Protein AF-0000000081274176 (afdb_homodimer)

InterPro domains:
  IPR002711 HNH endonuclease [PF01844] (101-146)
  IPR003615 HNH nuclease [cd00085] (101-145)

Foldseek 3Di:
DFFFAFDQDDPQADFDQKDKDFALLQVLVCQLVVNDDPTDRMDMDTLQVLLVLLLCVLVVHFGPRDDPVSRVVNNVVSVVVLCVRQVSCVVVQCQFFNQAAQALFFGHPDDKDFDFLQACNNQVNCSNPPVRTHIHDPLQCVLLPNPPHPVVQVVLLVDPDDDSVSSVCSSPPPAADGSNPDLCLLVFKDKFKWFQDPVPRAIDTQDPPFRLDLQWAWDDDDLQQLWTFIWTDRDPPDIDHGTTMWMAIAGDCPPPCRRNHVVSCNSRVRPCCRVPNDRDNPDNSGVLLVVVLNVLSVLQSVLVVDQDLVSNVVSLVVNQVSCQVSTRLSSNLNNQQSDAHNVRHRRSVVSLVVQCDSVGRDRGSCPNGD/DFFFAFDQDDPQADFDQKDKDFALLQVLVCQLVVHDDPTDRMDMDTLQVLLVLLLCVLVVHFGPRDDPVSRVVNNVVSVVVLCVRQVSCVVVLCQFFNQAAQALWFGHPDDKDFDFLQACNNQVNCSNPPVRTHIHDPLQCVLLPNPPHPVVQVVLLVDPDDDSVSSVCSSDPPAADGSNPDLCLLVFKDKFKWFQDPVPRAIDTQDPPFRLDLQWAWDDDDLQQLWTFIWTDRDPPDIDHGTTMWMAIAGDCPPPCRRNHVVSCNSRVRPCCRVPNDRDNPDNSGVLLVVVLNVLSVLQSVLVVDQDLVSNVVSLVVNQVSCQVSTRLSSNLNNQQSDAHNVRHRRSVVSLVVQCDSVGRDRGSCPNGD

Secondary structure (DSSP, 8-state):
---B---S--TT----SEEEEEHHHHHHHHHHTTPPSSPPSEEEEEHHHHHHHHHHHHTTPPPTTS-HHHHHHHHHHHHHHHHHHHGGGHHHHHHHH-SB-TTT--B-SS--EEEESS-TTT-GGGTT-GGGEEEE-HHHHHHHTTPSPHHHHGGGGT-SS--HHHHHHIIIIIIS--TTT-TTHHHHS-EEEEEE-TTT--EEE--TTGGG-TT-EEEEEETTTTEEEEEEE-SSS-EEEEEEEEEEE----TTS-HHHHHHHHHHHTTTHHHHS----SS--HHHHHHHHHHHHHHHHHHHTT--SHHHHHHHTTHHHHHHHHH--HHHHHHHHTT-B-TTS-BHHHHHHHHH-STTSSTTB--TT--/---B---S--TT----SEEEEEHHHHHHHHHHTTPPSSPPSEEEEEHHHHHHHHHHHHTTPPPTTS-HHHHHHHHHHHHHHHHHHHGGGHHHHHHHH-SB-TTT--B-SS--EEEESS-TTT-GGGTT-GGGEEEE-HHHHHHHTTPSPHHHHHHHHT-SS--HHHHHHIIIIIIS--TTT-TTHHHHS-EEEEEE-TTT--EEE--TTGGG-TT-EEEEEETTTTEEEEEEE-SSS-EEEEEEEEEEE----TTS-HHHHHHHHHHHTTTHHHHS----SS--HHHHHHHHHHHHHHHHHHHTT--SHHHHHHHTTHHHHHHHHH--HHHHHHHHTT-B-TTS-BHHHHHHHHH-STTSSTTB--TT--

Sequence (740 aa):
MRPVNKPANSTHYNPPANVMFAGNNAVILQKIAAVVPPYLSNYTISLSDALLALLKIAKGQSLPNITADEQKTIVKAIADRVADIYKTASAPLTQDLGDYCSYCGTPLPGLLEVEHTVPKSPYPTFATDWTNFLLCCGPCNTAKSNTPSRATATPWTSKPSPTEQELYDAIRDDHYIWPDLNSTSWDDLPLYLEYVDPVTGQWTVLSDPFDTDANNKLTGYDVVNHKVSADLQISSTQLLSNVQVAVTVSSSNTHSLQARADAMIDLMQFNNDVTSPLTGTYDRRVMNRTRAWFYALEKCKLLETATTQAEFDLLWPQVPIMGAASGFYSVWVTVLGNFEDPSGTNCASRFVTDTNGPMLYPNTNTTNLPMRPVNKPANSTHYNPPANVMFAGNNAVILQKIAAVVPPYLSNYTISLSDALLALLKIAKGQSLPNITADEQKTIVKAIADRVADIYKTASAPLTQDLGDYCSYCGTPLPGLLEVEHTVPKSPYPTFATDWTNFLLCCGPCNTAKSNTPSRATATPWTSKPSPTEQELYDAIRDDHYIWPDLNSTSWDDLPLYLEYVDPVTGQWTVLSDPFDTDANNKLTGYDVVNHKVSADLQISSTQLLSNVQVAVTVSSSNTHSLQARADAMIDLMQFNNDVTSPLTGTYDRRVMNRTRAWFYALEKCKLLETATTQAEFDLLWPQVPIMGAASGFYSVWVTVLGNFEDPSGTNCASRFVTDTNGPMLYPNTNTTNLP

Organism: Ralstonia solanacearum (NCBI:txid305)

pLDDT: mean 95.87, std 5.57, range [55.53, 98.81]

Structure (mmCIF, N/CA/C/O backbone):
data_AF-0000000081274176-model_v1
#
loop_
_entity.id
_entity.type
_entity.pdbx_description
1 polymer 'HNH endonuclease'
#
loop_
_atom_site.group_PDB
_atom_site.id
_atom_site.type_symbol
_atom_site.label_atom_id
_atom_site.label_alt_id
_atom_site.label_comp_id
_atom_site.label_asym_id
_atom_site.label_entity_id
_atom_site.label_seq_id
_atom_site.pdbx_PDB_ins_code
_atom_site.Cartn_x
_atom_site.Cartn_y
_atom_site.Cartn_z
_atom_site.occupancy
_atom_site.B_iso_or_equiv
_atom_site.auth_seq_id
_atom_site.auth_comp_id
_atom_site.auth_asym_id
_atom_site.auth_atom_id
_atom_site.pdbx_PDB_model_num
ATOM 1 N N . MET A 1 1 ? 16.828 -9.109 0.665 1 97.12 1 MET A N 1
ATOM 2 C CA . MET A 1 1 ? 16.625 -7.859 -0.072 1 97.12 1 MET A CA 1
ATOM 3 C C . MET A 1 1 ? 17.016 -8.031 -1.538 1 97.12 1 MET A C 1
ATOM 5 O O . MET A 1 1 ? 18.125 -8.453 -1.846 1 97.12 1 MET A O 1
ATOM 9 N N . ARG A 1 2 ? 16.047 -7.672 -2.451 1 98.38 2 ARG A N 1
ATOM 10 C CA . ARG A 1 2 ? 16.281 -7.832 -3.885 1 98.38 2 ARG A CA 1
ATOM 11 C C . ARG A 1 2 ? 17.312 -6.824 -4.395 1 98.38 2 ARG A C 1
ATOM 13 O O . ARG A 1 2 ? 17.094 -5.613 -4.305 1 98.38 2 ARG A O 1
ATOM 20 N N . PRO A 1 3 ? 18.438 -7.328 -4.953 1 98.75 3 PRO A N 1
ATOM 21 C CA . PRO A 1 3 ? 19.359 -6.387 -5.582 1 98.75 3 PRO A CA 1
ATOM 22 C C . PRO A 1 3 ? 18.828 -5.824 -6.898 1 98.75 3 PRO A C 1
ATOM 24 O O . PRO A 1 3 ? 18.172 -6.539 -7.664 1 98.75 3 PRO A O 1
ATOM 27 N N . VAL A 1 4 ? 19.125 -4.551 -7.188 1 98.56 4 VAL A N 1
ATOM 28 C CA . VAL A 1 4 ? 18.578 -3.938 -8.391 1 98.56 4 VAL A CA 1
ATOM 29 C C . VAL A 1 4 ? 19.688 -3.215 -9.156 1 98.56 4 VAL A C 1
ATOM 31 O O . VAL A 1 4 ? 20.641 -2.721 -8.555 1 98.56 4 VAL A O 1
ATOM 34 N N . ASN A 1 5 ? 19.547 -3.289 -10.422 1 97.69 5 ASN A N 1
ATOM 35 C CA . ASN A 1 5 ? 20.344 -2.459 -11.32 1 97.69 5 ASN A CA 1
ATOM 36 C C . ASN A 1 5 ? 19.594 -1.173 -11.688 1 97.69 5 ASN A C 1
ATOM 38 O O . ASN A 1 5 ? 19.125 -1.027 -12.812 1 97.69 5 ASN A O 1
ATOM 42 N N . LYS A 1 6 ? 19.578 -0.26 -10.812 1 97.5 6 LYS A N 1
ATOM 43 C CA . LYS A 1 6 ? 18.906 1.006 -11.102 1 97.5 6 LYS A CA 1
ATOM 44 C C . LYS A 1 6 ? 19.672 1.816 -12.133 1 97.5 6 LYS A C 1
ATOM 46 O O . LYS A 1 6 ? 20.891 2.021 -11.992 1 97.5 6 LYS A O 1
ATOM 51 N N . PRO A 1 7 ? 18.938 2.352 -13.086 1 97.44 7 PRO A N 1
ATOM 52 C CA . PRO A 1 7 ? 19.625 3.225 -14.039 1 97.44 7 PRO A CA 1
ATOM 53 C C . PRO A 1 7 ? 20.234 4.461 -13.383 1 97.44 7 PRO A C 1
ATOM 55 O O . PRO A 1 7 ? 19.672 4.992 -12.422 1 97.44 7 PRO A O 1
ATOM 58 N N . ALA A 1 8 ? 21.297 4.949 -13.977 1 96.56 8 ALA A N 1
ATOM 59 C CA . ALA A 1 8 ? 22.031 6.082 -13.422 1 96.56 8 ALA A CA 1
ATOM 60 C C . ALA A 1 8 ? 21.234 7.375 -13.539 1 96.56 8 ALA A C 1
ATOM 62 O O . ALA A 1 8 ? 21.453 8.32 -12.789 1 96.56 8 ALA A O 1
ATOM 63 N N . ASN A 1 9 ? 20.375 7.41 -14.547 1 96.56 9 ASN A N 1
ATOM 64 C CA . ASN A 1 9 ? 19.484 8.539 -14.797 1 96.56 9 ASN A CA 1
ATOM 65 C C . ASN A 1 9 ? 18.156 8.078 -15.398 1 96.56 9 ASN A C 1
ATOM 67 O O . ASN A 1 9 ? 18 6.91 -15.734 1 96.56 9 ASN A O 1
ATOM 71 N N . SER A 1 10 ? 17.25 8.93 -15.344 1 95.81 10 SER A N 1
ATOM 72 C CA . SER A 1 10 ? 15.969 8.688 -16 1 95.81 10 SER A CA 1
ATOM 73 C C . SER A 1 10 ? 15.578 9.852 -16.906 1 95.81 10 SER A C 1
ATOM 75 O O . SER A 1 10 ? 15.672 11.016 -16.5 1 95.81 10 SER A O 1
ATOM 77 N N . THR A 1 11 ? 15.102 9.531 -18.125 1 95.56 11 THR A N 1
ATOM 78 C CA . THR A 1 11 ? 14.641 10.562 -19.047 1 95.56 11 THR A CA 1
ATOM 79 C C . THR A 1 11 ? 13.32 11.172 -18.562 1 95.56 11 THR A C 1
ATOM 81 O O . THR A 1 11 ? 12.898 12.211 -19.062 1 95.56 11 THR A O 1
ATOM 84 N N . HIS A 1 12 ? 12.727 10.578 -17.594 1 93.94 12 HIS A N 1
ATOM 85 C CA . HIS A 1 12 ? 11.414 11.023 -17.125 1 93.94 12 HIS A CA 1
ATOM 86 C C . HIS A 1 12 ? 11.523 11.766 -15.797 1 93.94 12 HIS A C 1
ATOM 88 O O . HIS A 1 12 ? 10.508 12.086 -15.18 1 93.94 12 HIS A O 1
ATOM 94 N N . TYR A 1 13 ? 12.664 11.953 -15.312 1 96.06 13 TYR A N 1
ATOM 95 C CA . TYR A 1 13 ? 12.93 12.766 -14.125 1 96.06 13 TYR A CA 1
ATOM 96 C C . TYR A 1 13 ? 13.922 13.883 -14.438 1 96.06 13 TYR A C 1
ATOM 98 O O . TYR A 1 13 ? 15.125 13.625 -14.594 1 96.06 13 TYR A O 1
ATOM 106 N N . ASN A 1 14 ? 13.398 15.055 -14.477 1 96.31 14 ASN A N 1
ATOM 107 C CA . ASN A 1 14 ? 14.18 16.219 -14.875 1 96.31 14 ASN A CA 1
ATOM 108 C C . ASN A 1 14 ? 13.922 17.422 -13.961 1 96.31 14 ASN A C 1
ATOM 110 O O . ASN A 1 14 ? 13.141 18.312 -14.305 1 96.31 14 ASN A O 1
ATOM 114 N N . PRO A 1 15 ? 14.594 17.453 -12.828 1 97.56 15 PRO A N 1
ATOM 115 C CA . PRO A 1 15 ? 14.414 18.625 -11.953 1 97.56 15 PRO A CA 1
ATOM 116 C C . PRO A 1 15 ? 14.797 19.938 -12.641 1 97.56 15 PRO A C 1
ATOM 118 O O . PRO A 1 15 ? 15.766 19.984 -13.406 1 97.56 15 PRO A O 1
ATOM 121 N N . PRO A 1 16 ? 14.062 21 -12.305 1 98 16 PRO A N 1
ATOM 122 C CA . PRO A 1 16 ? 14.422 22.297 -12.898 1 98 16 PRO A CA 1
ATOM 123 C C . PRO A 1 16 ? 15.703 22.875 -12.305 1 98 16 PRO A C 1
ATOM 125 O O . PRO A 1 16 ? 16.031 22.609 -11.148 1 98 16 PRO A O 1
ATOM 128 N N . ALA A 1 17 ? 16.328 23.703 -13.125 1 98.06 17 ALA A N 1
ATOM 129 C CA . ALA A 1 17 ? 17.531 24.359 -12.641 1 98.06 17 ALA A CA 1
ATOM 130 C C . ALA A 1 17 ? 17.188 25.484 -11.672 1 98.06 17 ALA A C 1
ATOM 132 O O . ALA A 1 17 ? 17.984 25.812 -10.781 1 98.06 17 ALA A O 1
ATOM 133 N N . ASN A 1 18 ? 16 26.094 -11.922 1 98.44 18 ASN A N 1
ATOM 134 C CA . ASN A 1 18 ? 15.555 27.234 -11.133 1 98.44 18 ASN A CA 1
ATOM 135 C C . ASN A 1 18 ? 14.141 27.016 -10.602 1 98.44 18 ASN A C 1
ATOM 137 O O . ASN A 1 18 ? 13.367 26.234 -11.164 1 98.44 18 ASN A O 1
ATOM 141 N N . VAL A 1 19 ? 13.875 27.703 -9.484 1 98.38 19 VAL A N 1
ATOM 142 C CA . VAL A 1 19 ? 12.539 27.672 -8.891 1 98.38 19 VAL A CA 1
ATOM 143 C C . VAL A 1 19 ? 12.07 29.094 -8.609 1 98.38 19 VAL A C 1
ATOM 145 O O . VAL A 1 19 ? 12.82 29.906 -8.086 1 98.38 19 VAL A O 1
ATOM 148 N N . MET A 1 20 ? 10.828 29.375 -8.961 1 98.25 20 MET A N 1
ATOM 149 C CA . MET A 1 20 ? 10.242 30.703 -8.789 1 98.25 20 MET A CA 1
ATOM 150 C C . MET A 1 20 ? 9.289 30.734 -7.602 1 98.25 20 MET A C 1
ATOM 152 O O . MET A 1 20 ? 8.523 29.781 -7.387 1 98.25 20 MET A O 1
ATOM 156 N N . PHE A 1 21 ? 9.391 31.781 -6.824 1 98.44 21 PHE A N 1
ATOM 157 C CA . PHE A 1 21 ? 8.477 32.031 -5.715 1 98.44 21 PHE A CA 1
ATOM 158 C C . PHE A 1 21 ? 7.738 33.344 -5.91 1 98.44 21 PHE A C 1
ATOM 160 O O . PHE A 1 21 ? 8.266 34.281 -6.539 1 98.44 21 PHE A O 1
ATOM 167 N N . ALA A 1 22 ? 6.559 33.438 -5.383 1 98.31 22 ALA A N 1
ATOM 168 C CA . ALA A 1 22 ? 5.738 34.625 -5.555 1 98.31 22 ALA A CA 1
ATOM 169 C C . ALA A 1 22 ? 5.316 35.188 -4.203 1 98.31 22 ALA A C 1
ATOM 171 O O . ALA A 1 22 ? 5.551 34.594 -3.16 1 98.31 22 ALA A O 1
ATOM 172 N N . GLY A 1 23 ? 4.879 36.375 -4.27 1 97.94 23 GLY A N 1
ATOM 173 C CA . GLY A 1 23 ? 4.277 37 -3.105 1 97.94 23 GLY A CA 1
ATOM 174 C C . GLY A 1 23 ? 5.25 37.188 -1.952 1 97.94 23 GLY A C 1
ATOM 175 O O . GLY A 1 23 ? 6.367 37.656 -2.141 1 97.94 23 GLY A O 1
ATOM 176 N N . ASN A 1 24 ? 4.789 36.875 -0.808 1 98.19 24 ASN A N 1
ATOM 177 C CA . ASN A 1 24 ? 5.562 37.062 0.415 1 98.19 24 ASN A CA 1
ATOM 178 C C . ASN A 1 24 ? 6.867 36.25 0.376 1 98.19 24 ASN A C 1
ATOM 180 O O . ASN A 1 24 ? 7.895 36.719 0.874 1 98.19 24 ASN A O 1
ATOM 184 N N . ASN A 1 25 ? 6.832 35.125 -0.221 1 98.69 25 ASN A N 1
ATOM 185 C CA . ASN A 1 25 ? 8.039 34.312 -0.332 1 98.69 25 ASN A CA 1
ATOM 186 C C . ASN A 1 25 ? 9.094 34.969 -1.201 1 98.69 25 ASN A C 1
ATOM 188 O O . ASN A 1 25 ? 10.281 34.938 -0.891 1 98.69 25 ASN A O 1
ATOM 192 N N . ALA A 1 26 ? 8.633 35.625 -2.25 1 98.56 26 ALA A N 1
ATOM 193 C CA . ALA A 1 26 ? 9.547 36.344 -3.111 1 98.56 26 ALA A CA 1
ATOM 194 C C . ALA A 1 26 ? 10.219 37.5 -2.346 1 98.56 26 ALA A C 1
ATOM 196 O O . ALA A 1 26 ? 11.422 37.719 -2.484 1 98.56 26 ALA A O 1
ATOM 197 N N . VAL A 1 27 ? 9.422 38.156 -1.567 1 98.56 27 VAL A N 1
ATOM 198 C CA . VAL A 1 27 ? 9.93 39.281 -0.779 1 98.56 27 VAL A CA 1
ATOM 199 C C . VAL A 1 27 ? 11 38.781 0.193 1 98.56 27 VAL A C 1
ATOM 201 O O . VAL A 1 27 ? 12.078 39.375 0.291 1 98.56 27 VAL A O 1
ATOM 204 N N . ILE A 1 28 ? 10.711 37.656 0.874 1 98.75 28 ILE A N 1
ATOM 205 C CA . ILE A 1 28 ? 11.633 37.125 1.868 1 98.75 28 ILE A CA 1
ATOM 206 C C . ILE A 1 28 ? 12.945 36.719 1.198 1 98.75 28 ILE A C 1
ATOM 208 O O . ILE A 1 28 ? 14.023 37 1.729 1 98.75 28 ILE A O 1
ATOM 212 N N . LEU A 1 29 ? 12.867 36.156 0.034 1 98.69 29 LEU A N 1
ATOM 213 C CA . LEU A 1 29 ? 14.07 35.719 -0.675 1 98.69 29 LEU A CA 1
ATOM 214 C C . LEU A 1 29 ? 14.898 36.938 -1.121 1 98.69 29 LEU A C 1
ATOM 216 O O . LEU A 1 29 ? 16.125 36.875 -1.129 1 98.69 29 LEU A O 1
ATOM 220 N N . GLN A 1 30 ? 14.242 37.969 -1.498 1 98.5 30 GLN A N 1
ATOM 221 C CA . GLN A 1 30 ? 14.945 39.188 -1.873 1 98.5 30 GLN A CA 1
ATOM 222 C C . GLN A 1 30 ? 15.641 39.812 -0.667 1 98.5 30 GLN A C 1
ATOM 224 O O . GLN A 1 30 ? 16.75 40.344 -0.784 1 98.5 30 GLN A O 1
ATOM 229 N N . LYS A 1 31 ? 15 39.75 0.516 1 98.56 31 LYS A N 1
ATOM 230 C CA . LYS A 1 31 ? 15.656 40.188 1.741 1 98.56 31 LYS A CA 1
ATOM 231 C C . LYS A 1 31 ? 16.922 39.406 2.008 1 98.56 31 LYS A C 1
ATOM 233 O O . LYS A 1 31 ? 17.984 39.969 2.291 1 98.56 31 LYS A O 1
ATOM 238 N N . ILE A 1 32 ? 16.781 38.094 1.889 1 98.44 32 ILE A N 1
ATOM 239 C CA . ILE A 1 32 ? 17.906 37.188 2.125 1 98.44 32 ILE A CA 1
ATOM 240 C C . ILE A 1 32 ? 19.062 37.562 1.186 1 98.44 32 ILE A C 1
ATOM 242 O O . ILE A 1 32 ? 20.234 37.531 1.587 1 98.44 32 ILE A O 1
ATOM 246 N N . ALA A 1 33 ? 18.703 37.938 -0.035 1 97.81 33 ALA A N 1
ATOM 247 C CA . ALA A 1 33 ? 19.688 38.312 -1.059 1 97.81 33 ALA A CA 1
ATOM 248 C C . ALA A 1 33 ? 20.141 39.75 -0.906 1 97.81 33 ALA A C 1
ATOM 250 O O . ALA A 1 33 ? 20.922 40.25 -1.725 1 97.81 33 ALA A O 1
ATOM 251 N N . ALA A 1 34 ? 19.609 40.5 0.021 1 97.19 34 ALA A N 1
ATOM 252 C CA . ALA A 1 34 ? 19.969 41.875 0.302 1 97.19 34 ALA A CA 1
ATOM 253 C C . ALA A 1 34 ? 19.562 42.781 -0.851 1 97.19 34 ALA A C 1
ATOM 255 O O . ALA A 1 34 ? 20.281 43.75 -1.175 1 97.19 34 ALA A O 1
ATOM 256 N N . VAL A 1 35 ? 18.547 42.375 -1.452 1 97.06 35 VAL A N 1
ATOM 257 C CA . VAL A 1 35 ? 17.969 43.25 -2.475 1 97.06 35 VAL A CA 1
ATOM 258 C C . VAL A 1 35 ? 17.312 44.469 -1.814 1 97.06 35 VAL A C 1
ATOM 260 O O . VAL A 1 35 ? 16.625 44.312 -0.808 1 97.06 35 VAL A O 1
ATOM 263 N N . VAL A 1 36 ? 17.469 45.625 -2.352 1 96.44 36 VAL A N 1
ATOM 264 C CA . VAL A 1 36 ? 16.875 46.844 -1.818 1 96.44 36 VAL A CA 1
ATOM 265 C C . VAL A 1 36 ? 15.469 47.031 -2.387 1 96.44 36 VAL A C 1
ATOM 267 O O . VAL A 1 36 ? 15.242 46.812 -3.58 1 96.44 36 VAL A O 1
ATOM 270 N N . PRO A 1 37 ? 14.602 47.406 -1.51 1 95.31 37 PRO A N 1
ATOM 271 C CA . PRO A 1 37 ? 13.25 47.656 -2.01 1 95.31 37 PRO A CA 1
ATOM 272 C C . PRO A 1 37 ? 13.203 48.719 -3.105 1 95.31 37 PRO A C 1
ATOM 274 O O . PRO A 1 37 ? 14.117 49.531 -3.211 1 95.31 37 PRO A O 1
ATOM 277 N N . PRO A 1 38 ? 12.148 48.781 -3.848 1 97.12 38 PRO A N 1
ATOM 278 C CA . PRO A 1 38 ? 10.953 47.938 -3.75 1 97.12 38 PRO A CA 1
ATOM 279 C C . PRO A 1 38 ? 11.203 46.531 -4.254 1 97.12 38 PRO A C 1
ATOM 281 O O . PRO A 1 38 ? 11.922 46.312 -5.238 1 97.12 38 PRO A O 1
ATOM 284 N N . TYR A 1 39 ? 10.523 45.531 -3.623 1 97.56 39 TYR A N 1
ATOM 285 C CA . TYR A 1 39 ? 10.68 44.125 -3.949 1 97.56 39 TYR A CA 1
ATOM 286 C C . TYR A 1 39 ? 9.789 43.719 -5.121 1 97.56 39 TYR A C 1
ATOM 288 O O . TYR A 1 39 ? 8.688 44.25 -5.27 1 97.56 39 TYR A O 1
ATOM 296 N N . LEU A 1 40 ? 10.312 42.844 -5.883 1 97.06 40 LEU A N 1
ATOM 297 C CA . LEU A 1 40 ? 9.523 42.25 -6.965 1 97.06 40 LEU A CA 1
ATOM 298 C C . LEU A 1 40 ? 8.516 41.25 -6.426 1 97.06 40 LEU A C 1
ATOM 300 O O . LEU A 1 40 ? 8.734 40.656 -5.375 1 97.06 40 LEU A O 1
ATOM 304 N N . SER A 1 41 ? 7.391 41.031 -7.184 1 97.31 41 SER A N 1
ATOM 305 C CA . SER A 1 41 ? 6.332 40.094 -6.789 1 97.31 41 SER A CA 1
ATOM 306 C C . SER A 1 41 ? 6.746 38.656 -7.031 1 97.31 41 SER A C 1
ATOM 308 O O . SER A 1 41 ? 6.152 37.75 -6.469 1 97.31 41 SER A O 1
ATOM 310 N N . ASN A 1 42 ? 7.68 38.469 -7.93 1 98.12 42 ASN A N 1
ATOM 311 C CA . ASN A 1 42 ? 8.273 37.156 -8.219 1 98.12 42 ASN A CA 1
ATOM 312 C C . ASN A 1 42 ? 9.789 37.188 -8.078 1 98.12 42 ASN A C 1
ATOM 314 O O . ASN A 1 42 ? 10.422 38.219 -8.359 1 98.12 42 ASN A O 1
ATOM 318 N N . TYR A 1 43 ? 10.328 36.156 -7.668 1 98.06 43 TYR A N 1
ATOM 319 C CA . TYR A 1 43 ? 11.773 36.031 -7.504 1 98.06 43 TYR A CA 1
ATOM 320 C C . TYR A 1 43 ? 12.234 34.625 -7.789 1 98.06 43 TYR A C 1
ATOM 322 O O . TYR A 1 43 ? 11.648 33.656 -7.297 1 98.06 43 TYR A O 1
ATOM 330 N N . THR A 1 44 ? 13.242 34.469 -8.641 1 98.38 44 THR A N 1
ATOM 331 C CA . THR A 1 44 ? 13.766 33.188 -9.047 1 98.38 44 THR A CA 1
ATOM 332 C C . THR A 1 44 ? 15.148 32.938 -8.445 1 98.38 44 THR A C 1
ATOM 334 O O . THR A 1 44 ? 16 33.812 -8.469 1 98.38 44 THR A O 1
ATOM 337 N N . ILE A 1 45 ? 15.281 31.812 -7.855 1 98.38 45 ILE A N 1
ATOM 338 C CA . ILE A 1 45 ? 16.594 31.375 -7.391 1 98.38 45 ILE A CA 1
ATOM 339 C C . ILE A 1 45 ? 16.938 30.031 -8.016 1 98.38 45 ILE A C 1
ATOM 341 O O . ILE A 1 45 ? 16.062 29.328 -8.523 1 98.38 45 ILE A O 1
ATOM 345 N N . SER A 1 46 ? 18.203 29.703 -8.016 1 98.5 46 SER A N 1
ATOM 346 C CA . SER A 1 46 ? 18.578 28.375 -8.492 1 98.5 46 SER A CA 1
ATOM 347 C C . SER A 1 46 ? 18.125 27.281 -7.516 1 98.5 46 SER A C 1
ATOM 349 O O . SER A 1 46 ? 18 27.531 -6.316 1 98.5 46 SER A O 1
ATOM 351 N N . LEU A 1 47 ? 17.844 26.078 -8.039 1 98.62 47 LEU A N 1
ATOM 352 C CA . LEU A 1 47 ? 17.547 24.953 -7.168 1 98.62 47 LEU A CA 1
ATOM 353 C C . LEU A 1 47 ? 18.688 24.688 -6.195 1 98.62 47 LEU A C 1
ATOM 355 O O . LEU A 1 47 ? 18.453 24.391 -5.023 1 98.62 47 LEU A O 1
ATOM 359 N N . SER A 1 48 ? 19.891 24.859 -6.625 1 98.25 48 SER A N 1
ATOM 360 C CA . SER A 1 48 ? 21.062 24.703 -5.785 1 98.25 48 SER A CA 1
ATOM 361 C C . SER A 1 48 ? 21.047 25.656 -4.602 1 98.25 48 SER A C 1
ATOM 363 O O . SER A 1 48 ? 21.359 25.281 -3.475 1 98.25 48 SER A O 1
ATOM 365 N N . ASP A 1 49 ? 20.625 26.891 -4.879 1 98.44 49 ASP A N 1
ATOM 366 C CA . ASP A 1 49 ? 20.547 27.875 -3.812 1 98.44 49 ASP A CA 1
ATOM 367 C C . ASP A 1 49 ? 19.438 27.547 -2.822 1 98.44 49 ASP A C 1
ATOM 369 O O . ASP A 1 49 ? 19.578 27.766 -1.62 1 98.44 49 ASP A O 1
ATOM 373 N N . ALA A 1 50 ? 18.359 27.078 -3.377 1 98.69 50 ALA A N 1
ATOM 374 C CA . ALA A 1 50 ? 17.281 26.641 -2.506 1 98.69 50 ALA A CA 1
ATOM 375 C C . ALA A 1 50 ? 17.734 25.531 -1.565 1 98.69 50 ALA A C 1
ATOM 377 O O . ALA A 1 50 ? 17.469 25.578 -0.361 1 98.69 50 ALA A O 1
ATOM 378 N N . LEU A 1 51 ? 18.438 24.562 -2.061 1 98.75 51 LEU A N 1
ATOM 379 C CA . LEU A 1 51 ? 18.922 23.438 -1.269 1 98.75 51 LEU A CA 1
ATOM 380 C C . LEU A 1 51 ? 19.984 23.906 -0.267 1 98.75 51 LEU A C 1
ATOM 382 O O . LEU A 1 51 ? 20.047 23.391 0.851 1 98.75 51 LEU A O 1
ATOM 386 N N . LEU A 1 52 ? 20.75 24.844 -0.671 1 98.44 52 LEU A N 1
ATOM 387 C CA . LEU A 1 52 ? 21.766 25.391 0.23 1 98.44 52 LEU A CA 1
ATOM 388 C C . LEU A 1 52 ? 21.094 26.094 1.42 1 98.44 52 LEU A C 1
ATOM 390 O O . LEU A 1 52 ? 21.625 26.031 2.537 1 98.44 52 LEU A O 1
ATOM 394 N N . ALA A 1 53 ? 20.031 26.812 1.126 1 98.62 53 ALA A N 1
ATOM 395 C CA . ALA A 1 53 ? 19.297 27.438 2.221 1 98.62 53 ALA A CA 1
ATOM 396 C C . ALA A 1 53 ? 18.812 26.391 3.225 1 98.62 53 ALA A C 1
ATOM 398 O O . ALA A 1 53 ? 18.953 26.578 4.438 1 98.62 53 ALA A O 1
ATOM 399 N N . LEU A 1 54 ? 18.297 25.297 2.746 1 98.69 54 LEU A N 1
ATOM 400 C CA . LEU A 1 54 ? 17.859 24.219 3.617 1 98.69 54 LEU A CA 1
ATOM 401 C C . LEU A 1 54 ? 19.031 23.609 4.367 1 98.69 54 LEU A C 1
ATOM 403 O O . LEU A 1 54 ? 18.906 23.219 5.527 1 98.69 54 LEU A O 1
ATOM 407 N N . LEU A 1 55 ? 20.172 23.516 3.707 1 98.56 55 LEU A N 1
ATOM 408 C CA . LEU A 1 55 ? 21.359 22.969 4.332 1 98.56 55 LEU A CA 1
ATOM 409 C C . LEU A 1 55 ? 21.812 23.844 5.508 1 98.56 55 LEU A C 1
ATOM 411 O O . LEU A 1 55 ? 22.203 23.312 6.551 1 98.56 55 LEU A O 1
ATOM 415 N N . LYS A 1 56 ? 21.75 25.172 5.312 1 98.12 56 LYS A N 1
ATOM 416 C CA . LYS A 1 56 ? 22.094 26.078 6.402 1 98.12 56 LYS A CA 1
ATOM 417 C C . LYS A 1 56 ? 21.234 25.797 7.633 1 98.12 56 LYS A C 1
ATOM 419 O O . LYS A 1 56 ? 21.734 25.75 8.758 1 98.12 56 LYS A O 1
ATOM 424 N N . ILE A 1 57 ? 20.016 25.594 7.375 1 98 57 ILE A N 1
ATOM 425 C CA . ILE A 1 57 ? 19.094 25.312 8.469 1 98 57 ILE A CA 1
ATOM 426 C C . ILE A 1 57 ? 19.422 23.969 9.109 1 98 57 ILE A C 1
ATOM 428 O O . ILE A 1 57 ? 19.438 23.859 10.336 1 98 57 ILE A O 1
ATOM 432 N N . ALA A 1 58 ? 19.688 22.969 8.312 1 97.12 58 ALA A N 1
ATOM 433 C CA . ALA A 1 58 ? 20.016 21.625 8.805 1 97.12 58 ALA A CA 1
ATOM 434 C C . ALA A 1 58 ? 21.281 21.656 9.672 1 97.12 58 ALA A C 1
ATOM 436 O O . ALA A 1 58 ? 21.422 20.859 10.594 1 97.12 58 ALA A O 1
ATOM 437 N N . LYS A 1 59 ? 22.094 22.641 9.406 1 96.56 59 LYS A N 1
ATOM 438 C CA . LYS A 1 59 ? 23.344 22.766 10.148 1 96.56 59 LYS A CA 1
ATOM 439 C C . LYS A 1 59 ? 23.172 23.672 11.367 1 96.56 59 LYS A C 1
ATOM 441 O O . LYS A 1 59 ? 24.156 24.016 12.031 1 96.56 59 LYS A O 1
ATOM 446 N N . GLY A 1 60 ? 21.969 24.188 11.594 1 95.56 60 GLY A N 1
ATOM 447 C CA . GLY A 1 60 ? 21.672 24.984 12.766 1 95.56 60 GLY A CA 1
ATOM 448 C C . GLY A 1 60 ? 21.969 26.453 12.57 1 95.56 60 GLY A C 1
ATOM 449 O O . GLY A 1 60 ? 22.094 27.203 13.539 1 95.56 60 GLY A O 1
ATOM 450 N N . GLN A 1 61 ? 22.078 26.859 11.305 1 97.19 61 GLN A N 1
ATOM 451 C CA . GLN A 1 61 ? 22.344 28.25 10.992 1 97.19 61 GLN A CA 1
ATOM 452 C C . GLN A 1 61 ? 21.062 29 10.617 1 97.19 61 GLN A C 1
ATOM 454 O O . GLN A 1 61 ? 20.047 28.375 10.328 1 97.19 61 GLN A O 1
ATOM 459 N N . SER A 1 62 ? 21.141 30.297 10.68 1 97.94 62 SER A N 1
ATOM 460 C CA . SER A 1 62 ? 20.031 31.156 10.281 1 97.94 62 SER A CA 1
ATOM 461 C C . SER A 1 62 ? 20.266 31.766 8.906 1 97.94 62 SER A C 1
ATOM 463 O O . SER A 1 62 ? 21.422 31.922 8.484 1 97.94 62 SER A O 1
ATOM 465 N N . LEU A 1 63 ? 19.188 32.062 8.289 1 98.38 63 LEU A N 1
ATOM 466 C CA . LEU A 1 63 ? 19.266 32.812 7.035 1 98.38 63 LEU A CA 1
ATOM 467 C C . LEU A 1 63 ? 19.422 34.312 7.293 1 98.38 63 LEU A C 1
ATOM 469 O O . LEU A 1 63 ? 18.875 34.844 8.258 1 98.38 63 LEU A O 1
ATOM 473 N N . PRO A 1 64 ? 20.094 35 6.461 1 98.19 64 PRO A N 1
ATOM 474 C CA . PRO A 1 64 ? 20.406 36.406 6.742 1 98.19 64 PRO A CA 1
ATOM 475 C C . PRO A 1 64 ? 19.266 37.344 6.422 1 98.19 64 PRO A C 1
ATOM 477 O O . PRO A 1 64 ? 18.453 37.062 5.527 1 98.19 64 PRO A O 1
ATOM 480 N N . ASN A 1 65 ? 19.172 38.469 7.18 1 97.94 65 ASN A N 1
ATOM 481 C CA . ASN A 1 65 ? 18.391 39.656 6.863 1 97.94 65 ASN A CA 1
ATOM 482 C C . ASN A 1 65 ? 16.891 39.406 7.047 1 97.94 65 ASN A C 1
ATOM 484 O O . ASN A 1 65 ? 16.078 40.156 6.52 1 97.94 65 ASN A O 1
ATOM 488 N N . ILE A 1 66 ? 16.531 38.281 7.738 1 98.19 66 ILE A N 1
ATOM 489 C CA . ILE A 1 66 ? 15.102 38.031 7.906 1 98.19 66 ILE A CA 1
ATOM 490 C C . ILE A 1 66 ? 14.812 37.656 9.352 1 98.19 66 ILE A C 1
ATOM 492 O O . ILE A 1 66 ? 15.727 37.312 10.109 1 98.19 66 ILE A O 1
ATOM 496 N N . THR A 1 67 ? 13.547 37.75 9.758 1 97.75 67 THR A N 1
ATOM 497 C CA . THR A 1 67 ? 13.102 37.375 11.094 1 97.75 67 THR A CA 1
ATOM 498 C C . THR A 1 67 ? 12.922 35.844 11.203 1 97.75 67 THR A C 1
ATOM 500 O O . THR A 1 67 ? 12.93 35.156 10.195 1 97.75 67 THR A O 1
ATOM 503 N N . ALA A 1 68 ? 12.719 35.406 12.422 1 96.94 68 ALA A N 1
ATOM 504 C CA . ALA A 1 68 ? 12.5 33.969 12.672 1 96.94 68 ALA A CA 1
ATOM 505 C C . ALA A 1 68 ? 11.211 33.5 12 1 96.94 68 ALA A C 1
ATOM 507 O O . ALA A 1 68 ? 11.164 32.375 11.477 1 96.94 68 ALA A O 1
ATOM 508 N N . ASP A 1 69 ? 10.25 34.312 12.023 1 96.69 69 ASP A N 1
ATOM 509 C CA . ASP A 1 69 ? 8.977 33.969 11.414 1 96.69 69 ASP A CA 1
ATOM 510 C C . ASP A 1 69 ? 9.094 33.875 9.891 1 96.69 69 ASP A C 1
ATOM 512 O O . ASP A 1 69 ? 8.523 32.969 9.266 1 96.69 69 ASP A O 1
ATOM 516 N N . GLU A 1 70 ? 9.781 34.812 9.406 1 97.94 70 GLU A N 1
ATOM 517 C CA . GLU A 1 70 ? 10.031 34.781 7.965 1 97.94 70 GLU A CA 1
ATOM 518 C C . GLU A 1 70 ? 10.836 33.562 7.566 1 97.94 70 GLU A C 1
ATOM 520 O O . GLU A 1 70 ? 10.586 32.969 6.523 1 97.94 70 GLU A O 1
ATOM 525 N N . GLN A 1 71 ? 11.781 33.219 8.352 1 98.44 71 GLN A N 1
ATOM 526 C CA . GLN A 1 71 ? 12.594 32.031 8.102 1 98.44 71 GLN A CA 1
ATOM 527 C C . GLN A 1 71 ? 11.727 30.766 8.078 1 98.44 71 GLN A C 1
ATOM 529 O O . GLN A 1 71 ? 11.867 29.922 7.191 1 98.44 71 GLN A O 1
ATOM 534 N N . LYS A 1 72 ? 10.898 30.656 9.07 1 97.56 72 LYS A N 1
ATOM 535 C CA . LYS A 1 72 ? 9.984 29.516 9.109 1 97.56 72 LYS A CA 1
ATOM 536 C C . LYS A 1 72 ? 9.148 29.438 7.836 1 97.56 72 LYS A C 1
ATOM 538 O O . LYS A 1 72 ? 8.977 28.359 7.262 1 97.56 72 LYS A O 1
ATOM 543 N N . THR A 1 73 ? 8.695 30.547 7.426 1 98.06 73 THR A N 1
ATOM 544 C CA . THR A 1 73 ? 7.832 30.625 6.254 1 98.06 73 THR A CA 1
ATOM 545 C C . THR A 1 73 ? 8.578 30.203 4.996 1 98.06 73 THR A C 1
ATOM 547 O O . THR A 1 73 ? 8.094 29.359 4.234 1 98.06 73 THR A O 1
ATOM 550 N N . ILE A 1 74 ? 9.758 30.75 4.781 1 98.62 74 ILE A N 1
ATOM 551 C CA . ILE A 1 74 ? 10.453 30.531 3.52 1 98.62 74 ILE A CA 1
ATOM 552 C C . ILE A 1 74 ? 11.023 29.109 3.484 1 98.62 74 ILE A C 1
ATOM 554 O O . ILE A 1 74 ? 11.07 28.484 2.426 1 98.62 74 ILE A O 1
ATOM 558 N N . VAL A 1 75 ? 11.43 28.625 4.629 1 98.56 75 VAL A N 1
ATOM 559 C CA . VAL A 1 75 ? 11.953 27.266 4.695 1 98.56 75 VAL A CA 1
ATOM 560 C C . VAL A 1 75 ? 10.859 26.266 4.309 1 98.56 75 VAL A C 1
ATOM 562 O O . VAL A 1 75 ? 11.102 25.328 3.535 1 98.56 75 VAL A O 1
ATOM 565 N N . LYS A 1 76 ? 9.695 26.453 4.828 1 98.38 76 LYS A N 1
ATOM 566 C CA . LYS A 1 76 ? 8.57 25.594 4.465 1 98.38 76 LYS A CA 1
ATOM 567 C C . LYS A 1 76 ? 8.281 25.672 2.969 1 98.38 76 LYS A C 1
ATOM 569 O O . LYS A 1 76 ? 8.055 24.641 2.322 1 98.38 76 LYS A O 1
ATOM 574 N N . ALA A 1 77 ? 8.289 26.859 2.459 1 98.62 77 ALA A N 1
ATOM 575 C CA . ALA A 1 77 ? 7.992 27.047 1.041 1 98.62 77 ALA A CA 1
ATOM 576 C C . ALA A 1 77 ? 9.023 26.344 0.166 1 98.62 77 ALA A C 1
ATOM 578 O O . ALA A 1 77 ? 8.664 25.703 -0.827 1 98.62 77 ALA A O 1
ATOM 579 N N . ILE A 1 78 ? 10.289 26.5 0.521 1 98.69 78 ILE A N 1
ATOM 580 C CA . ILE A 1 78 ? 11.359 25.844 -0.24 1 98.69 78 ILE A CA 1
ATOM 581 C C . ILE A 1 78 ? 11.227 24.328 -0.135 1 98.69 78 ILE A C 1
ATOM 583 O O . ILE A 1 78 ? 11.328 23.625 -1.139 1 98.69 78 ILE A O 1
ATOM 587 N N . ALA A 1 79 ? 10.977 23.859 1.063 1 98.5 79 ALA A N 1
ATOM 588 C CA . ALA A 1 79 ? 10.812 22.422 1.274 1 98.5 79 ALA A CA 1
ATOM 589 C C . ALA A 1 79 ? 9.648 21.875 0.453 1 98.5 79 ALA A C 1
ATOM 591 O O . ALA A 1 79 ? 9.734 20.781 -0.102 1 98.5 79 ALA A O 1
ATOM 592 N N . ASP A 1 80 ? 8.609 22.625 0.423 1 97.94 80 ASP A N 1
ATOM 593 C CA . ASP A 1 80 ? 7.445 22.203 -0.359 1 97.94 80 ASP A CA 1
ATOM 594 C C . ASP A 1 80 ? 7.789 22.109 -1.843 1 97.94 80 ASP A C 1
ATOM 596 O O . ASP A 1 80 ? 7.352 21.188 -2.525 1 97.94 80 ASP A O 1
ATOM 600 N N . ARG A 1 81 ? 8.477 23.062 -2.326 1 97.69 81 ARG A N 1
ATOM 601 C CA . ARG A 1 81 ? 8.891 23.031 -3.725 1 97.69 81 ARG A CA 1
ATOM 602 C C . ARG A 1 81 ? 9.797 21.844 -4.004 1 97.69 81 ARG A C 1
ATOM 604 O O . ARG A 1 81 ? 9.672 21.188 -5.039 1 97.69 81 ARG A O 1
ATOM 611 N N . VAL A 1 82 ? 10.688 21.594 -3.115 1 98.25 82 VAL A N 1
ATOM 612 C CA . VAL A 1 82 ? 11.594 20.453 -3.24 1 98.25 82 VAL A CA 1
ATOM 613 C C . VAL A 1 82 ? 10.781 19.156 -3.273 1 98.25 82 VAL A C 1
ATOM 615 O O . VAL A 1 82 ? 11.062 18.266 -4.074 1 98.25 82 VAL A O 1
ATOM 618 N N . ALA A 1 83 ? 9.789 19.078 -2.467 1 97.25 83 ALA A N 1
ATOM 619 C CA . ALA A 1 83 ? 8.922 17.906 -2.441 1 97.25 83 ALA A CA 1
ATOM 620 C C . ALA A 1 83 ? 8.188 17.75 -3.768 1 97.25 83 ALA A C 1
ATOM 622 O O . ALA A 1 83 ? 8.07 16.625 -4.289 1 97.25 83 ALA A O 1
ATOM 623 N N . ASP A 1 84 ? 7.711 18.859 -4.281 1 95.25 84 ASP A N 1
ATOM 624 C CA . ASP A 1 84 ? 7.031 18.812 -5.574 1 95.25 84 ASP A CA 1
ATOM 625 C C . ASP A 1 84 ? 7.945 18.234 -6.652 1 95.25 84 ASP A C 1
ATOM 627 O O . ASP A 1 84 ? 7.48 17.531 -7.547 1 95.25 84 ASP A O 1
ATOM 631 N N . ILE A 1 85 ? 9.141 18.547 -6.516 1 97 85 ILE A N 1
ATOM 632 C CA . ILE A 1 85 ? 10.117 18.125 -7.52 1 97 85 ILE A CA 1
ATOM 633 C C . ILE A 1 85 ? 10.43 16.641 -7.355 1 97 85 ILE A C 1
ATOM 635 O O . ILE A 1 85 ? 10.258 15.859 -8.289 1 97 85 ILE A O 1
ATOM 639 N N . TYR A 1 86 ? 10.859 16.203 -6.16 1 97 86 TYR A N 1
ATOM 640 C CA . TYR A 1 86 ? 11.328 14.828 -6.055 1 97 86 TYR A CA 1
ATOM 641 C C . TYR A 1 86 ? 10.172 13.844 -6.188 1 97 86 TYR A C 1
ATOM 643 O O . TYR A 1 86 ? 10.375 12.68 -6.555 1 97 86 TYR A O 1
ATOM 651 N N . LYS A 1 87 ? 8.992 14.227 -5.918 1 94.38 87 LYS A N 1
ATOM 652 C CA . LYS A 1 87 ? 7.832 13.344 -6.027 1 94.38 87 LYS A CA 1
ATOM 653 C C . LYS A 1 87 ? 7.59 12.93 -7.48 1 94.38 87 LYS A C 1
ATOM 655 O O . LYS A 1 87 ? 6.957 11.906 -7.742 1 94.38 87 LYS A O 1
ATOM 660 N N . THR A 1 88 ? 8.109 13.719 -8.422 1 93.12 88 THR A N 1
ATOM 661 C CA . THR A 1 88 ? 7.953 13.367 -9.828 1 93.12 88 THR A CA 1
ATOM 662 C C . THR A 1 88 ? 8.812 12.156 -10.188 1 93.12 88 THR A C 1
ATOM 664 O O . THR A 1 88 ? 8.641 11.562 -11.25 1 93.12 88 THR A O 1
ATOM 667 N N . ALA A 1 89 ? 9.648 11.742 -9.273 1 95.38 89 ALA A N 1
ATOM 668 C CA . ALA A 1 89 ? 10.508 10.578 -9.508 1 95.38 89 ALA A CA 1
ATOM 669 C C . ALA A 1 89 ? 9.75 9.281 -9.25 1 95.38 89 ALA A C 1
ATOM 671 O O . ALA A 1 89 ? 10.219 8.195 -9.609 1 95.38 89 ALA A O 1
ATOM 672 N N . SER A 1 90 ? 8.602 9.336 -8.68 1 94.25 90 SER A N 1
ATOM 673 C CA . SER A 1 90 ? 7.875 8.148 -8.258 1 94.25 90 SER A CA 1
ATOM 674 C C . SER A 1 90 ? 7.57 7.234 -9.445 1 94.25 90 SER A C 1
ATOM 676 O O . SER A 1 90 ? 7.824 6.027 -9.391 1 94.25 90 SER A O 1
ATOM 678 N N . ALA A 1 91 ? 7.074 7.777 -10.562 1 92.75 91 ALA A N 1
ATOM 679 C CA . ALA A 1 91 ? 6.66 6.973 -11.711 1 92.75 91 ALA A CA 1
ATOM 680 C C . ALA A 1 91 ? 7.863 6.332 -12.391 1 92.75 91 ALA A C 1
ATOM 682 O O . ALA A 1 91 ? 7.891 5.117 -12.609 1 92.75 91 ALA A O 1
ATOM 683 N N . PRO A 1 92 ? 8.898 7.129 -12.672 1 94.31 92 PRO A N 1
ATOM 684 C CA . PRO A 1 92 ? 10.039 6.477 -13.312 1 94.31 92 PRO A CA 1
ATOM 685 C C . PRO A 1 92 ? 10.734 5.469 -12.406 1 94.31 92 PRO A C 1
ATOM 687 O O . PRO A 1 92 ? 11.258 4.457 -12.875 1 94.31 92 PRO A O 1
ATOM 690 N N . LEU A 1 93 ? 10.766 5.723 -11.094 1 96.06 93 LEU A N 1
ATOM 691 C CA . LEU A 1 93 ? 11.312 4.727 -10.18 1 96.06 93 LEU A CA 1
ATOM 692 C C . LEU A 1 93 ? 10.492 3.443 -10.211 1 96.06 93 LEU A C 1
ATOM 694 O O . LEU A 1 93 ? 11.047 2.346 -10.25 1 96.06 93 LEU A O 1
ATOM 698 N N . THR A 1 94 ? 9.18 3.594 -10.188 1 95 94 THR A N 1
ATOM 699 C CA . THR A 1 94 ? 8.297 2.434 -10.234 1 95 94 THR A CA 1
ATOM 700 C C . THR A 1 94 ? 8.484 1.664 -11.539 1 95 94 THR A C 1
ATOM 702 O O . THR A 1 94 ? 8.508 0.431 -11.539 1 95 94 THR A O 1
ATOM 705 N N . GLN A 1 95 ? 8.641 2.426 -12.578 1 93.5 95 GLN A N 1
ATOM 706 C CA . GLN A 1 95 ? 8.875 1.803 -13.875 1 93.5 95 GLN A CA 1
ATOM 707 C C . GLN A 1 95 ? 10.172 0.998 -13.883 1 93.5 95 GLN A C 1
ATOM 709 O O . GLN A 1 95 ? 10.203 -0.128 -14.383 1 93.5 95 GLN A O 1
ATOM 714 N N . ASP A 1 96 ? 11.156 1.517 -13.289 1 95.5 96 ASP A N 1
ATOM 715 C CA . ASP A 1 96 ? 12.5 0.95 -13.375 1 95.5 96 ASP A CA 1
ATOM 716 C C . ASP A 1 96 ? 12.695 -0.164 -12.352 1 95.5 96 ASP A C 1
ATOM 718 O O . ASP A 1 96 ? 13.398 -1.141 -12.609 1 95.5 96 ASP A O 1
ATOM 722 N N . LEU A 1 97 ? 12.078 -0.001 -11.203 1 96.69 97 LEU A N 1
ATOM 723 C CA . LEU A 1 97 ? 12.406 -0.907 -10.109 1 96.69 97 LEU A CA 1
ATOM 724 C C . LEU A 1 97 ? 11.25 -1.854 -9.82 1 96.69 97 LEU A C 1
ATOM 726 O O . LEU A 1 97 ? 11.391 -2.807 -9.047 1 96.69 97 LEU A O 1
ATOM 730 N N . GLY A 1 98 ? 10.148 -1.644 -10.469 1 95.31 98 GLY A N 1
ATOM 731 C CA . GLY A 1 98 ? 8.938 -2.357 -10.102 1 95.31 98 GLY A CA 1
ATOM 732 C C . GLY A 1 98 ? 8.219 -1.731 -8.922 1 95.31 98 GLY A C 1
ATOM 733 O O . GLY A 1 98 ? 8.766 -0.859 -8.242 1 95.31 98 GLY A O 1
ATOM 734 N N . ASP A 1 99 ? 6.996 -2.098 -8.656 1 93.25 99 ASP A N 1
ATOM 735 C CA . ASP A 1 99 ? 6.203 -1.504 -7.582 1 93.25 99 ASP A CA 1
ATOM 736 C C . ASP A 1 99 ? 6.387 -2.27 -6.273 1 93.25 99 ASP A C 1
ATOM 738 O O . ASP A 1 99 ? 5.41 -2.729 -5.676 1 93.25 99 ASP A O 1
ATOM 742 N N . TYR A 1 100 ? 7.602 -2.33 -5.84 1 96.44 100 TYR A N 1
ATOM 743 C CA . TYR A 1 100 ? 7.992 -3.016 -4.613 1 96.44 100 TYR A CA 1
ATOM 744 C C . TYR A 1 100 ? 8.898 -2.135 -3.758 1 96.44 100 TYR A C 1
ATOM 746 O O . TYR A 1 100 ? 9.703 -1.367 -4.285 1 96.44 100 TYR A O 1
ATOM 754 N N . CYS A 1 101 ? 8.734 -2.297 -2.498 1 97.06 101 CYS A N 1
ATOM 755 C CA . CYS A 1 101 ? 9.703 -1.668 -1.608 1 97.06 101 CYS A CA 1
ATOM 756 C C . CYS A 1 101 ? 11.102 -2.209 -1.863 1 97.06 101 CYS A C 1
ATOM 758 O O . CYS A 1 101 ? 11.312 -3.422 -1.888 1 97.06 101 CYS A O 1
ATOM 760 N N . SER A 1 102 ? 12.055 -1.345 -1.989 1 98.12 102 SER A N 1
ATOM 761 C CA . SER A 1 102 ? 13.414 -1.75 -2.324 1 98.12 102 SER A CA 1
ATOM 762 C C . SER A 1 102 ? 14.078 -2.477 -1.159 1 98.12 102 SER A C 1
ATOM 764 O O . SER A 1 102 ? 15.078 -3.18 -1.346 1 98.12 102 SER A O 1
ATOM 766 N N . TYR A 1 103 ? 13.508 -2.326 0.019 1 98 103 TYR A N 1
ATOM 767 C CA . TYR A 1 103 ? 14.141 -2.898 1.203 1 98 103 TYR A CA 1
ATOM 768 C C . TYR A 1 103 ? 13.484 -4.219 1.59 1 98 103 TYR A C 1
ATOM 770 O O . TYR A 1 103 ? 14.039 -5.293 1.348 1 98 103 TYR A O 1
ATOM 778 N N . CYS A 1 104 ? 12.219 -4.164 1.955 1 96.88 104 CYS A N 1
ATOM 779 C CA . CYS A 1 104 ? 11.586 -5.34 2.531 1 96.88 104 CYS A CA 1
ATOM 780 C C . CYS A 1 104 ? 10.891 -6.168 1.456 1 96.88 104 CYS A C 1
ATOM 782 O O . CYS A 1 104 ? 10.562 -7.332 1.679 1 96.88 104 CYS A O 1
ATOM 784 N N . GLY A 1 105 ? 10.539 -5.531 0.278 1 97.19 105 GLY A N 1
ATOM 785 C CA . GLY A 1 105 ? 9.945 -6.277 -0.818 1 97.19 105 GLY A CA 1
ATOM 786 C C . GLY A 1 105 ? 8.43 -6.211 -0.831 1 97.19 105 GLY A C 1
ATOM 787 O O . GLY A 1 105 ? 7.785 -6.785 -1.71 1 97.19 105 GLY A O 1
ATOM 788 N N . THR A 1 106 ? 7.832 -5.414 0.067 1 95.69 106 THR A N 1
ATOM 789 C CA . THR A 1 106 ? 6.387 -5.23 0.104 1 95.69 106 THR A CA 1
ATOM 790 C C . THR A 1 106 ? 5.883 -4.652 -1.215 1 95.69 106 THR A C 1
ATOM 792 O O . THR A 1 106 ? 6.496 -3.744 -1.777 1 95.69 106 THR A O 1
ATOM 795 N N . PRO A 1 107 ? 4.777 -5.223 -1.756 1 94.31 107 PRO A N 1
ATOM 796 C CA . PRO A 1 107 ? 4.191 -4.578 -2.934 1 94.31 107 PRO A CA 1
ATOM 797 C C . PRO A 1 107 ? 3.645 -3.186 -2.633 1 94.31 107 PRO A C 1
ATOM 799 O O . PRO A 1 107 ? 3.125 -2.943 -1.54 1 94.31 107 PRO A O 1
ATOM 802 N N . LEU A 1 108 ? 3.764 -2.359 -3.627 1 93.12 108 LEU A N 1
ATOM 803 C CA . LEU A 1 108 ? 3.344 -0.969 -3.496 1 93.12 108 LEU A CA 1
ATOM 804 C C . LEU A 1 108 ? 2.281 -0.623 -4.531 1 93.12 108 LEU A C 1
ATOM 806 O O . LEU A 1 108 ? 2.529 0.174 -5.441 1 93.12 108 LEU A O 1
ATOM 810 N N . PRO A 1 109 ? 1.072 -1.052 -4.422 1 88.5 109 PRO A N 1
ATOM 811 C CA . PRO A 1 109 ? 0.053 -0.822 -5.449 1 88.5 109 PRO A CA 1
ATOM 812 C C . PRO A 1 109 ? -0.431 0.626 -5.484 1 88.5 109 PRO A C 1
ATOM 814 O O . PRO A 1 109 ? -0.996 1.066 -6.488 1 88.5 109 PRO A O 1
ATOM 817 N N . GLY A 1 110 ? -0.349 1.396 -4.582 1 77.12 110 GLY A N 1
ATOM 818 C CA . GLY A 1 110 ? -0.838 2.766 -4.578 1 77.12 110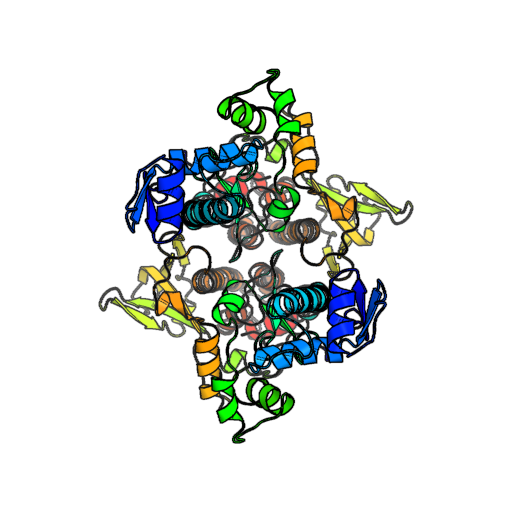 GLY A CA 1
ATOM 819 C C . GLY A 1 110 ? 0.079 3.725 -3.84 1 77.12 110 GLY A C 1
ATOM 820 O O . GLY A 1 110 ? 0.787 4.52 -4.465 1 77.12 110 GLY A O 1
ATOM 821 N N . LEU A 1 111 ? 0.111 3.525 -2.521 1 75.06 111 LEU A N 1
ATOM 822 C CA . LEU A 1 111 ? 0.905 4.426 -1.694 1 75.06 111 LEU A CA 1
ATOM 823 C C . LEU A 1 111 ? 2.367 3.99 -1.664 1 75.06 111 LEU A C 1
ATOM 825 O O . LEU A 1 111 ? 2.668 2.83 -1.376 1 75.06 111 LEU A O 1
ATOM 829 N N . LEU A 1 112 ? 3.189 4.82 -2.225 1 87.62 112 LEU A N 1
ATOM 830 C CA . LEU A 1 112 ? 4.629 4.59 -2.201 1 87.62 112 LEU A CA 1
ATOM 831 C C . LEU A 1 112 ? 5.379 5.879 -1.873 1 87.62 112 LEU A C 1
ATOM 833 O O . LEU A 1 112 ? 4.836 6.973 -2.025 1 87.62 112 LEU A O 1
ATOM 837 N N . GLU A 1 113 ? 6.484 5.691 -1.336 1 90.88 113 GLU A N 1
ATOM 838 C CA . GLU A 1 113 ? 7.367 6.801 -0.99 1 90.88 113 GLU A CA 1
ATOM 839 C C . GLU A 1 113 ? 8.602 6.828 -1.89 1 90.88 113 GLU A C 1
ATOM 841 O O . GLU A 1 113 ? 9.219 5.789 -2.137 1 90.88 113 GLU A O 1
ATOM 846 N N . VAL A 1 114 ? 8.805 8.031 -2.428 1 95.81 114 VAL A N 1
ATOM 847 C CA . VAL A 1 114 ? 10.156 8.211 -2.951 1 95.81 114 VAL A CA 1
ATOM 848 C C . VAL A 1 114 ? 11.164 8.188 -1.802 1 95.81 114 VAL A C 1
ATOM 850 O O . VAL A 1 114 ? 11.156 9.078 -0.948 1 95.81 114 VAL A O 1
ATOM 853 N N . GLU A 1 115 ? 11.93 7.207 -1.809 1 97.62 115 GLU A N 1
ATOM 854 C CA . GLU A 1 115 ? 12.875 6.949 -0.728 1 97.62 115 GLU A CA 1
ATOM 855 C C . GLU A 1 115 ? 14.203 7.664 -0.97 1 97.62 115 GLU A C 1
ATOM 857 O O . GLU A 1 115 ? 14.82 7.496 -2.021 1 97.62 115 GLU A O 1
ATOM 862 N N . HIS A 1 116 ? 14.57 8.516 0.02 1 98.5 116 HIS A N 1
ATOM 863 C CA . HIS A 1 116 ? 15.906 9.102 0.044 1 98.5 116 HIS A CA 1
ATOM 864 C C . HIS A 1 116 ? 16.875 8.242 0.847 1 98.5 116 HIS A C 1
ATOM 866 O O . HIS A 1 116 ? 16.812 8.219 2.078 1 98.5 116 HIS A O 1
ATOM 872 N N . THR A 1 117 ? 17.75 7.617 0.213 1 98.38 117 THR A N 1
ATOM 873 C CA . THR A 1 117 ? 18.719 6.781 0.902 1 98.38 117 THR A CA 1
ATOM 874 C C . THR A 1 117 ? 19.547 7.609 1.885 1 98.38 117 THR A C 1
ATOM 876 O O . THR A 1 117 ? 19.812 7.168 3.006 1 98.38 117 THR A O 1
ATOM 879 N N . VAL A 1 118 ? 20 8.727 1.428 1 98.62 118 VAL A N 1
ATOM 880 C CA . VAL A 1 118 ? 20.484 9.766 2.326 1 98.62 118 VAL A CA 1
ATOM 881 C C . VAL A 1 118 ? 19.344 10.734 2.662 1 98.62 118 VAL A C 1
ATOM 883 O O . VAL A 1 118 ? 18.844 11.438 1.785 1 98.62 118 VAL A O 1
ATOM 886 N N . PRO A 1 119 ? 18.938 10.758 3.895 1 98.31 119 PRO A N 1
ATOM 887 C CA . PRO A 1 119 ? 17.688 11.445 4.242 1 98.31 119 PRO A CA 1
ATOM 888 C C . PRO A 1 119 ? 17.719 12.938 3.916 1 98.31 119 PRO A C 1
ATOM 890 O O . PRO A 1 119 ? 18.734 13.602 4.164 1 98.31 119 PRO A O 1
ATOM 893 N N . LYS A 1 120 ? 16.641 13.461 3.455 1 98.06 120 LYS A N 1
ATOM 894 C CA . LYS A 1 120 ? 16.594 14.789 2.863 1 98.06 120 LYS A CA 1
ATOM 895 C C . LYS A 1 120 ? 16.641 15.875 3.939 1 98.06 120 LYS A C 1
ATOM 897 O O . LYS A 1 120 ? 17.141 16.969 3.705 1 98.06 120 LYS A O 1
ATOM 902 N N . SER A 1 121 ? 16.156 15.562 5.125 1 97.81 121 SER A N 1
ATOM 903 C CA . SER A 1 121 ? 16.078 16.609 6.145 1 97.81 121 SER A CA 1
ATOM 904 C C . SER A 1 121 ? 17.453 16.969 6.664 1 97.81 121 SER A C 1
ATOM 906 O O . SER A 1 121 ? 17.859 18.141 6.59 1 97.81 121 SER A O 1
ATOM 908 N N . PRO A 1 122 ? 18.234 16.031 7.117 1 97.94 122 PRO A N 1
ATOM 909 C CA . PRO A 1 122 ? 19.594 16.391 7.551 1 97.94 122 PRO A CA 1
ATOM 910 C C . PRO A 1 122 ? 20.531 16.656 6.375 1 97.94 122 PRO A C 1
ATOM 912 O O . PRO A 1 122 ? 21.547 17.344 6.539 1 97.94 122 PRO A O 1
ATOM 915 N N . TYR A 1 123 ? 20.219 16.094 5.223 1 98.19 123 TYR A N 1
ATOM 916 C CA . TYR A 1 123 ? 21.078 16.219 4.051 1 98.19 123 TYR A CA 1
ATOM 917 C C . TYR A 1 123 ? 20.297 16.719 2.844 1 98.19 123 TYR A C 1
ATOM 919 O O . TYR A 1 123 ? 20.188 16.016 1.835 1 98.19 123 TYR A O 1
ATOM 927 N N . PRO A 1 124 ? 19.922 17.969 2.842 1 98.31 124 PRO A N 1
ATOM 928 C CA . PRO A 1 124 ? 19.031 18.469 1.776 1 98.31 124 PRO A CA 1
ATOM 929 C C . PRO A 1 124 ? 19.75 18.594 0.433 1 98.31 124 PRO A C 1
ATOM 931 O O . PRO A 1 124 ? 19.094 18.688 -0.61 1 98.31 124 PRO A O 1
ATOM 934 N N . THR A 1 125 ? 21.078 18.578 0.405 1 97.88 125 THR A N 1
ATOM 935 C CA . THR A 1 125 ? 21.875 18.766 -0.802 1 97.88 125 THR A CA 1
ATOM 936 C C . THR A 1 125 ? 21.469 17.75 -1.876 1 97.88 125 THR A C 1
ATOM 938 O O . THR A 1 125 ? 21.484 18.062 -3.068 1 97.88 125 THR A O 1
ATOM 941 N N . PHE A 1 126 ? 21.047 16.594 -1.438 1 97.88 126 PHE A N 1
ATOM 942 C CA . PHE A 1 126 ? 20.797 15.508 -2.375 1 97.88 126 PHE A CA 1
ATOM 943 C C . PHE A 1 126 ? 19.297 15.203 -2.471 1 97.88 126 PHE A C 1
ATOM 945 O O . PHE A 1 126 ? 18.906 14.164 -2.992 1 97.88 126 PHE A O 1
ATOM 952 N N . ALA A 1 127 ? 18.453 16.094 -2.045 1 98.69 127 ALA A N 1
ATOM 953 C CA . ALA A 1 127 ? 17.016 15.852 -1.877 1 98.69 127 ALA A CA 1
ATOM 954 C C . ALA A 1 127 ? 16.328 15.688 -3.227 1 98.69 127 ALA A C 1
ATOM 956 O O . ALA A 1 127 ? 15.219 15.156 -3.303 1 98.69 127 ALA A O 1
ATOM 957 N N . THR A 1 128 ? 16.953 16.172 -4.309 1 98.62 128 THR A N 1
ATOM 958 C CA . THR A 1 128 ? 16.328 16.062 -5.625 1 98.62 128 THR A CA 1
ATOM 959 C C . THR A 1 128 ? 17.219 15.273 -6.582 1 98.62 128 THR A C 1
ATOM 961 O O . THR A 1 128 ? 17.031 15.344 -7.801 1 98.62 128 THR A O 1
ATOM 964 N N . ASP A 1 129 ? 18.156 14.562 -6.062 1 98.12 129 ASP A N 1
ATOM 965 C CA . ASP A 1 129 ? 19.094 13.805 -6.887 1 98.12 129 ASP A CA 1
ATOM 966 C C . ASP A 1 129 ? 18.578 12.391 -7.152 1 98.12 129 ASP A C 1
ATOM 968 O O . ASP A 1 129 ? 18.375 11.617 -6.215 1 98.12 129 ASP A O 1
ATOM 972 N N . TRP A 1 130 ? 18.484 11.984 -8.391 1 98.38 130 TRP A N 1
ATOM 973 C CA . TRP A 1 130 ? 18.016 10.672 -8.828 1 98.38 130 TRP A CA 1
ATOM 974 C C . TRP A 1 130 ? 18.797 9.555 -8.156 1 98.38 130 TRP A C 1
ATOM 976 O O . TRP A 1 130 ? 18.234 8.547 -7.738 1 98.38 130 TRP A O 1
ATOM 986 N N . THR A 1 131 ? 20.078 9.773 -8.008 1 97.62 131 THR A N 1
ATOM 987 C CA . THR A 1 131 ? 20.953 8.719 -7.512 1 97.62 131 THR A CA 1
ATOM 988 C C . THR A 1 131 ? 20.656 8.43 -6.039 1 97.62 131 THR A C 1
ATOM 990 O O . THR A 1 131 ? 21.062 7.383 -5.516 1 97.62 131 THR A O 1
ATOM 993 N N . ASN A 1 132 ? 19.953 9.375 -5.395 1 98.44 132 ASN A N 1
ATOM 994 C CA . ASN A 1 132 ? 19.672 9.227 -3.973 1 98.44 132 ASN A CA 1
ATOM 995 C C . ASN A 1 132 ? 18.328 8.516 -3.744 1 98.44 132 ASN A C 1
ATOM 997 O O . ASN A 1 132 ? 17.938 8.289 -2.602 1 98.44 132 ASN A O 1
ATOM 1001 N N . PHE A 1 133 ? 17.672 8.164 -4.863 1 98.44 133 PHE A N 1
ATOM 1002 C CA . PHE A 1 133 ? 16.297 7.711 -4.715 1 98.44 133 PHE A CA 1
ATOM 1003 C C . PHE A 1 133 ? 16.219 6.195 -4.824 1 98.44 133 PHE A C 1
ATOM 1005 O O . PHE A 1 133 ? 16.953 5.578 -5.594 1 98.44 133 PHE A O 1
ATOM 1012 N N . LEU A 1 134 ? 15.305 5.602 -4.074 1 98.19 134 LEU A N 1
ATOM 1013 C CA . LEU A 1 134 ? 14.703 4.281 -4.234 1 98.19 134 LEU A CA 1
ATOM 1014 C C . LEU A 1 134 ? 13.203 4.34 -4.004 1 98.19 134 LEU A C 1
ATOM 1016 O O . LEU A 1 134 ? 12.594 5.41 -4.082 1 98.19 134 LEU A O 1
ATOM 1020 N N . LEU A 1 135 ? 12.562 3.223 -3.889 1 95.88 135 LEU A N 1
ATOM 1021 C CA . LEU A 1 135 ? 11.156 3.123 -3.52 1 95.88 135 LEU A CA 1
ATOM 1022 C C . LEU A 1 135 ? 10.992 2.43 -2.17 1 95.88 135 LEU A C 1
ATOM 1024 O O . LEU A 1 135 ? 11.695 1.456 -1.88 1 95.88 135 LEU A O 1
ATOM 1028 N N . CYS A 1 136 ? 10.102 2.961 -1.465 1 94.94 136 CYS A N 1
ATOM 1029 C CA . CYS A 1 136 ? 9.953 2.32 -0.164 1 94.94 136 CYS A CA 1
ATOM 1030 C C . CYS A 1 136 ? 8.492 2.311 0.271 1 94.94 136 CYS A C 1
ATOM 1032 O O . CYS A 1 136 ? 7.676 3.07 -0.258 1 94.94 136 CYS A O 1
ATOM 1034 N N . CYS A 1 137 ? 8.117 1.365 1.129 1 93.75 137 CYS A N 1
ATOM 1035 C CA . CYS A 1 137 ? 6.824 1.335 1.8 1 93.75 137 CYS A CA 1
ATOM 1036 C C . CYS A 1 137 ? 6.805 2.279 2.996 1 93.75 137 CYS A C 1
ATOM 1038 O O . CYS A 1 137 ? 7.852 2.775 3.414 1 93.75 137 CYS A O 1
ATOM 1040 N N . GLY A 1 138 ? 5.691 2.533 3.482 1 91.31 138 GLY A N 1
ATOM 1041 C CA . GLY A 1 138 ? 5.547 3.418 4.629 1 91.31 138 GLY A CA 1
ATOM 1042 C C . GLY A 1 138 ? 6.324 2.949 5.844 1 91.31 138 GLY A C 1
ATOM 1043 O O . GLY A 1 138 ? 7.113 3.707 6.414 1 91.31 138 GLY A O 1
ATOM 1044 N N . PRO A 1 139 ? 6.176 1.719 6.184 1 91.69 139 PRO A N 1
ATOM 1045 C CA . PRO A 1 139 ? 6.852 1.209 7.379 1 91.69 139 PRO A CA 1
ATOM 1046 C C . PRO A 1 139 ? 8.375 1.295 7.277 1 91.69 139 PRO A C 1
ATOM 1048 O O . PRO A 1 139 ? 9.039 1.651 8.25 1 91.69 139 PRO A O 1
ATOM 1051 N N . CYS A 1 140 ? 8.945 0.976 6.152 1 94.75 140 CYS A N 1
ATOM 1052 C CA . CYS A 1 140 ? 10.391 1.1 6.004 1 94.75 140 CYS A CA 1
ATOM 1053 C C . CYS A 1 140 ? 10.828 2.561 6.074 1 94.75 140 CYS A C 1
ATOM 1055 O O . CYS A 1 140 ? 11.836 2.883 6.703 1 94.75 140 CYS A O 1
ATOM 1057 N N . ASN A 1 141 ? 10.07 3.424 5.418 1 94.12 141 ASN A N 1
ATOM 1058 C CA . ASN A 1 141 ? 10.375 4.848 5.469 1 94.12 141 ASN A CA 1
ATOM 1059 C C . ASN A 1 141 ? 10.297 5.387 6.895 1 94.12 141 ASN A C 1
ATOM 1061 O O . ASN A 1 141 ? 11.133 6.188 7.312 1 94.12 141 ASN A O 1
ATOM 1065 N N . THR A 1 142 ? 9.289 4.938 7.582 1 91.94 142 THR A N 1
ATOM 1066 C CA . THR A 1 142 ? 9.102 5.363 8.969 1 91.94 142 THR A CA 1
ATOM 1067 C C . THR A 1 142 ? 10.227 4.824 9.852 1 91.94 142 THR A C 1
ATOM 1069 O O . THR A 1 142 ? 10.742 5.539 10.719 1 91.94 142 THR A O 1
ATOM 1072 N N . ALA A 1 143 ? 10.555 3.607 9.664 1 93.12 143 ALA A N 1
ATOM 1073 C CA . ALA A 1 143 ? 11.641 3.006 10.438 1 93.12 143 ALA A CA 1
ATOM 1074 C C . ALA A 1 143 ? 12.945 3.77 10.242 1 93.12 143 ALA A C 1
ATOM 1076 O O . ALA A 1 143 ? 13.641 4.078 11.211 1 93.12 143 ALA A O 1
ATOM 1077 N N . LYS A 1 144 ? 13.234 4.031 9.008 1 96.31 144 LYS A N 1
ATOM 1078 C CA . LYS A 1 144 ? 14.469 4.746 8.711 1 96.31 144 LYS A CA 1
ATOM 1079 C C . LYS A 1 144 ? 14.406 6.191 9.203 1 96.31 144 LYS A C 1
ATOM 1081 O O . LYS A 1 144 ? 15.383 6.707 9.75 1 96.31 144 LYS A O 1
ATOM 1086 N N . SER A 1 145 ? 13.273 6.844 8.859 1 96.5 145 SER A N 1
ATOM 1087 C CA . SER A 1 145 ? 13.062 8.242 9.227 1 96.5 145 SER A CA 1
ATOM 1088 C C . SER A 1 145 ? 14.211 9.117 8.742 1 96.5 145 SER A C 1
ATOM 1090 O O . SER A 1 145 ? 14.617 9.031 7.578 1 96.5 145 SER A O 1
ATOM 1092 N N . ASN A 1 146 ? 14.742 9.969 9.609 1 97.5 146 ASN A N 1
ATOM 1093 C CA . ASN A 1 146 ? 15.82 10.883 9.242 1 97.5 146 ASN A CA 1
ATOM 1094 C C . ASN A 1 146 ? 17.188 10.328 9.633 1 97.5 146 ASN A C 1
ATOM 1096 O O . ASN A 1 146 ? 18.141 11.086 9.844 1 97.5 146 ASN A O 1
ATOM 1100 N N . THR A 1 147 ? 17.312 9.016 9.695 1 97.5 147 THR A N 1
ATOM 1101 C CA . THR A 1 147 ? 18.547 8.359 10.086 1 97.5 147 THR A CA 1
ATOM 1102 C C . THR A 1 147 ? 19.344 7.934 8.859 1 97.5 147 THR A C 1
ATOM 1104 O O . THR A 1 147 ? 18.781 7.426 7.887 1 97.5 147 THR A O 1
ATOM 1107 N N . PRO A 1 148 ? 20.656 8.125 8.969 1 97.88 148 PRO A N 1
ATOM 1108 C CA . PRO A 1 148 ? 21.422 8.641 10.094 1 97.88 148 PRO A CA 1
ATOM 1109 C C . PRO A 1 148 ? 21.422 10.172 10.164 1 97.88 148 PRO A C 1
ATOM 1111 O O . PRO A 1 148 ? 21.359 10.836 9.125 1 97.88 148 PRO A O 1
ATOM 1114 N N . SER A 1 149 ? 21.547 10.656 11.398 1 97.5 149 SER A N 1
ATOM 1115 C CA . SER A 1 149 ? 21.75 12.086 11.594 1 97.5 149 SER A CA 1
ATOM 1116 C C . SER A 1 149 ? 23.172 12.492 11.227 1 97.5 149 SER A C 1
ATOM 1118 O O . SER A 1 149 ? 24.047 11.641 11.062 1 97.5 149 SER A O 1
ATOM 1120 N N . ARG A 1 150 ? 23.359 13.789 11.117 1 96.12 150 ARG A N 1
ATOM 1121 C CA . ARG A 1 150 ? 24.688 14.297 10.828 1 96.12 150 ARG A CA 1
ATOM 1122 C C . ARG A 1 150 ? 25.672 13.938 11.953 1 96.12 150 ARG A C 1
ATOM 1124 O O . ARG A 1 150 ? 26.812 13.57 11.688 1 96.12 150 ARG A O 1
ATOM 1131 N N . ALA A 1 151 ? 25.172 14.094 13.148 1 96 151 ALA A N 1
ATOM 1132 C CA . ALA A 1 151 ? 26 13.773 14.305 1 96 151 ALA A CA 1
ATOM 1133 C C . ALA A 1 151 ? 26.453 12.312 14.266 1 96 151 ALA A C 1
ATOM 1135 O O . ALA A 1 151 ? 27.578 11.992 14.641 1 96 151 ALA A O 1
ATOM 1136 N N . THR A 1 152 ? 25.609 11.422 13.805 1 96.69 152 THR A N 1
ATOM 1137 C CA . THR A 1 152 ? 25.875 9.984 13.75 1 96.69 152 THR A CA 1
ATOM 1138 C C . THR A 1 152 ? 26.844 9.664 12.602 1 96.69 152 THR A C 1
ATOM 1140 O O . THR A 1 152 ? 27.75 8.844 12.766 1 96.69 152 THR A O 1
ATOM 1143 N N . ALA A 1 153 ? 26.719 10.32 11.477 1 97.31 153 ALA A N 1
ATOM 1144 C CA . ALA A 1 153 ? 27.438 9.938 10.273 1 97.31 153 ALA A CA 1
ATOM 1145 C C . ALA A 1 153 ? 28.812 10.617 10.227 1 97.31 153 ALA A C 1
ATOM 1147 O O . ALA A 1 153 ? 29.719 10.156 9.523 1 97.31 153 ALA A O 1
ATOM 1148 N N . THR A 1 154 ? 28.984 11.727 10.883 1 97.25 154 THR A N 1
ATOM 1149 C CA . THR A 1 154 ? 30.219 12.5 10.812 1 97.25 154 THR A CA 1
ATOM 1150 C C . THR A 1 154 ? 31.406 11.641 11.195 1 97.25 154 THR A C 1
ATOM 1152 O O . THR A 1 154 ? 32.406 11.578 10.461 1 97.25 154 THR A O 1
ATOM 1155 N N . PRO A 1 155 ? 31.344 10.891 12.328 1 97 155 PRO A N 1
ATOM 1156 C CA . PRO A 1 155 ? 32.5 10.062 12.703 1 97 155 PRO A CA 1
ATOM 1157 C C . PRO A 1 155 ? 32.812 8.992 11.656 1 97 155 PRO A C 1
ATOM 1159 O O . PRO A 1 155 ? 33.938 8.492 11.602 1 97 155 PRO A O 1
ATOM 1162 N N . TRP A 1 156 ? 31.844 8.602 10.82 1 97.25 156 TRP A N 1
ATOM 1163 C CA . TRP A 1 156 ? 32.062 7.574 9.812 1 97.25 156 TRP A CA 1
ATOM 1164 C C . TRP A 1 156 ? 33.062 8.062 8.75 1 97.25 156 TRP A C 1
ATOM 1166 O O . TRP A 1 156 ? 33.625 7.262 8.016 1 97.25 156 TRP A O 1
ATOM 1176 N N . THR A 1 157 ? 33.25 9.398 8.609 1 96.94 157 THR A N 1
ATOM 1177 C CA . THR A 1 157 ? 34.094 9.969 7.57 1 96.94 157 THR A CA 1
ATOM 1178 C C . THR A 1 157 ? 35.531 10.125 8.062 1 96.94 157 THR A C 1
ATOM 1180 O O . THR A 1 157 ? 36.438 10.406 7.281 1 96.94 157 THR A O 1
ATOM 1183 N N . SER A 1 158 ? 35.812 10.031 9.266 1 95.69 158 SER A N 1
ATOM 1184 C CA . SER A 1 158 ? 37.094 10.258 9.922 1 95.69 158 SER A CA 1
ATOM 1185 C C . SER A 1 158 ? 37.562 11.703 9.734 1 95.69 158 SER A C 1
ATOM 1187 O O . SER A 1 158 ? 38.781 11.984 9.781 1 95.69 158 SER A O 1
ATOM 1189 N N . LYS A 1 159 ? 36.688 12.57 9.406 1 96.25 159 LYS A N 1
ATOM 1190 C CA . LYS A 1 159 ? 36.969 13.992 9.266 1 96.25 159 LYS A CA 1
ATOM 1191 C C . LYS A 1 159 ? 36.125 14.812 10.25 1 96.25 159 LYS A C 1
ATOM 1193 O O . LYS A 1 159 ? 34.938 14.57 10.406 1 96.25 159 LYS A O 1
ATOM 1198 N N . PRO A 1 160 ? 36.75 15.758 10.867 1 93.06 160 PRO A N 1
ATOM 1199 C CA . PRO A 1 160 ? 36 16.578 11.828 1 93.06 160 PRO A CA 1
ATOM 1200 C C . PRO A 1 160 ? 34.938 17.438 11.156 1 93.06 160 PRO A C 1
ATOM 1202 O O . PRO A 1 160 ? 33.875 17.688 11.734 1 93.06 160 PRO A O 1
ATOM 1205 N N . SER A 1 161 ? 35.188 17.891 9.977 1 94.25 161 SER A N 1
ATOM 1206 C CA . SER A 1 161 ? 34.25 18.719 9.227 1 94.25 161 SER A CA 1
ATOM 1207 C C . SER A 1 161 ? 34.094 18.219 7.801 1 94.25 161 SER A C 1
ATOM 1209 O O . SER A 1 161 ? 34.562 18.844 6.852 1 94.25 161 SER A O 1
ATOM 1211 N N . PRO A 1 162 ? 33.375 17.109 7.688 1 97.19 162 PRO A N 1
ATOM 1212 C CA . PRO A 1 162 ? 33.219 16.5 6.359 1 97.19 162 PRO A CA 1
ATOM 1213 C C . PRO A 1 162 ? 32.344 17.328 5.438 1 97.19 162 PRO A C 1
ATOM 1215 O O . PRO A 1 162 ? 31.422 18.016 5.902 1 97.19 162 PRO A O 1
ATOM 1218 N N . THR A 1 163 ? 32.625 17.25 4.125 1 97.31 163 THR A N 1
ATOM 1219 C CA . THR A 1 163 ? 31.75 17.828 3.115 1 97.31 163 THR A CA 1
ATOM 1220 C C . THR A 1 163 ? 30.469 17.016 2.984 1 97.31 163 THR A C 1
ATOM 1222 O O . THR A 1 163 ? 30.375 15.906 3.516 1 97.31 163 THR A O 1
ATOM 1225 N N . GLU A 1 164 ? 29.531 17.641 2.305 1 97.56 164 GLU A N 1
ATOM 1226 C CA . GLU A 1 164 ? 28.281 16.938 2.055 1 97.56 164 GLU A CA 1
ATOM 1227 C C . GLU A 1 164 ? 28.531 15.641 1.277 1 97.56 164 GLU A C 1
ATOM 1229 O O . GLU A 1 164 ? 27.953 14.602 1.585 1 97.56 164 GLU A O 1
ATOM 1234 N N . GLN A 1 165 ? 29.391 15.711 0.304 1 97.81 165 GLN A N 1
ATOM 1235 C CA . GLN A 1 165 ? 29.703 14.547 -0.51 1 97.81 165 GLN A CA 1
ATOM 1236 C C . GLN A 1 165 ? 30.359 13.453 0.326 1 97.81 165 GLN A C 1
ATOM 1238 O O . GLN A 1 165 ? 30.078 12.266 0.14 1 97.81 165 GLN A O 1
ATOM 1243 N N . GLU A 1 166 ? 31.234 13.852 1.204 1 98 166 GLU A N 1
ATOM 1244 C CA . GLU A 1 166 ? 31.891 12.875 2.064 1 98 166 GLU A CA 1
ATOM 1245 C C . GLU A 1 166 ? 30.891 12.164 2.967 1 98 166 GLU A C 1
ATOM 1247 O O . GLU A 1 166 ? 31.016 10.953 3.195 1 98 166 GLU A O 1
ATOM 1252 N N . LEU A 1 167 ? 29.922 12.883 3.5 1 98.19 167 LEU A N 1
ATOM 1253 C CA . LEU A 1 167 ? 28.859 12.273 4.301 1 98.19 167 LEU A CA 1
ATOM 1254 C C . LEU A 1 167 ? 28.016 11.32 3.457 1 98.19 167 LEU A C 1
ATOM 1256 O O . LEU A 1 167 ? 27.719 10.211 3.887 1 98.19 167 LEU A O 1
ATOM 1260 N N . TYR A 1 168 ? 27.656 11.781 2.277 1 98.06 168 TYR A N 1
ATOM 1261 C CA . TYR A 1 168 ? 26.922 10.945 1.335 1 98.06 168 TYR A CA 1
ATOM 1262 C C . TYR A 1 168 ? 27.641 9.633 1.08 1 98.06 168 TYR A C 1
ATOM 1264 O O . TYR A 1 168 ? 27.047 8.562 1.178 1 98.06 168 TYR A O 1
ATOM 1272 N N . ASP A 1 169 ? 28.891 9.719 0.803 1 97.88 169 ASP A N 1
ATOM 1273 C CA . ASP A 1 169 ? 29.703 8.547 0.488 1 97.88 169 ASP A CA 1
ATOM 1274 C C . ASP A 1 169 ? 29.797 7.602 1.686 1 97.88 169 ASP A C 1
ATOM 1276 O O . ASP A 1 169 ? 29.734 6.383 1.528 1 97.88 169 ASP A O 1
ATOM 1280 N N . ALA A 1 170 ? 29.969 8.18 2.846 1 97.75 170 ALA A N 1
ATOM 1281 C CA . ALA A 1 170 ? 30.062 7.359 4.051 1 97.75 170 ALA A CA 1
ATOM 1282 C C . ALA A 1 170 ? 28.781 6.562 4.266 1 97.75 170 ALA A C 1
ATOM 1284 O O . ALA A 1 170 ? 28.828 5.395 4.652 1 97.75 170 ALA A O 1
ATOM 1285 N N . ILE A 1 171 ? 27.641 7.172 4.027 1 98.25 171 ILE A N 1
ATOM 1286 C CA . ILE A 1 171 ? 26.344 6.539 4.246 1 98.25 171 ILE A CA 1
ATOM 1287 C C . ILE A 1 171 ? 26.094 5.504 3.156 1 98.25 171 ILE A C 1
ATOM 1289 O O . ILE A 1 171 ? 25.672 4.379 3.447 1 98.25 171 ILE A O 1
ATOM 1293 N N . ARG A 1 172 ? 26.406 5.785 1.927 1 97.69 172 ARG A N 1
ATOM 1294 C CA . ARG A 1 172 ? 26.031 4.977 0.773 1 97.69 172 ARG A CA 1
ATOM 1295 C C . ARG A 1 172 ? 27.062 3.896 0.49 1 97.69 172 ARG A C 1
ATOM 1297 O O . ARG A 1 172 ? 26.703 2.768 0.142 1 97.69 172 ARG A O 1
ATOM 1304 N N . ASP A 1 173 ? 28.281 4.191 0.718 1 95.44 173 ASP A N 1
ATOM 1305 C CA . ASP A 1 173 ? 29.328 3.295 0.243 1 95.44 173 ASP A CA 1
ATOM 1306 C C . ASP A 1 173 ? 29.906 2.475 1.392 1 95.44 173 ASP A C 1
ATOM 1308 O O . ASP A 1 173 ? 30.422 1.374 1.177 1 95.44 173 ASP A O 1
ATOM 1312 N N . ASP A 1 174 ? 29.734 2.938 2.619 1 94.06 174 ASP A N 1
ATOM 1313 C CA . ASP A 1 174 ? 30.594 2.33 3.631 1 94.06 174 ASP A CA 1
ATOM 1314 C C . ASP A 1 174 ? 29.766 1.681 4.738 1 94.06 174 ASP A C 1
ATOM 1316 O O . ASP A 1 174 ? 30.203 0.707 5.355 1 94.06 174 ASP A O 1
ATOM 1320 N N . HIS A 1 175 ? 28.641 2.115 5.023 1 96 175 HIS A N 1
ATOM 1321 C CA . HIS A 1 175 ? 28.078 1.77 6.328 1 96 175 HIS A CA 1
ATOM 1322 C C . HIS A 1 175 ? 26.938 0.766 6.188 1 96 175 HIS A C 1
ATOM 1324 O O . HIS A 1 175 ? 26.688 -0.028 7.098 1 96 175 HIS A O 1
ATOM 1330 N N . TYR A 1 176 ? 26.188 0.82 5.172 1 97.56 176 TYR A N 1
ATOM 1331 C CA . TYR A 1 176 ? 25.016 -0.024 5.008 1 97.56 176 TYR A CA 1
ATOM 1332 C C . TYR A 1 176 ? 25.125 -0.882 3.752 1 97.56 176 TYR A C 1
ATOM 1334 O O . TYR A 1 176 ? 26.047 -0.705 2.953 1 97.56 176 TYR A O 1
ATOM 1342 N N . ILE A 1 177 ? 24.219 -1.883 3.631 1 97.31 177 ILE A N 1
ATOM 1343 C CA . ILE A 1 177 ? 23.984 -2.594 2.381 1 97.31 177 ILE A CA 1
ATOM 1344 C C . ILE A 1 177 ? 22.828 -1.938 1.632 1 97.31 177 ILE A C 1
ATOM 1346 O O . ILE A 1 177 ? 21.734 -1.764 2.188 1 97.31 177 ILE A O 1
ATOM 1350 N N . TRP A 1 178 ? 23.156 -1.498 0.446 1 98.12 178 TRP A N 1
ATOM 1351 C CA . TRP A 1 178 ? 22.109 -0.899 -0.373 1 98.12 178 TRP A CA 1
ATOM 1352 C C . TRP A 1 178 ? 21.781 -1.782 -1.572 1 98.12 178 TRP A C 1
ATOM 1354 O O . TRP A 1 178 ? 22.672 -2.252 -2.27 1 98.12 178 TRP A O 1
ATOM 1364 N N . PRO A 1 179 ? 20.453 -1.97 -1.845 1 98.38 179 PRO A N 1
ATOM 1365 C CA . PRO A 1 179 ? 20.078 -2.887 -2.92 1 98.38 179 PRO A CA 1
ATOM 1366 C C . PRO A 1 179 ? 20.562 -2.42 -4.293 1 98.38 179 PRO A C 1
ATOM 1368 O O . PRO A 1 179 ? 20.75 -3.238 -5.195 1 98.38 179 PRO A O 1
ATOM 1371 N N . ASP A 1 180 ? 20.75 -1.122 -4.492 1 98.31 180 ASP A N 1
ATOM 1372 C CA . ASP A 1 180 ? 21.156 -0.607 -5.793 1 98.31 180 ASP A CA 1
ATOM 1373 C C . ASP A 1 180 ? 22.672 -0.527 -5.898 1 98.31 180 ASP A C 1
ATOM 1375 O O . ASP A 1 180 ? 23.219 -0.275 -6.977 1 98.31 180 ASP A O 1
ATOM 1379 N N . LEU A 1 181 ? 23.391 -0.775 -4.812 1 97.88 181 LEU A N 1
ATOM 1380 C CA . LEU A 1 181 ? 24.859 -0.674 -4.832 1 97.88 181 LEU A CA 1
ATOM 1381 C C . LEU A 1 181 ? 25.5 -2.029 -4.559 1 97.88 181 LEU A C 1
ATOM 1383 O O . LEU A 1 181 ? 26.625 -2.283 -4.988 1 97.88 181 LEU A O 1
ATOM 1387 N N . ASN A 1 182 ? 24.781 -2.854 -3.824 1 97.94 182 ASN A N 1
ATOM 1388 C CA . ASN A 1 182 ? 25.328 -4.145 -3.416 1 97.94 182 ASN A CA 1
ATOM 1389 C C . ASN A 1 182 ? 24.562 -5.301 -4.062 1 97.94 182 ASN A C 1
ATOM 1391 O O . ASN A 1 182 ? 23.547 -5.754 -3.533 1 97.94 182 ASN A O 1
ATOM 1395 N N . SER A 1 183 ? 25.109 -5.891 -5.055 1 97.88 183 SER A N 1
ATOM 1396 C CA . SER A 1 183 ? 24.484 -7.023 -5.73 1 97.88 183 SER A CA 1
ATOM 1397 C C . SER A 1 183 ? 24.391 -8.234 -4.809 1 97.88 183 SER A C 1
ATOM 1399 O O . SER A 1 183 ? 23.672 -9.195 -5.109 1 97.88 183 SER A O 1
ATOM 1401 N N . THR A 1 184 ? 25.031 -8.164 -3.666 1 97.94 184 THR A N 1
ATOM 1402 C CA . THR A 1 184 ? 25.094 -9.273 -2.719 1 97.94 184 THR A CA 1
ATOM 1403 C C . THR A 1 184 ? 24 -9.133 -1.659 1 97.94 184 THR A C 1
ATOM 1405 O O . THR A 1 184 ? 23.938 -9.93 -0.718 1 97.94 184 THR A O 1
ATOM 1408 N N . SER A 1 185 ? 23.156 -8.141 -1.789 1 97.88 185 SER A N 1
ATOM 1409 C CA . SER A 1 185 ? 22.203 -7.828 -0.727 1 97.88 185 SER A CA 1
ATOM 1410 C C . SER A 1 185 ? 21.359 -9.039 -0.374 1 97.88 185 SER A C 1
ATOM 1412 O O . SER A 1 185 ? 21.016 -9.242 0.792 1 97.88 185 SER A O 1
ATOM 1414 N N . TRP A 1 186 ? 21.016 -9.859 -1.338 1 97.81 186 TRP A N 1
ATOM 1415 C CA . TRP A 1 186 ? 20.234 -11.062 -1.071 1 97.81 186 TRP A CA 1
ATOM 1416 C C . TRP A 1 186 ? 21.031 -12.062 -0.237 1 97.81 186 TRP A C 1
ATOM 1418 O O . TRP A 1 186 ? 20.516 -12.625 0.73 1 97.81 186 TRP A O 1
ATOM 1428 N N . ASP A 1 187 ? 22.281 -12.258 -0.563 1 97.06 187 ASP A N 1
ATOM 1429 C CA . ASP A 1 187 ? 23.156 -13.188 0.153 1 97.06 187 ASP A CA 1
ATOM 1430 C C . ASP A 1 187 ? 23.516 -12.648 1.538 1 97.06 187 ASP A C 1
ATOM 1432 O O . ASP A 1 187 ? 23.656 -13.422 2.49 1 97.06 187 ASP A O 1
ATOM 1436 N N . ASP A 1 188 ? 23.688 -11.406 1.604 1 97.94 188 ASP A N 1
ATOM 1437 C CA . ASP A 1 188 ? 24.141 -10.773 2.84 1 97.94 188 ASP A CA 1
ATOM 1438 C C . ASP A 1 188 ? 23 -10.688 3.859 1 97.94 188 ASP A C 1
ATOM 1440 O O . ASP A 1 188 ? 23.25 -10.57 5.062 1 97.94 188 ASP A O 1
ATOM 1444 N N . LEU A 1 189 ? 21.797 -10.703 3.371 1 98.38 189 LEU A N 1
ATOM 1445 C CA . LEU A 1 189 ? 20.625 -10.609 4.242 1 98.38 189 LEU A CA 1
ATOM 1446 C C . LEU A 1 189 ? 19.688 -11.797 4.031 1 98.38 189 LEU A C 1
ATOM 1448 O O . LEU A 1 189 ? 18.547 -11.625 3.598 1 98.38 189 LEU A O 1
ATOM 1452 N N . PRO A 1 190 ? 20.094 -12.969 4.406 1 97.88 190 PRO A N 1
ATOM 1453 C CA . PRO A 1 190 ? 19.266 -14.156 4.207 1 97.88 190 PRO A CA 1
ATOM 1454 C C . PRO A 1 190 ? 18.016 -14.156 5.082 1 97.88 190 PRO A C 1
ATOM 1456 O O . PRO A 1 190 ? 17.969 -13.461 6.102 1 97.88 190 PRO A O 1
ATOM 1459 N N . LEU A 1 191 ? 17.062 -14.93 4.617 1 98.31 191 LEU A N 1
ATOM 1460 C CA . LEU A 1 191 ? 15.789 -15.078 5.332 1 98.31 191 LEU A CA 1
ATOM 1461 C C . LEU A 1 191 ? 15.695 -16.453 5.988 1 98.31 191 LEU A C 1
ATOM 1463 O O . LEU A 1 191 ? 16.125 -17.453 5.41 1 98.31 191 LEU A O 1
ATOM 1467 N N . TYR A 1 192 ? 15.086 -16.469 7.145 1 98.12 192 TYR A N 1
ATOM 1468 C CA . TYR A 1 192 ? 14.875 -17.734 7.848 1 98.12 192 TYR A CA 1
ATOM 1469 C C . TYR A 1 192 ? 13.453 -17.812 8.398 1 98.12 192 TYR A C 1
ATOM 1471 O O . TYR A 1 192 ? 12.914 -16.812 8.898 1 98.12 192 TYR A O 1
ATOM 1479 N N . LEU A 1 193 ? 12.859 -18.953 8.234 1 98.62 193 LEU A N 1
ATOM 1480 C CA . LEU A 1 193 ? 11.602 -19.234 8.922 1 98.62 193 LEU A CA 1
ATOM 1481 C C . LEU A 1 193 ? 11.852 -19.625 10.375 1 98.62 193 LEU A C 1
ATOM 1483 O O . LEU A 1 193 ? 12.625 -20.547 10.648 1 98.62 193 LEU A O 1
ATOM 1487 N N . GLU A 1 194 ? 11.273 -18.922 11.258 1 98.12 194 GLU A N 1
ATOM 1488 C CA . GLU A 1 194 ? 11.375 -19.203 12.688 1 98.12 194 GLU A CA 1
ATOM 1489 C C . GLU A 1 194 ? 10 -19.484 13.297 1 98.12 194 GLU A C 1
ATOM 1491 O O . GLU A 1 194 ? 8.969 -19.141 12.703 1 98.12 194 GLU A O 1
ATOM 1496 N N . TYR A 1 195 ? 10 -20.188 14.367 1 98 195 TYR A N 1
ATOM 1497 C CA . TYR A 1 195 ? 8.773 -20.453 15.117 1 98 195 TYR A CA 1
ATOM 1498 C C . TYR A 1 195 ? 9.016 -20.344 16.625 1 98 195 TYR A C 1
ATOM 1500 O O . TYR A 1 195 ? 10.164 -20.391 17.078 1 98 195 TYR A O 1
ATOM 1508 N N . VAL A 1 196 ? 7.953 -20.094 17.359 1 96.81 196 VAL A N 1
ATOM 1509 C CA . VAL A 1 196 ? 8.047 -20.094 18.812 1 96.81 196 VAL A CA 1
ATOM 1510 C C . VAL A 1 196 ? 7.984 -21.531 19.328 1 96.81 196 VAL A C 1
ATOM 1512 O O . VAL A 1 196 ? 6.957 -22.203 19.203 1 96.81 196 VAL A O 1
ATOM 1515 N N . ASP A 1 197 ? 9.055 -21.922 19.906 1 96 197 ASP A N 1
ATOM 1516 C CA . ASP A 1 197 ? 9.117 -23.25 20.5 1 96 197 ASP A CA 1
ATOM 1517 C C . ASP A 1 197 ? 8.133 -23.391 21.656 1 96 197 ASP A C 1
ATOM 1519 O O . ASP A 1 197 ? 8.219 -22.641 22.641 1 96 197 ASP A O 1
ATOM 1523 N N . PRO A 1 198 ? 7.254 -24.328 21.547 1 94.94 198 PRO A N 1
ATOM 1524 C CA . PRO A 1 198 ? 6.219 -24.422 22.578 1 94.94 198 PRO A CA 1
ATOM 1525 C C . PRO A 1 198 ? 6.777 -24.828 23.938 1 94.94 198 PRO A C 1
ATOM 1527 O O . PRO A 1 198 ? 6.121 -24.641 24.969 1 94.94 198 PRO A O 1
ATOM 1530 N N . VAL A 1 199 ? 7.879 -25.453 23.953 1 95.25 199 VAL A N 1
ATOM 1531 C CA . VAL A 1 199 ? 8.484 -25.891 25.203 1 95.25 199 VAL A CA 1
ATOM 1532 C C . VAL A 1 199 ? 9.242 -24.75 25.859 1 95.25 199 VAL A C 1
ATOM 1534 O O . VAL A 1 199 ? 9.039 -24.438 27.031 1 95.25 199 VAL A O 1
ATOM 1537 N N . THR A 1 200 ? 10.062 -24.016 25.188 1 95.88 200 THR A N 1
ATOM 1538 C CA . THR A 1 200 ? 10.938 -22.984 25.75 1 95.88 200 THR A CA 1
ATOM 1539 C C . THR A 1 200 ? 10.281 -21.609 25.672 1 95.88 200 THR A C 1
ATOM 1541 O O . THR A 1 200 ? 10.68 -20.688 26.375 1 95.88 200 THR A O 1
ATOM 1544 N N . GLY A 1 201 ? 9.406 -21.484 24.75 1 94.44 201 GLY A N 1
ATOM 1545 C CA . GLY A 1 201 ? 8.797 -20.188 24.516 1 94.44 201 GLY A CA 1
ATOM 1546 C C . GLY A 1 201 ? 9.68 -19.234 23.734 1 94.44 201 GLY A C 1
ATOM 1547 O O . GLY A 1 201 ? 9.391 -18.047 23.625 1 94.44 201 GLY A O 1
ATOM 1548 N N . GLN A 1 202 ? 10.773 -19.734 23.156 1 95.06 202 GLN A N 1
ATOM 1549 C CA . GLN A 1 202 ? 11.742 -18.906 22.453 1 95.06 202 GLN A CA 1
ATOM 1550 C C . GLN A 1 202 ? 11.633 -19.078 20.938 1 95.06 202 GLN A C 1
ATOM 1552 O O . GLN A 1 202 ? 11.242 -20.141 20.469 1 95.06 202 GLN A O 1
ATOM 1557 N N . TRP A 1 203 ? 11.945 -18.016 20.25 1 95.94 203 TRP A N 1
ATOM 1558 C CA . TRP A 1 203 ? 12.047 -18.125 18.797 1 95.94 203 TRP A CA 1
ATOM 1559 C C . TRP A 1 203 ? 13.195 -19.047 18.391 1 95.94 203 TRP A C 1
ATOM 1561 O O . TRP A 1 203 ? 14.297 -18.938 18.922 1 95.94 203 TRP A O 1
ATOM 1571 N N . THR A 1 204 ? 12.898 -19.891 17.484 1 96.38 204 THR A N 1
ATOM 1572 C CA . THR A 1 204 ? 13.852 -20.891 17 1 96.38 204 THR A CA 1
ATOM 1573 C C . THR A 1 204 ? 13.828 -20.969 15.484 1 96.38 204 THR A C 1
ATOM 1575 O O . THR A 1 204 ? 12.75 -21.031 14.875 1 96.38 204 THR A O 1
ATOM 1578 N N . VAL A 1 205 ? 15.031 -21.016 14.883 1 97.62 205 VAL A N 1
ATOM 1579 C CA . VAL A 1 205 ? 15.125 -21.141 13.438 1 97.62 205 VAL A CA 1
ATOM 1580 C C . VAL A 1 205 ? 14.734 -22.562 13.016 1 97.62 205 VAL A C 1
ATOM 1582 O O . VAL A 1 205 ? 15.18 -23.547 13.617 1 97.62 205 VAL A O 1
ATOM 1585 N N . LEU A 1 206 ? 13.867 -22.656 12.062 1 98.06 206 LEU A N 1
ATOM 1586 C CA . LEU A 1 206 ? 13.578 -23.938 11.43 1 98.06 206 LEU A CA 1
ATOM 1587 C C . LEU A 1 206 ? 14.492 -24.172 10.242 1 98.06 206 LEU A C 1
ATOM 1589 O O . LEU A 1 206 ? 14.391 -23.5 9.219 1 98.06 206 LEU A O 1
ATOM 1593 N N . SER A 1 207 ? 15.336 -25.172 10.312 1 94.31 207 SER A N 1
ATOM 1594 C CA . SER A 1 207 ? 16.375 -25.375 9.305 1 94.31 207 SER A CA 1
ATOM 1595 C C . SER A 1 207 ? 15.898 -26.266 8.172 1 94.31 207 SER A C 1
ATOM 1597 O O . SER A 1 207 ? 14.953 -27.047 8.344 1 94.31 207 SER A O 1
ATOM 1599 N N . ASP A 1 208 ? 16.531 -26.156 7.039 1 92.12 208 ASP A N 1
ATOM 1600 C CA . ASP A 1 208 ? 16.359 -27.094 5.938 1 92.12 208 ASP A CA 1
ATOM 1601 C C . ASP A 1 208 ? 16.562 -28.531 6.406 1 92.12 208 ASP A C 1
ATOM 1603 O O . ASP A 1 208 ? 17.453 -28.797 7.227 1 92.12 208 ASP A O 1
ATOM 1607 N N . PRO A 1 209 ? 15.789 -29.469 6.043 1 95.62 209 PRO A N 1
ATOM 1608 C CA . PRO A 1 209 ? 14.773 -29.328 4.996 1 95.62 209 PRO A CA 1
ATOM 1609 C C . PRO A 1 209 ? 13.391 -29 5.555 1 95.62 209 PRO A C 1
ATOM 1611 O O . PRO A 1 209 ? 12.43 -28.875 4.797 1 95.62 209 PRO A O 1
ATOM 1614 N N . PHE A 1 210 ? 13.305 -28.844 6.82 1 97.94 210 PHE A N 1
ATOM 1615 C CA . PHE A 1 210 ? 12 -28.766 7.473 1 97.94 210 PHE A CA 1
ATOM 1616 C C . PHE A 1 210 ? 11.352 -27.406 7.215 1 97.94 210 PHE A C 1
ATOM 1618 O O . PHE A 1 210 ? 10.125 -27.281 7.227 1 97.94 210 PHE A O 1
ATOM 1625 N N . ASP A 1 211 ? 12.078 -26.406 6.918 1 98 211 ASP A N 1
ATOM 1626 C CA . ASP A 1 211 ? 11.562 -25.062 6.703 1 98 211 ASP A CA 1
ATOM 1627 C C . ASP A 1 211 ? 10.727 -24.984 5.422 1 98 211 ASP A C 1
ATOM 1629 O O . ASP A 1 211 ? 9.93 -24.062 5.25 1 98 211 ASP A O 1
ATOM 1633 N N . THR A 1 212 ? 10.914 -25.938 4.496 1 98.06 212 THR A N 1
ATOM 1634 C CA . THR A 1 212 ? 10.125 -25.984 3.273 1 98.06 212 THR A CA 1
ATOM 1635 C C . THR A 1 212 ? 9.43 -27.328 3.127 1 98.06 212 THR A C 1
ATOM 1637 O O . THR A 1 212 ? 9.195 -27.797 2.01 1 98.06 212 THR A O 1
ATOM 1640 N N . ASP A 1 213 ? 9.18 -27.891 4.246 1 98.12 213 ASP A N 1
ATOM 1641 C CA . ASP A 1 213 ? 8.492 -29.188 4.238 1 98.12 213 ASP A CA 1
ATOM 1642 C C . ASP A 1 213 ? 7.066 -29.047 3.713 1 98.12 213 ASP A C 1
ATOM 1644 O O . ASP A 1 213 ? 6.375 -28.078 4.023 1 98.12 213 ASP A O 1
ATOM 1648 N N . ALA A 1 214 ? 6.582 -30.062 2.998 1 96 214 ALA A N 1
ATOM 1649 C CA . ALA A 1 214 ? 5.273 -30.047 2.342 1 96 214 ALA A CA 1
ATOM 1650 C C . ALA A 1 214 ? 4.145 -30.031 3.367 1 96 214 ALA A C 1
ATOM 1652 O O . ALA A 1 214 ? 3.016 -29.656 3.053 1 96 214 ALA A O 1
ATOM 1653 N N . ASN A 1 215 ? 4.426 -30.422 4.57 1 97.25 215 ASN A N 1
ATOM 1654 C CA . ASN A 1 215 ? 3.412 -30.438 5.621 1 97.25 215 ASN A CA 1
ATOM 1655 C C . ASN A 1 215 ? 3.199 -29.047 6.219 1 97.25 215 ASN A C 1
ATOM 1657 O O . ASN A 1 215 ? 2.223 -28.828 6.938 1 97.25 215 ASN A O 1
ATOM 1661 N N . ASN A 1 216 ? 4.168 -28.172 6.016 1 98.62 216 ASN A N 1
ATOM 1662 C CA . ASN A 1 216 ? 4.027 -26.812 6.539 1 98.62 216 ASN A CA 1
ATOM 1663 C C . ASN A 1 216 ? 2.875 -26.078 5.867 1 98.62 216 ASN A C 1
ATOM 1665 O O . ASN A 1 216 ? 2.73 -26.125 4.645 1 98.62 216 ASN A O 1
ATOM 1669 N N . LYS A 1 217 ? 2.012 -25.406 6.668 1 97.12 217 LYS A N 1
ATOM 1670 C CA . LYS A 1 217 ? 0.826 -24.734 6.141 1 97.12 217 LYS A CA 1
ATOM 1671 C C . LYS A 1 217 ? 0.441 -23.547 7 1 97.12 217 LYS A C 1
ATOM 1673 O O . LYS A 1 217 ? 0.42 -23.625 8.227 1 97.12 217 LYS A O 1
ATOM 1678 N N . LEU A 1 218 ? 0.195 -22.438 6.344 1 97.5 218 LEU A N 1
ATOM 1679 C CA . LEU A 1 218 ? -0.328 -21.25 7.035 1 97.5 218 LEU A CA 1
ATOM 1680 C C . LEU A 1 218 ? -1.698 -21.547 7.637 1 97.5 218 LEU A C 1
ATOM 1682 O O . LEU A 1 218 ? -2.578 -22.078 6.961 1 97.5 218 LEU A O 1
ATOM 1686 N N . THR A 1 219 ? -1.918 -21.188 8.914 1 97.44 219 THR A N 1
ATOM 1687 C CA . THR A 1 219 ? -3.186 -21.5 9.562 1 97.44 219 THR A CA 1
ATOM 1688 C C . THR A 1 219 ? -3.826 -20.25 10.148 1 97.44 219 THR A C 1
ATOM 1690 O O . THR A 1 219 ? -5.008 -20.25 10.492 1 97.44 219 THR A O 1
ATOM 1693 N N . GLY A 1 220 ? -3.014 -19.234 10.234 1 96.12 220 GLY A N 1
ATOM 1694 C CA . GLY A 1 220 ? -3.604 -18.047 10.844 1 96.12 220 GLY A CA 1
ATOM 1695 C C . GLY A 1 220 ? -2.871 -16.766 10.484 1 96.12 220 GLY A C 1
ATOM 1696 O O . GLY A 1 220 ? -1.649 -16.766 10.32 1 96.12 220 GLY A O 1
ATOM 1697 N N . TYR A 1 221 ? -3.557 -15.703 10.398 1 94.19 221 TYR A N 1
ATOM 1698 C CA . TYR A 1 221 ? -3.104 -14.328 10.219 1 94.19 221 TYR A CA 1
ATOM 1699 C C . TYR A 1 221 ? -3.848 -13.383 11.148 1 94.19 221 TYR A C 1
ATOM 1701 O O . TYR A 1 221 ? -4.875 -12.812 10.773 1 94.19 221 TYR A O 1
ATOM 1709 N N . ASP A 1 222 ? -3.328 -13.172 12.32 1 92.25 222 ASP A N 1
ATOM 1710 C CA . ASP A 1 222 ? -3.955 -12.445 13.422 1 92.25 222 ASP A CA 1
ATOM 1711 C C . ASP A 1 222 ? -3.434 -11.016 13.5 1 92.25 222 ASP A C 1
ATOM 1713 O O . ASP A 1 222 ? -2.451 -10.742 14.195 1 92.25 222 ASP A O 1
ATOM 1717 N N . VAL A 1 223 ? -4.16 -10.125 12.844 1 91.56 223 VAL A N 1
ATOM 1718 C CA . VAL A 1 223 ? -3.697 -8.742 12.719 1 91.56 223 VAL A CA 1
ATOM 1719 C C . VAL A 1 223 ? -3.777 -8.047 14.078 1 91.56 223 VAL A C 1
ATOM 1721 O O . VAL A 1 223 ? -2.875 -7.297 14.453 1 91.56 223 VAL A O 1
ATOM 1724 N N . VAL A 1 224 ? -4.777 -8.281 14.805 1 90.38 224 VAL A N 1
ATOM 1725 C CA . VAL A 1 224 ? -5.02 -7.621 16.078 1 90.38 224 VAL A CA 1
ATOM 1726 C C . VAL A 1 224 ? -3.889 -7.941 17.062 1 90.38 224 VAL A C 1
ATOM 1728 O O . VAL A 1 224 ? -3.41 -7.059 17.781 1 90.38 224 VAL A O 1
ATOM 1731 N N . ASN A 1 225 ? -3.438 -9.164 17.016 1 89 225 ASN A N 1
ATOM 1732 C CA . ASN A 1 225 ? -2.391 -9.562 17.953 1 89 225 ASN A CA 1
ATOM 1733 C C . ASN A 1 225 ? -1.026 -9.625 17.266 1 89 225 ASN A C 1
ATOM 1735 O O . ASN A 1 225 ? -0.043 -10.055 17.875 1 89 225 ASN A O 1
ATOM 1739 N N . HIS A 1 226 ? -1.014 -9.312 16 1 89.94 226 HIS A N 1
ATOM 1740 C CA . HIS A 1 226 ? 0.208 -9.219 15.211 1 89.94 226 HIS A CA 1
ATOM 1741 C C . HIS A 1 226 ? 0.959 -10.547 15.188 1 89.94 226 HIS A C 1
ATOM 1743 O O . HIS A 1 226 ? 2.158 -10.586 15.477 1 89.94 226 HIS A O 1
ATOM 1749 N N . LYS A 1 227 ? 0.243 -11.625 14.875 1 91.81 227 LYS A N 1
ATOM 1750 C CA . LYS A 1 227 ? 0.802 -12.969 14.859 1 91.81 227 LYS A CA 1
ATOM 1751 C C . LYS A 1 227 ? 0.406 -13.719 13.594 1 91.81 227 LYS A C 1
ATOM 1753 O O . LYS A 1 227 ? -0.718 -13.578 13.102 1 91.81 227 LYS A O 1
ATOM 1758 N N . VAL A 1 228 ? 1.368 -14.438 13.094 1 95.94 228 VAL A N 1
ATOM 1759 C CA . VAL A 1 228 ? 1.11 -15.422 12.039 1 95.94 228 VAL A CA 1
ATOM 1760 C C . VAL A 1 228 ? 1.302 -16.828 12.594 1 95.94 228 VAL A C 1
ATOM 1762 O O . VAL A 1 228 ? 2.217 -17.078 13.391 1 95.94 228 VAL A O 1
ATOM 1765 N N . SER A 1 229 ? 0.398 -17.734 12.258 1 97.75 229 SER A N 1
ATOM 1766 C CA . SER A 1 229 ? 0.489 -19.109 12.742 1 97.75 229 SER A CA 1
ATOM 1767 C C . SER A 1 229 ? 0.514 -20.094 11.586 1 97.75 229 SER A C 1
ATOM 1769 O O . SER A 1 229 ? 0.013 -19.812 10.5 1 97.75 229 SER A O 1
ATOM 1771 N N . ALA A 1 230 ? 1.135 -21.234 11.852 1 98.62 230 ALA A N 1
ATOM 1772 C CA . ALA A 1 230 ? 1.241 -22.281 10.852 1 98.62 230 ALA A CA 1
ATOM 1773 C C . ALA A 1 230 ? 1.356 -23.656 11.508 1 98.62 230 ALA A C 1
ATOM 1775 O O . ALA A 1 230 ? 1.682 -23.766 12.695 1 98.62 230 ALA A O 1
ATOM 1776 N N . ASP A 1 231 ? 0.974 -24.688 10.773 1 98.69 231 ASP A N 1
ATOM 1777 C CA . ASP A 1 231 ? 1.449 -26.047 11.047 1 98.69 231 ASP A CA 1
ATOM 1778 C C . ASP A 1 231 ? 2.865 -26.25 10.516 1 98.69 231 ASP A C 1
ATOM 1780 O O . ASP A 1 231 ? 3.174 -25.844 9.391 1 98.69 231 ASP A O 1
ATOM 1784 N N . LEU A 1 232 ? 3.758 -26.859 11.367 1 98.69 232 LEU A N 1
ATOM 1785 C CA . LEU A 1 232 ? 5.152 -27 10.953 1 98.69 232 LEU A CA 1
ATOM 1786 C C . LEU A 1 232 ? 5.668 -28.406 11.25 1 98.69 232 LEU A C 1
ATOM 1788 O O . LEU A 1 232 ? 5.527 -28.906 12.367 1 98.69 232 LEU A O 1
ATOM 1792 N N . GLN A 1 233 ? 6.254 -28.969 10.195 1 98.5 233 GLN A N 1
ATOM 1793 C CA . GLN A 1 233 ? 7.102 -30.141 10.406 1 98.5 233 GLN A CA 1
ATOM 1794 C C . GLN A 1 233 ? 8.469 -29.734 10.953 1 98.5 233 GLN A C 1
ATOM 1796 O O . GLN A 1 233 ? 9.297 -29.188 10.227 1 98.5 233 GLN A O 1
ATOM 1801 N N . ILE A 1 234 ? 8.734 -30.062 12.227 1 97.44 234 ILE A N 1
ATOM 1802 C CA . ILE A 1 234 ? 9.953 -29.516 12.805 1 97.44 234 ILE A CA 1
ATOM 1803 C C . ILE A 1 234 ? 11.023 -30.594 12.883 1 97.44 234 ILE A C 1
ATOM 1805 O O . ILE A 1 234 ? 12.188 -30.312 13.18 1 97.44 234 ILE A O 1
ATOM 1809 N N . SER A 1 235 ? 10.633 -31.844 12.727 1 95.94 235 SER A N 1
ATOM 1810 C CA . SER A 1 235 ? 11.516 -33 12.586 1 95.94 235 SER A CA 1
ATOM 1811 C C . SER A 1 235 ? 10.859 -34.125 11.781 1 95.94 235 SER A C 1
ATOM 1813 O O . SER A 1 235 ? 9.727 -33.969 11.32 1 95.94 235 SER A O 1
ATOM 1815 N N . SER A 1 236 ? 11.617 -35.188 11.578 1 95.88 236 SER A N 1
ATOM 1816 C CA . SER A 1 236 ? 11.07 -36.312 10.812 1 95.88 236 SER A CA 1
ATOM 1817 C C . SER A 1 236 ? 9.867 -36.938 11.516 1 95.88 236 SER A C 1
ATOM 1819 O O . SER A 1 236 ? 9.062 -37.625 10.883 1 95.88 236 SER A O 1
ATOM 1821 N N . THR A 1 237 ? 9.664 -36.562 12.82 1 95.94 237 THR A N 1
ATOM 1822 C CA . THR A 1 237 ? 8.625 -37.281 13.562 1 95.94 237 THR A CA 1
ATOM 1823 C C . THR A 1 237 ? 7.699 -36.281 14.273 1 95.94 237 THR A C 1
ATOM 1825 O O . THR A 1 237 ? 6.723 -36.688 14.906 1 95.94 237 THR A O 1
ATOM 1828 N N . GLN A 1 238 ? 8.039 -35.062 14.141 1 96.31 238 GLN A N 1
ATOM 1829 C CA . GLN A 1 238 ? 7.266 -34.125 14.953 1 96.31 238 GLN A CA 1
ATOM 1830 C C . GLN A 1 238 ? 6.621 -33.031 14.086 1 96.31 238 GLN A C 1
ATOM 1832 O O . GLN A 1 238 ? 7.305 -32.375 13.312 1 96.31 238 GLN A O 1
ATOM 1837 N N . LEU A 1 239 ? 5.324 -32.906 14.188 1 97.88 239 LEU A N 1
ATOM 1838 C CA . LEU A 1 239 ? 4.516 -31.875 13.578 1 97.88 239 LEU A CA 1
ATOM 1839 C C . LEU A 1 239 ? 3.883 -30.984 14.648 1 97.88 239 LEU A C 1
ATOM 1841 O O . LEU A 1 239 ? 3.236 -31.484 15.57 1 97.88 239 LEU A O 1
ATOM 1845 N N . LEU A 1 240 ? 4.164 -29.719 14.625 1 98 240 LEU A N 1
ATOM 1846 C CA . LEU A 1 240 ? 3.504 -28.75 15.492 1 98 240 LEU A CA 1
ATOM 1847 C C . LEU A 1 240 ? 2.289 -28.141 14.797 1 98 240 LEU A C 1
ATOM 1849 O O . LEU A 1 240 ? 2.328 -27.875 13.602 1 98 240 LEU A O 1
ATOM 1853 N N . SER A 1 241 ? 1.193 -27.969 15.547 1 97.94 241 SER A N 1
ATOM 1854 C CA . SER A 1 241 ? -0.029 -27.391 15 1 97.94 241 SER A CA 1
ATOM 1855 C C . SER A 1 241 ? -0.222 -25.953 15.469 1 97.94 241 SER A C 1
ATOM 1857 O O . SER A 1 241 ? -0.118 -25.672 16.672 1 97.94 241 SER A O 1
ATOM 1859 N N . ASN A 1 242 ? -0.476 -25.109 14.508 1 97.69 242 ASN A N 1
ATOM 1860 C CA . ASN A 1 242 ? -0.897 -23.734 14.758 1 97.69 242 ASN A CA 1
ATOM 1861 C C . ASN A 1 242 ? 0.096 -23 15.656 1 97.69 242 ASN A C 1
ATOM 1863 O O . ASN A 1 242 ? -0.302 -22.328 16.609 1 97.69 242 ASN A O 1
ATOM 1867 N N . VAL A 1 243 ? 1.355 -23.125 15.383 1 97.94 243 VAL A N 1
ATOM 1868 C CA . VAL A 1 243 ? 2.389 -22.453 16.156 1 97.94 243 VAL A CA 1
ATOM 1869 C C . VAL A 1 243 ? 2.678 -21.078 15.547 1 97.94 243 VAL A C 1
ATOM 1871 O O . VAL A 1 243 ? 2.477 -20.875 14.352 1 97.94 243 VAL A O 1
ATOM 1874 N N . GLN A 1 244 ? 3.084 -20.156 16.406 1 97.06 244 GLN A N 1
ATOM 1875 C CA . GLN A 1 244 ? 3.451 -18.828 15.898 1 97.06 244 GLN A CA 1
ATOM 1876 C C . GLN A 1 244 ? 4.734 -18.891 15.078 1 97.06 244 GLN A C 1
ATOM 1878 O O . GLN A 1 244 ? 5.711 -19.531 15.484 1 97.06 244 GLN A O 1
ATOM 1883 N N . VAL A 1 245 ? 4.738 -18.234 13.914 1 98.31 245 VAL A N 1
ATOM 1884 C CA . VAL A 1 245 ? 5.875 -18.281 13 1 98.31 245 VAL A CA 1
ATOM 1885 C C . VAL A 1 245 ? 6.211 -16.875 12.516 1 98.31 245 VAL A C 1
ATOM 1887 O O . VAL A 1 245 ? 5.367 -15.977 12.57 1 98.31 245 VAL A O 1
ATOM 1890 N N . ALA A 1 246 ? 7.418 -16.672 12.07 1 97.62 246 ALA A N 1
ATOM 1891 C CA . ALA A 1 246 ? 7.887 -15.445 11.445 1 97.62 246 ALA A CA 1
ATOM 1892 C C . ALA A 1 246 ? 9.07 -15.719 10.523 1 97.62 246 ALA A C 1
ATOM 1894 O O . ALA A 1 246 ? 9.914 -16.562 10.82 1 97.62 246 ALA A O 1
ATOM 1895 N N . VAL A 1 247 ? 9.078 -15.039 9.398 1 98.38 247 VAL A N 1
ATOM 1896 C CA . VAL A 1 247 ? 10.273 -15.023 8.562 1 98.38 247 VAL A CA 1
ATOM 1897 C C . VAL A 1 247 ? 11.133 -13.805 8.922 1 98.38 247 VAL A C 1
ATOM 1899 O O . VAL A 1 247 ? 10.68 -12.664 8.805 1 98.38 247 VAL A O 1
ATOM 1902 N N . THR A 1 248 ? 12.352 -14.062 9.328 1 97.56 248 THR A N 1
ATOM 1903 C CA . THR A 1 248 ? 13.242 -13 9.789 1 97.56 248 THR A CA 1
ATOM 1904 C C . THR A 1 248 ? 14.383 -12.789 8.805 1 97.56 248 THR A C 1
ATOM 1906 O O . THR A 1 248 ? 14.688 -13.664 8 1 97.56 248 THR A O 1
ATOM 1909 N N . VAL A 1 249 ? 14.922 -11.602 8.836 1 98.19 249 VAL A N 1
ATOM 1910 C CA . VAL A 1 249 ? 16.109 -11.227 8.07 1 98.19 249 VAL A CA 1
ATOM 1911 C C . VAL A 1 249 ? 17.359 -11.352 8.945 1 98.19 249 VAL A C 1
ATOM 1913 O O . VAL A 1 249 ? 17.406 -10.789 10.047 1 98.19 249 VAL A O 1
ATOM 1916 N N . SER A 1 250 ? 18.266 -12.047 8.461 1 97.5 250 SER A N 1
ATOM 1917 C CA . SER A 1 250 ? 19.531 -12.203 9.18 1 97.5 250 SER A CA 1
ATOM 1918 C C . SER A 1 250 ? 20.703 -11.602 8.398 1 97.5 250 SER A C 1
ATOM 1920 O O . SER A 1 250 ? 20.516 -11.086 7.297 1 97.5 250 SER A O 1
ATOM 1922 N N . SER A 1 251 ? 21.844 -11.578 9.094 1 97.56 251 SER A N 1
ATOM 1923 C CA . SER A 1 251 ? 23.062 -11.133 8.422 1 97.56 251 SER A CA 1
ATOM 1924 C C . SER A 1 251 ? 24.016 -12.289 8.195 1 97.56 251 SER A C 1
ATOM 1926 O O . SER A 1 251 ? 24.094 -13.219 9 1 97.56 251 SER A O 1
ATOM 1928 N N . SER A 1 252 ? 24.594 -12.242 7.059 1 95.19 252 SER A N 1
ATOM 1929 C CA . SER A 1 252 ? 25.609 -13.234 6.711 1 95.19 252 SER A CA 1
ATOM 1930 C C . SER A 1 252 ? 26.938 -12.57 6.398 1 95.19 252 SER A C 1
ATOM 1932 O O . SER A 1 252 ? 26.984 -11.414 5.988 1 95.19 252 SER A O 1
ATOM 1934 N N . ASN A 1 253 ? 28.047 -13.305 6.598 1 93.62 253 ASN A N 1
ATOM 1935 C CA . ASN A 1 253 ? 29.375 -12.781 6.309 1 93.62 253 ASN A CA 1
ATOM 1936 C C . ASN A 1 253 ? 29.953 -13.375 5.023 1 93.62 253 ASN A C 1
ATOM 1938 O O . ASN A 1 253 ? 31.172 -13.391 4.828 1 93.62 253 ASN A O 1
ATOM 1942 N N . THR A 1 254 ? 29.125 -13.82 4.23 1 93.06 254 THR A N 1
ATOM 1943 C CA . THR A 1 254 ? 29.547 -14.477 2.994 1 93.06 254 THR A CA 1
ATOM 1944 C C . THR A 1 254 ? 30.422 -13.555 2.154 1 93.06 254 THR A C 1
ATOM 1946 O O . THR A 1 254 ? 31.344 -14.008 1.488 1 93.06 254 THR A O 1
ATOM 1949 N N . HIS A 1 255 ? 30.219 -12.266 2.17 1 95.81 255 HIS A N 1
ATOM 1950 C CA . HIS A 1 255 ? 30.969 -11.32 1.344 1 95.81 255 HIS A CA 1
ATOM 1951 C C . HIS A 1 255 ? 31.688 -10.289 2.203 1 95.81 255 HIS A C 1
ATOM 1953 O O . HIS A 1 255 ? 31.984 -9.188 1.74 1 95.81 255 HIS A O 1
ATOM 1959 N N . SER A 1 256 ? 31.859 -10.602 3.467 1 95.75 256 SER A N 1
ATOM 1960 C CA . SER A 1 256 ? 32.594 -9.781 4.418 1 95.75 256 SER A CA 1
ATOM 1961 C C . SER A 1 256 ? 31.922 -8.438 4.637 1 95.75 256 SER A C 1
ATOM 1963 O O . SER A 1 256 ? 32.594 -7.402 4.734 1 95.75 256 SER A O 1
ATOM 1965 N N . LEU A 1 257 ? 30.578 -8.477 4.613 1 96.75 257 LEU A N 1
ATOM 1966 C CA . LEU A 1 257 ? 29.812 -7.25 4.809 1 96.75 257 LEU A CA 1
ATOM 1967 C C . LEU A 1 257 ? 28.828 -7.41 5.957 1 96.75 257 LEU A C 1
ATOM 1969 O O . LEU A 1 257 ? 27.781 -6.754 5.98 1 96.75 257 LEU A O 1
ATOM 1973 N N . GLN A 1 258 ? 29.109 -8.266 6.871 1 97.56 258 GLN A N 1
ATOM 1974 C CA . GLN A 1 258 ? 28.156 -8.594 7.922 1 97.56 258 GLN A CA 1
ATOM 1975 C C . GLN A 1 258 ? 27.812 -7.363 8.758 1 97.56 258 GLN A C 1
ATOM 1977 O O . GLN A 1 258 ? 26.656 -7.168 9.133 1 97.56 258 GLN A O 1
ATOM 1982 N N . ALA A 1 259 ? 28.844 -6.602 9.086 1 97.5 259 ALA A N 1
ATOM 1983 C CA . ALA A 1 259 ? 28.594 -5.398 9.875 1 97.5 259 ALA A CA 1
ATOM 1984 C C . ALA A 1 259 ? 27.625 -4.465 9.172 1 97.5 259 ALA A C 1
ATOM 1986 O O . ALA A 1 259 ? 26.766 -3.852 9.812 1 97.5 259 ALA A O 1
ATOM 1987 N N . ARG A 1 260 ? 27.734 -4.328 7.867 1 97.94 260 ARG A N 1
ATOM 1988 C CA . ARG A 1 260 ? 26.828 -3.492 7.082 1 97.94 260 ARG A CA 1
ATOM 1989 C C . ARG A 1 260 ? 25.422 -4.082 7.043 1 97.94 260 ARG A C 1
ATOM 1991 O O . ARG A 1 260 ? 24.438 -3.35 7.102 1 97.94 260 ARG A O 1
ATOM 1998 N N . ALA A 1 261 ? 25.359 -5.387 6.949 1 98.25 261 ALA A N 1
ATOM 1999 C CA . ALA A 1 261 ? 24.062 -6.078 6.977 1 98.25 261 ALA A CA 1
ATOM 2000 C C . ALA A 1 261 ? 23.359 -5.859 8.305 1 98.25 261 ALA A C 1
ATOM 2002 O O . ALA A 1 261 ? 22.156 -5.555 8.336 1 98.25 261 ALA A O 1
ATOM 2003 N N . ASP A 1 262 ? 24.141 -5.984 9.375 1 98.19 262 ASP A N 1
ATOM 2004 C CA . ASP A 1 262 ? 23.578 -5.734 10.703 1 98.19 262 ASP A CA 1
ATOM 2005 C C . ASP A 1 262 ? 23.047 -4.309 10.812 1 98.19 262 ASP A C 1
ATOM 2007 O O . ASP A 1 262 ? 21.953 -4.086 11.344 1 98.19 262 ASP A O 1
ATOM 2011 N N . ALA A 1 263 ? 23.812 -3.406 10.32 1 98 263 ALA A N 1
ATOM 2012 C CA . ALA A 1 263 ? 23.422 -2.002 10.367 1 98 263 ALA A CA 1
ATOM 2013 C C . ALA A 1 263 ? 22.125 -1.773 9.57 1 98 263 ALA A C 1
ATOM 2015 O O . ALA A 1 263 ? 21.266 -0.996 9.984 1 98 263 ALA A O 1
ATOM 2016 N N . MET A 1 264 ? 22.031 -2.418 8.453 1 98.12 264 MET A N 1
ATOM 2017 C CA . MET A 1 264 ? 20.844 -2.275 7.617 1 98.12 264 MET A CA 1
ATOM 2018 C C . MET A 1 264 ? 19.609 -2.85 8.32 1 98.12 264 MET A C 1
ATOM 2020 O O . MET A 1 264 ? 18.547 -2.234 8.312 1 98.12 264 MET A O 1
ATOM 2024 N N . ILE A 1 265 ? 19.734 -4.02 8.906 1 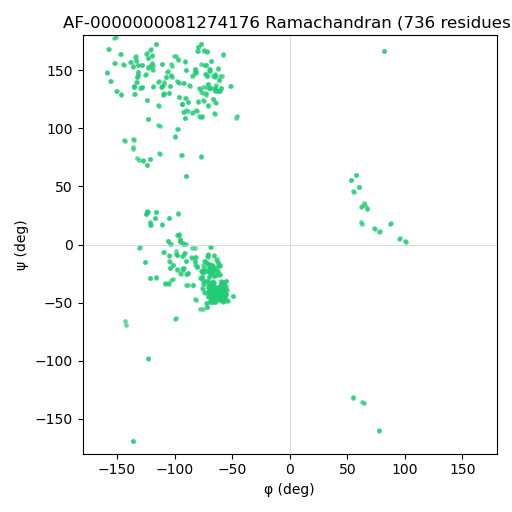97.81 265 ILE A N 1
ATOM 2025 C CA . ILE A 1 265 ? 18.641 -4.672 9.633 1 97.81 265 ILE A CA 1
ATOM 2026 C C . ILE A 1 265 ? 18.156 -3.762 10.766 1 97.81 265 ILE A C 1
ATOM 2028 O O . ILE A 1 265 ? 16.953 -3.604 10.969 1 97.81 265 ILE A O 1
ATOM 2032 N N . ASP A 1 266 ? 19.109 -3.127 11.445 1 96.44 266 ASP A N 1
ATOM 2033 C CA . ASP A 1 266 ? 18.781 -2.207 12.531 1 96.44 266 ASP A CA 1
ATOM 2034 C C . ASP A 1 266 ? 18.094 -0.954 11.992 1 96.44 266 ASP A C 1
ATOM 2036 O O . ASP A 1 266 ? 17.094 -0.5 12.547 1 96.44 266 ASP A O 1
ATOM 2040 N N . LEU A 1 267 ? 18.656 -0.408 10.953 1 97.19 267 LEU A N 1
ATOM 2041 C CA . LEU A 1 267 ? 18.125 0.814 10.359 1 97.19 267 LEU A CA 1
ATOM 2042 C C . LEU A 1 267 ? 16.672 0.634 9.945 1 97.19 267 LEU A C 1
ATOM 2044 O O . LEU A 1 267 ? 15.828 1.501 10.211 1 97.19 267 LEU A O 1
ATOM 2048 N N . MET A 1 268 ? 16.359 -0.521 9.336 1 96.06 268 MET A N 1
ATOM 2049 C CA . MET A 1 268 ? 15.039 -0.747 8.773 1 96.06 268 MET A CA 1
ATOM 2050 C C . MET A 1 268 ? 14.133 -1.455 9.781 1 96.06 268 MET A C 1
ATOM 2052 O O . MET A 1 268 ? 12.945 -1.638 9.523 1 96.06 268 MET A O 1
ATOM 2056 N N . GLN A 1 269 ? 14.703 -1.919 10.867 1 93.94 269 GLN A N 1
ATOM 2057 C CA . GLN A 1 269 ? 13.938 -2.643 11.867 1 93.94 269 GLN A CA 1
ATOM 2058 C C . GLN A 1 269 ? 13.164 -3.803 11.242 1 93.94 269 GLN A C 1
ATOM 2060 O O . GLN A 1 269 ? 11.961 -3.938 11.453 1 93.94 269 GLN A O 1
ATOM 2065 N N . PHE A 1 270 ? 13.844 -4.672 10.57 1 94.88 270 PHE A N 1
ATOM 2066 C CA . PHE A 1 270 ? 13.234 -5.695 9.727 1 94.88 270 PHE A CA 1
ATOM 2067 C C . PHE A 1 270 ? 12.531 -6.754 10.578 1 94.88 270 PHE A C 1
ATOM 2069 O O . PHE A 1 270 ? 11.695 -7.5 10.07 1 94.88 270 PHE A O 1
ATOM 2076 N N . ASN A 1 271 ? 12.875 -6.84 11.852 1 94.38 271 ASN A N 1
ATOM 2077 C CA . ASN A 1 271 ? 12.438 -8 12.625 1 94.38 271 ASN A CA 1
ATOM 2078 C C . ASN A 1 271 ? 11.641 -7.59 13.859 1 94.38 271 ASN A C 1
ATOM 2080 O O . ASN A 1 271 ? 11.617 -8.312 14.859 1 94.38 271 ASN A O 1
ATOM 2084 N N . ASN A 1 272 ? 10.961 -6.457 13.859 1 85.56 272 ASN A N 1
ATOM 2085 C CA . ASN A 1 272 ? 10.32 -5.895 15.047 1 85.56 272 ASN A CA 1
ATOM 2086 C C . ASN A 1 272 ? 9.281 -6.848 15.633 1 85.56 272 ASN A C 1
ATOM 2088 O O . ASN A 1 272 ? 9.078 -6.883 16.844 1 85.56 272 ASN A O 1
ATOM 2092 N N . ASP A 1 273 ? 8.602 -7.645 14.922 1 77.31 273 ASP A N 1
ATOM 2093 C CA . ASP A 1 273 ? 7.59 -8.555 15.461 1 77.31 273 ASP A CA 1
ATOM 2094 C C . ASP A 1 273 ? 8.227 -9.609 16.359 1 77.31 273 ASP A C 1
ATOM 2096 O O . ASP A 1 273 ? 7.566 -10.164 17.234 1 77.31 273 ASP A O 1
ATOM 2100 N N . VAL A 1 274 ? 9.422 -9.914 16.125 1 80 274 VAL A N 1
ATOM 2101 C CA . VAL A 1 274 ? 10.102 -10.969 16.875 1 80 274 VAL A CA 1
ATOM 2102 C C . VAL A 1 274 ? 10.938 -10.352 18 1 80 274 VAL A C 1
ATOM 2104 O O . VAL A 1 274 ? 11.156 -10.984 19.031 1 80 274 VAL A O 1
ATOM 2107 N N . THR A 1 275 ? 11.25 -9.125 17.812 1 75.75 275 THR A N 1
ATOM 2108 C CA . THR A 1 275 ? 12.133 -8.5 18.797 1 75.75 275 THR A CA 1
ATOM 2109 C C . THR A 1 275 ? 11.352 -7.562 19.703 1 75.75 275 THR A C 1
ATOM 2111 O O . THR A 1 275 ? 11.734 -7.348 20.859 1 75.75 275 THR A O 1
ATOM 2114 N N . SER A 1 276 ? 10.352 -6.918 19.172 1 68.88 276 SER A N 1
ATOM 2115 C CA . SER A 1 276 ? 9.523 -5.953 19.875 1 68.88 276 SER A CA 1
ATOM 2116 C C . SER A 1 276 ? 8.062 -6.039 19.438 1 68.88 276 SER A C 1
ATOM 2118 O O . SER A 1 276 ? 7.676 -5.422 18.438 1 68.88 276 SER A O 1
ATOM 2120 N N . PRO A 1 277 ? 7.441 -6.922 20.203 1 61.5 277 PRO A N 1
ATOM 2121 C CA . PRO A 1 277 ? 6.074 -7.145 19.719 1 61.5 277 PRO A CA 1
ATOM 2122 C C . PRO A 1 277 ? 5.336 -5.844 19.406 1 61.5 277 PRO A C 1
ATOM 2124 O O . PRO A 1 277 ? 5.281 -4.945 20.25 1 61.5 277 PRO A O 1
ATOM 2127 N N . LEU A 1 278 ? 5.176 -5.691 18.125 1 59.31 278 LEU A N 1
ATOM 2128 C CA . LEU A 1 278 ? 4.469 -4.508 17.656 1 59.31 278 LEU A CA 1
ATOM 2129 C C . LEU A 1 278 ? 2.973 -4.617 17.938 1 59.31 278 LEU A C 1
ATOM 2131 O O . LEU A 1 278 ? 2.439 -5.723 18.062 1 59.31 278 LEU A O 1
ATOM 2135 N N . THR A 1 279 ? 2.389 -3.596 18.406 1 55.91 279 THR A N 1
ATOM 2136 C CA . THR A 1 279 ? 0.942 -3.59 18.609 1 55.91 279 THR A CA 1
ATOM 2137 C C . THR A 1 279 ? 0.24 -2.893 17.453 1 55.91 279 THR A C 1
ATOM 2139 O O . THR A 1 279 ? -0.979 -2.996 17.297 1 55.91 279 THR A O 1
ATOM 2142 N N . GLY A 1 280 ? 1.115 -2.361 16.594 1 57.78 280 GLY A N 1
ATOM 2143 C CA . GLY A 1 280 ? 0.391 -1.479 15.695 1 57.78 280 GLY A CA 1
ATOM 2144 C C . GLY A 1 280 ? 0.142 -2.094 14.328 1 57.78 280 GLY A C 1
ATOM 2145 O O . GLY A 1 280 ? 0.806 -3.059 13.945 1 57.78 280 GLY A O 1
ATOM 2146 N N . THR A 1 281 ? -1.161 -1.729 13.734 1 62 281 THR A N 1
ATOM 2147 C CA . THR A 1 281 ? -1.786 -2.262 12.531 1 62 281 THR A CA 1
ATOM 2148 C C . THR A 1 281 ? -1.024 -1.817 11.289 1 62 281 THR A C 1
ATOM 2150 O O . THR A 1 281 ? -1.153 -2.428 10.227 1 62 281 THR A O 1
ATOM 2153 N N . TYR A 1 282 ? 0.038 -1.003 11.469 1 76.56 282 TYR A N 1
ATOM 2154 C CA . TYR A 1 282 ? 0.465 -0.399 10.211 1 76.56 282 TYR A CA 1
ATOM 2155 C C . TYR A 1 282 ? 1.713 -1.088 9.672 1 76.56 282 TYR A C 1
ATOM 2157 O O . TYR A 1 282 ? 1.868 -1.243 8.453 1 76.56 282 TYR A O 1
ATOM 2165 N N . ASP A 1 283 ? 2.486 -1.568 10.648 1 89.94 283 ASP A N 1
ATOM 2166 C CA . ASP A 1 283 ? 3.666 -2.287 10.18 1 89.94 283 ASP A CA 1
ATOM 2167 C C . ASP A 1 283 ? 3.426 -3.795 10.18 1 89.94 283 ASP A C 1
ATOM 2169 O O . ASP A 1 283 ? 3.598 -4.457 11.203 1 89.94 283 ASP A O 1
ATOM 2173 N N . ARG A 1 284 ? 3.127 -4.348 9.07 1 92.38 284 ARG A N 1
ATOM 2174 C CA . ARG A 1 284 ? 2.887 -5.781 8.953 1 92.38 284 ARG A CA 1
ATOM 2175 C C . ARG A 1 284 ? 3.924 -6.434 8.047 1 92.38 284 ARG A C 1
ATOM 2177 O O . ARG A 1 284 ? 3.65 -7.461 7.418 1 92.38 284 ARG A O 1
ATOM 2184 N N . ARG A 1 285 ? 5.117 -5.887 7.953 1 95 285 ARG A N 1
ATOM 2185 C CA . ARG A 1 285 ? 6.141 -6.367 7.035 1 95 285 ARG A CA 1
ATOM 2186 C C . ARG A 1 285 ? 6.543 -7.801 7.359 1 95 285 ARG A C 1
ATOM 2188 O O . ARG A 1 285 ? 6.602 -8.648 6.469 1 95 285 ARG A O 1
ATOM 2195 N N . VAL A 1 286 ? 6.762 -8.086 8.602 1 95.38 286 VAL A N 1
ATOM 2196 C CA . VAL A 1 286 ? 7.156 -9.438 8.984 1 95.38 286 VAL A CA 1
ATOM 2197 C C . VAL A 1 286 ? 6 -10.406 8.719 1 95.38 286 VAL A C 1
ATOM 2199 O O . VAL A 1 286 ? 6.211 -11.5 8.203 1 95.38 286 VAL A O 1
ATOM 2202 N N . MET A 1 287 ? 4.773 -10 9.086 1 94.94 287 MET A N 1
ATOM 2203 C CA . MET A 1 287 ? 3.602 -10.844 8.867 1 94.94 287 MET A CA 1
ATOM 2204 C C . MET A 1 287 ? 3.422 -11.164 7.391 1 94.94 287 MET A C 1
ATOM 2206 O O . MET A 1 287 ? 3.201 -12.312 7.02 1 94.94 287 MET A O 1
ATOM 2210 N N . ASN A 1 288 ? 3.566 -10.133 6.582 1 95.25 288 ASN A N 1
ATOM 2211 C CA . ASN A 1 288 ? 3.363 -10.305 5.148 1 95.25 288 ASN A CA 1
ATOM 2212 C C . ASN A 1 288 ? 4.492 -11.117 4.516 1 95.25 288 ASN A C 1
ATOM 2214 O O . ASN A 1 288 ? 4.254 -11.922 3.611 1 95.25 288 ASN A O 1
ATOM 2218 N N . ARG A 1 289 ? 5.699 -10.859 4.926 1 97.19 289 ARG A N 1
ATOM 2219 C CA . ARG A 1 289 ? 6.832 -11.656 4.477 1 97.19 289 ARG A CA 1
ATOM 2220 C C . ARG A 1 289 ? 6.633 -13.133 4.816 1 97.19 289 ARG A C 1
ATOM 2222 O O . ARG A 1 289 ? 6.93 -14.008 4.004 1 97.19 289 ARG A O 1
ATOM 2229 N N . THR A 1 290 ? 6.113 -13.375 5.984 1 97.94 290 THR A N 1
ATOM 2230 C CA . THR A 1 290 ? 5.844 -14.742 6.434 1 97.94 290 THR A CA 1
ATOM 2231 C C . THR A 1 290 ? 4.742 -15.375 5.594 1 97.94 290 THR A C 1
ATOM 2233 O O . THR A 1 290 ? 4.867 -16.531 5.164 1 97.94 290 THR A O 1
ATOM 2236 N N . ARG A 1 291 ? 3.695 -14.648 5.379 1 96.94 291 ARG A N 1
ATOM 2237 C CA . ARG A 1 291 ? 2.623 -15.133 4.516 1 96.94 291 ARG A CA 1
ATOM 2238 C C . ARG A 1 291 ? 3.152 -15.484 3.131 1 96.94 291 ARG A C 1
ATOM 2240 O O . ARG A 1 291 ? 2.766 -16.5 2.551 1 96.94 291 ARG A O 1
ATOM 2247 N N . ALA A 1 292 ? 4.051 -14.672 2.59 1 97.75 292 ALA A N 1
ATOM 2248 C CA . ALA A 1 292 ? 4.637 -14.906 1.272 1 97.75 292 ALA A CA 1
ATOM 2249 C C . ALA A 1 292 ? 5.422 -16.219 1.247 1 97.75 292 ALA A C 1
ATOM 2251 O O . ALA A 1 292 ? 5.445 -16.906 0.231 1 97.75 292 ALA A O 1
ATOM 2252 N N . TRP A 1 293 ? 6.082 -16.516 2.348 1 98.62 293 TRP A N 1
ATOM 2253 C CA . TRP A 1 293 ? 6.805 -17.781 2.457 1 98.62 293 TRP A CA 1
ATOM 2254 C C . TRP A 1 293 ? 5.871 -18.969 2.217 1 98.62 293 TRP A C 1
ATOM 2256 O O . TRP A 1 293 ? 6.184 -19.859 1.433 1 98.62 293 TRP A O 1
ATOM 2266 N N . PHE A 1 294 ? 4.746 -18.906 2.787 1 98.19 294 PHE A N 1
ATOM 2267 C CA . PHE A 1 294 ? 3.811 -20.016 2.672 1 98.19 294 PHE A CA 1
ATOM 2268 C C . PHE A 1 294 ? 3.117 -20 1.315 1 98.19 294 PHE A C 1
ATOM 2270 O O . PHE A 1 294 ? 2.766 -21.047 0.782 1 98.19 294 PHE A O 1
ATOM 2277 N N . TYR A 1 295 ? 2.932 -18.828 0.681 1 97 295 TYR A N 1
ATOM 2278 C CA . TYR A 1 295 ? 2.471 -18.797 -0.702 1 97 295 TYR A CA 1
ATOM 2279 C C . TYR A 1 295 ? 3.447 -19.516 -1.624 1 97 295 TYR A C 1
ATOM 2281 O O . TYR A 1 295 ? 3.039 -20.328 -2.459 1 97 295 TYR A O 1
ATOM 2289 N N . ALA A 1 296 ? 4.699 -19.188 -1.425 1 98.19 296 ALA A N 1
ATOM 2290 C CA . ALA A 1 296 ? 5.723 -19.828 -2.246 1 98.19 296 ALA A CA 1
ATOM 2291 C C . ALA A 1 296 ? 5.738 -21.328 -2.023 1 98.19 296 ALA A C 1
ATOM 2293 O O . ALA A 1 296 ? 5.84 -22.109 -2.98 1 98.19 296 ALA A O 1
ATOM 2294 N N . LEU A 1 297 ? 5.574 -21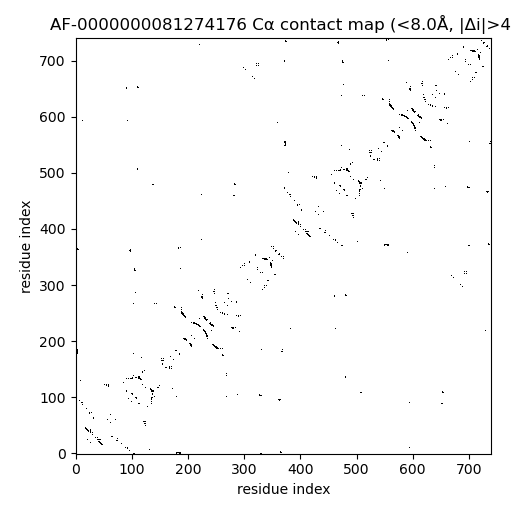.703 -0.788 1 98.06 297 LEU A N 1
ATOM 2295 C CA . LEU A 1 297 ? 5.594 -23.125 -0.461 1 98.06 297 LEU A CA 1
ATOM 2296 C C . LEU A 1 297 ? 4.414 -23.844 -1.103 1 98.06 297 LEU A C 1
ATOM 2298 O O . LEU A 1 297 ? 4.562 -24.969 -1.594 1 98.06 297 LEU A O 1
ATOM 2302 N N . GLU A 1 298 ? 3.256 -23.219 -1.073 1 96.5 298 GLU A N 1
ATOM 2303 C CA . GLU A 1 298 ? 2.09 -23.812 -1.721 1 96.5 2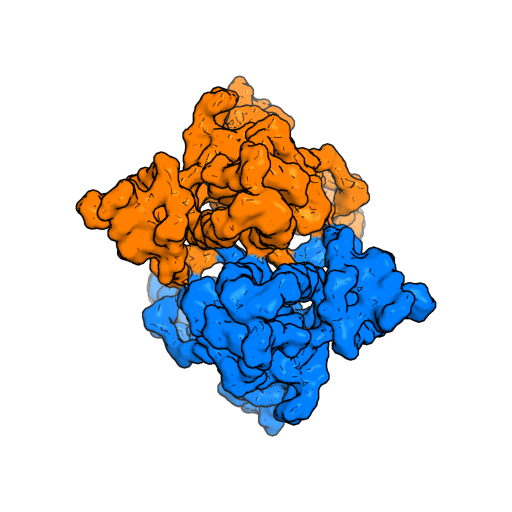98 GLU A CA 1
ATOM 2304 C C . GLU A 1 298 ? 2.336 -24.031 -3.211 1 96.5 298 GLU A C 1
ATOM 2306 O O . GLU A 1 298 ? 1.906 -25.047 -3.777 1 96.5 298 GLU A O 1
ATOM 2311 N N . LYS A 1 299 ? 2.992 -23.125 -3.842 1 96.69 299 LYS A N 1
ATOM 2312 C CA . LYS A 1 299 ? 3.344 -23.297 -5.25 1 96.69 299 LYS A CA 1
ATOM 2313 C C . LYS A 1 299 ? 4.312 -24.469 -5.438 1 96.69 299 LYS A C 1
ATOM 2315 O O . LYS A 1 299 ? 4.172 -25.25 -6.383 1 96.69 299 LYS A O 1
ATOM 2320 N N . CYS A 1 300 ? 5.234 -24.547 -4.559 1 97.38 300 CYS A N 1
ATOM 2321 C CA . CYS A 1 300 ? 6.219 -25.625 -4.645 1 97.38 300 CYS A CA 1
ATOM 2322 C C . CYS A 1 300 ? 5.555 -26.984 -4.48 1 97.38 300 CYS A C 1
ATOM 2324 O O . CYS A 1 300 ? 5.914 -27.938 -5.168 1 97.38 300 CYS A O 1
ATOM 2326 N N . LYS A 1 301 ? 4.574 -27.078 -3.596 1 96.44 301 LYS A N 1
ATOM 2327 C CA . LYS A 1 301 ? 3.832 -28.328 -3.416 1 96.44 301 LYS A CA 1
ATOM 2328 C C . LYS A 1 301 ? 3.166 -28.766 -4.719 1 96.44 301 LYS A C 1
ATOM 2330 O O . LYS A 1 301 ? 3.217 -29.938 -5.082 1 96.44 301 LYS A O 1
ATOM 2335 N N . LEU A 1 302 ? 2.596 -27.797 -5.367 1 96.69 302 LEU A N 1
ATOM 2336 C CA . LEU A 1 302 ? 1.963 -28.109 -6.645 1 96.69 302 LEU A CA 1
ATOM 2337 C C . LEU A 1 302 ? 3 -28.531 -7.676 1 96.69 302 LEU A C 1
ATOM 2339 O O . LEU A 1 302 ? 2.789 -29.516 -8.406 1 96.69 302 LEU A O 1
ATOM 2343 N N . LEU A 1 303 ? 4.109 -27.859 -7.766 1 97.44 303 LEU A N 1
ATOM 2344 C CA . LEU A 1 303 ? 5.168 -28.188 -8.719 1 97.44 303 LEU A CA 1
ATOM 2345 C C . LEU A 1 303 ? 5.668 -29.609 -8.5 1 97.44 303 LEU A C 1
ATOM 2347 O O . LEU A 1 303 ? 5.996 -30.312 -9.469 1 97.44 303 LEU A O 1
ATOM 2351 N N . GLU A 1 304 ? 5.637 -30.031 -7.289 1 96.19 304 GLU A N 1
ATOM 2352 C CA . GLU A 1 304 ? 6.176 -31.344 -6.949 1 96.19 304 GLU A CA 1
ATOM 2353 C C . GLU A 1 304 ? 5.25 -32.469 -7.426 1 96.19 304 GLU A C 1
ATOM 2355 O O . GLU A 1 304 ? 5.652 -33.625 -7.473 1 96.19 304 GLU A O 1
ATOM 2360 N N . THR A 1 305 ? 4.059 -32.125 -7.773 1 95.19 305 THR A N 1
ATOM 2361 C CA . THR A 1 305 ? 3.154 -33.125 -8.305 1 95.19 305 THR A CA 1
ATOM 2362 C C . THR A 1 305 ? 3.527 -33.5 -9.742 1 95.19 305 THR A C 1
ATOM 2364 O O . THR A 1 305 ? 3.092 -34.5 -10.273 1 95.19 305 THR A O 1
ATOM 2367 N N . ALA A 1 306 ? 4.301 -32.625 -10.383 1 95.75 306 ALA A N 1
ATOM 2368 C CA . ALA A 1 306 ? 4.766 -32.875 -11.734 1 95.75 306 ALA A CA 1
ATOM 2369 C C . ALA A 1 306 ? 5.879 -33.938 -11.734 1 95.75 306 ALA A C 1
ATOM 2371 O O . ALA A 1 306 ? 6.922 -33.719 -11.109 1 95.75 306 ALA A O 1
ATOM 2372 N N . THR A 1 307 ? 5.68 -35.031 -12.492 1 94.75 307 THR A N 1
ATOM 2373 C CA . THR A 1 307 ? 6.672 -36.094 -12.531 1 94.75 307 THR A CA 1
ATOM 2374 C C . THR A 1 307 ? 7.52 -36 -13.797 1 94.75 307 THR A C 1
ATOM 2376 O O . THR A 1 307 ? 8.586 -36.625 -13.875 1 94.75 307 THR A O 1
ATOM 2379 N N . THR A 1 308 ? 7.004 -35.25 -14.781 1 97.06 308 THR A N 1
ATOM 2380 C CA . THR A 1 308 ? 7.754 -35.031 -16.016 1 97.06 308 THR A CA 1
ATOM 2381 C C . THR A 1 308 ? 8.031 -33.531 -16.219 1 97.06 308 THR A C 1
ATOM 2383 O O . THR A 1 308 ? 7.363 -32.688 -15.625 1 97.06 308 THR A O 1
ATOM 2386 N N . GLN A 1 309 ? 8.984 -33.281 -17.094 1 97.44 309 GLN A N 1
ATOM 2387 C CA . GLN A 1 309 ? 9.32 -31.875 -17.391 1 97.44 309 GLN A CA 1
ATOM 2388 C C . GLN A 1 309 ? 8.148 -31.172 -18.062 1 97.44 309 GLN A C 1
ATOM 2390 O O . GLN A 1 309 ? 7.914 -29.984 -17.828 1 97.44 309 GLN A O 1
ATOM 2395 N N . ALA A 1 310 ? 7.441 -31.875 -18.922 1 96.62 310 ALA A N 1
ATOM 2396 C CA . ALA A 1 310 ? 6.297 -31.297 -19.609 1 96.62 310 ALA A CA 1
ATOM 2397 C C . ALA A 1 310 ? 5.219 -30.859 -18.625 1 96.62 310 ALA A C 1
ATOM 2399 O O . ALA A 1 310 ? 4.66 -29.766 -18.75 1 96.62 310 ALA A O 1
ATOM 2400 N N . GLU A 1 311 ? 4.945 -31.703 -17.656 1 95.5 311 GLU A N 1
ATOM 2401 C CA . GLU A 1 311 ? 3.977 -31.375 -16.609 1 95.5 311 GLU A CA 1
ATOM 2402 C C . GLU A 1 311 ? 4.434 -30.172 -15.797 1 95.5 311 GLU A C 1
ATOM 2404 O O . GLU A 1 311 ? 3.637 -29.281 -15.5 1 95.5 311 GLU A O 1
ATOM 2409 N N . PHE A 1 312 ? 5.715 -30.203 -15.484 1 97.75 312 PHE A N 1
ATOM 2410 C CA . PHE A 1 312 ? 6.297 -29.109 -14.711 1 97.75 312 PHE A CA 1
ATOM 2411 C C . PHE A 1 312 ? 6.195 -27.797 -15.461 1 97.75 312 PHE A C 1
ATOM 2413 O O . PHE A 1 312 ? 5.797 -26.766 -14.891 1 97.75 312 PHE A O 1
ATOM 2420 N N . ASP A 1 313 ? 6.469 -27.828 -16.719 1 97.25 313 ASP A N 1
ATOM 2421 C CA . ASP A 1 313 ? 6.477 -26.625 -17.547 1 97.25 313 ASP A CA 1
ATOM 2422 C C . ASP A 1 313 ? 5.066 -26.062 -17.734 1 97.25 313 ASP A C 1
ATOM 2424 O O . ASP A 1 313 ? 4.887 -24.859 -17.938 1 97.25 313 ASP A O 1
ATOM 2428 N N . LEU A 1 314 ? 4.105 -26.922 -17.609 1 95.56 314 LEU A N 1
ATOM 2429 C CA . LEU A 1 314 ? 2.717 -26.469 -17.656 1 95.56 314 LEU A CA 1
ATOM 2430 C C . LEU A 1 314 ? 2.355 -25.672 -16.406 1 95.56 314 LEU A C 1
ATOM 2432 O O . LEU A 1 314 ? 1.581 -24.719 -16.484 1 95.56 314 LEU A O 1
ATOM 2436 N N . LEU A 1 315 ? 2.957 -26.016 -15.266 1 97.25 315 LEU A N 1
ATOM 2437 C CA . LEU A 1 315 ? 2.619 -25.406 -13.984 1 97.25 315 LEU A CA 1
ATOM 2438 C C . LEU A 1 315 ? 3.471 -24.172 -13.719 1 97.25 315 LEU A C 1
ATOM 2440 O O . LEU A 1 315 ? 3.018 -23.219 -13.078 1 97.25 315 LEU A O 1
ATOM 2444 N N . TRP A 1 316 ? 4.625 -24.031 -14.25 1 97.88 316 TRP A N 1
ATOM 2445 C CA . TRP A 1 316 ? 5.691 -23.109 -13.859 1 97.88 316 TRP A CA 1
ATOM 2446 C C . TRP A 1 316 ? 5.297 -21.656 -14.156 1 97.88 316 TRP A C 1
ATOM 2448 O O . TRP A 1 316 ? 5.559 -20.766 -13.352 1 97.88 316 TRP A O 1
ATOM 2458 N N . PRO A 1 317 ? 4.582 -21.422 -15.281 1 95.81 317 PRO A N 1
ATOM 2459 C CA . PRO A 1 317 ? 4.344 -20.031 -15.633 1 95.81 317 PRO A CA 1
ATOM 2460 C C . PRO A 1 317 ? 3.562 -19.281 -14.555 1 95.81 317 PRO A C 1
ATOM 2462 O O . PRO A 1 317 ? 3.637 -18.047 -14.477 1 95.81 317 PRO A O 1
ATOM 2465 N N . GLN A 1 318 ? 2.916 -19.984 -13.672 1 95.31 318 GLN A N 1
ATOM 2466 C CA . GLN A 1 318 ? 2.115 -19.359 -12.625 1 95.31 318 GLN A CA 1
ATOM 2467 C C . GLN A 1 318 ? 2.99 -18.922 -11.453 1 95.31 318 GLN A C 1
ATOM 2469 O O . GLN A 1 318 ? 2.57 -18.094 -10.633 1 95.31 318 GLN A O 1
ATOM 2474 N N . VAL A 1 319 ? 4.211 -19.469 -11.359 1 97.5 319 VAL A N 1
ATOM 2475 C CA . VAL A 1 319 ? 5.082 -19.203 -10.219 1 97.5 319 VAL A CA 1
ATOM 2476 C C . VAL A 1 319 ? 5.621 -17.766 -10.305 1 97.5 319 VAL A C 1
ATOM 2478 O O . VAL A 1 319 ? 5.449 -16.984 -9.375 1 97.5 319 VAL A O 1
ATOM 2481 N N . PRO A 1 320 ? 6.195 -17.328 -11.5 1 97 320 PRO A N 1
ATOM 2482 C CA . PRO A 1 320 ? 6.633 -15.93 -11.602 1 97 320 PRO A CA 1
ATOM 2483 C C . PRO A 1 320 ? 5.492 -14.938 -11.398 1 97 320 PRO A C 1
ATOM 2485 O O . PRO A 1 320 ? 5.684 -13.891 -10.773 1 97 320 PRO A O 1
ATOM 2488 N N . ILE A 1 321 ? 4.32 -15.273 -11.836 1 95.25 321 ILE A N 1
ATOM 2489 C CA . ILE A 1 321 ? 3.168 -14.383 -11.742 1 95.25 321 ILE A CA 1
ATOM 2490 C C . ILE A 1 321 ? 2.756 -14.227 -10.281 1 95.25 321 ILE A C 1
ATOM 2492 O O . ILE A 1 321 ? 2.521 -13.109 -9.812 1 95.25 321 ILE A O 1
ATOM 2496 N N . MET A 1 322 ? 2.75 -15.336 -9.578 1 95.88 322 MET A N 1
ATOM 2497 C CA . MET A 1 322 ? 2.391 -15.281 -8.164 1 95.88 322 MET A CA 1
ATOM 2498 C C . MET A 1 322 ? 3.455 -14.547 -7.359 1 95.88 322 MET A C 1
ATOM 2500 O O . MET A 1 322 ? 3.133 -13.789 -6.445 1 95.88 322 MET A O 1
ATOM 2504 N N . GLY A 1 323 ? 4.68 -14.844 -7.699 1 96.69 323 GLY A N 1
ATOM 2505 C CA . GLY A 1 323 ? 5.758 -14.125 -7.043 1 96.69 323 GLY A CA 1
ATOM 2506 C C . GLY A 1 323 ? 5.645 -12.617 -7.184 1 96.69 323 GLY A C 1
ATOM 2507 O O . GLY A 1 323 ? 5.77 -11.891 -6.199 1 96.69 323 GLY A O 1
ATOM 2508 N N . ALA A 1 324 ? 5.336 -12.195 -8.391 1 94.69 324 ALA A N 1
ATOM 2509 C CA . ALA A 1 324 ? 5.215 -10.766 -8.656 1 94.69 324 ALA A CA 1
ATOM 2510 C C . ALA A 1 324 ? 4.004 -10.172 -7.941 1 94.69 324 ALA A C 1
ATOM 2512 O O . ALA A 1 324 ? 4.066 -9.055 -7.422 1 94.69 324 ALA A O 1
ATOM 2513 N N . ALA A 1 325 ? 2.959 -10.906 -7.879 1 93.25 325 ALA A N 1
ATOM 2514 C CA . ALA A 1 325 ? 1.72 -10.422 -7.277 1 93.25 325 ALA A CA 1
ATOM 2515 C C . ALA A 1 325 ? 1.864 -10.273 -5.766 1 93.25 325 ALA A C 1
ATOM 2517 O O . ALA A 1 325 ? 1.284 -9.367 -5.164 1 93.25 325 ALA A O 1
ATOM 2518 N N . SER A 1 326 ? 2.621 -11.141 -5.156 1 94.06 326 SER A N 1
ATOM 2519 C CA . SER A 1 326 ? 2.717 -11.156 -3.699 1 94.06 326 SER A CA 1
ATOM 2520 C C . SER A 1 326 ? 3.881 -10.297 -3.215 1 94.06 326 SER A C 1
ATOM 2522 O O . SER A 1 326 ? 3.945 -9.938 -2.037 1 94.06 326 SER A O 1
ATOM 2524 N N . GLY A 1 327 ? 4.816 -10.055 -4.137 1 95.56 327 GLY A N 1
ATOM 2525 C CA . GLY A 1 327 ? 6.031 -9.367 -3.723 1 95.56 327 GLY A CA 1
ATOM 2526 C C . GLY A 1 327 ? 7.012 -10.273 -2.998 1 95.56 327 GLY A C 1
ATOM 2527 O O . GLY A 1 327 ? 7.066 -11.477 -3.264 1 95.56 327 GLY A O 1
ATOM 2528 N N . PHE A 1 328 ? 7.902 -9.641 -2.258 1 98 328 PHE A N 1
ATOM 2529 C CA . PHE A 1 328 ? 8.883 -10.328 -1.427 1 98 328 PHE A CA 1
ATOM 2530 C C . PHE A 1 328 ? 9.742 -11.266 -2.266 1 98 328 PHE A C 1
ATOM 2532 O O . PHE A 1 328 ? 9.828 -12.461 -1.976 1 98 328 PHE A O 1
ATOM 2539 N N . TYR A 1 329 ? 10.406 -10.695 -3.188 1 98.75 329 TYR A N 1
ATOM 2540 C CA . TYR A 1 329 ? 11.266 -11.383 -4.148 1 98.75 329 TYR A CA 1
ATOM 2541 C C . TYR A 1 329 ? 12.219 -12.336 -3.439 1 98.75 329 TYR A C 1
ATOM 2543 O O . TYR A 1 329 ? 12.359 -13.492 -3.84 1 98.75 329 TYR A O 1
ATOM 2551 N N . SER A 1 330 ? 12.812 -11.906 -2.389 1 98.56 330 SER A N 1
ATOM 2552 C CA . SER A 1 330 ? 13.828 -12.68 -1.675 1 98.56 330 SER A CA 1
ATOM 2553 C C . SER A 1 330 ? 13.227 -13.922 -1.039 1 98.56 330 SER A C 1
ATOM 2555 O O . SER A 1 330 ? 13.891 -14.961 -0.939 1 98.56 330 SER A O 1
ATOM 2557 N N . VAL A 1 331 ? 11.969 -13.867 -0.626 1 98.75 331 VAL A N 1
ATOM 2558 C CA . VAL A 1 331 ? 11.289 -15.023 -0.063 1 98.75 331 VAL A CA 1
ATOM 2559 C C . VAL A 1 331 ? 11.141 -16.109 -1.131 1 98.75 331 VAL A C 1
ATOM 2561 O O . VAL A 1 331 ? 11.469 -17.266 -0.896 1 98.75 331 VAL A O 1
ATOM 2564 N N . TRP A 1 332 ? 10.695 -15.695 -2.281 1 98.75 332 TRP A N 1
ATOM 2565 C CA . TRP A 1 332 ? 10.469 -16.641 -3.369 1 98.75 332 TRP A CA 1
ATOM 2566 C C . TRP A 1 332 ? 11.773 -17.312 -3.793 1 98.75 332 TRP A C 1
ATOM 2568 O O . TRP A 1 332 ? 11.82 -18.531 -3.961 1 98.75 332 TRP A O 1
ATOM 2578 N N . VAL A 1 333 ? 12.828 -16.484 -3.92 1 98.81 333 VAL A N 1
ATOM 2579 C CA . VAL A 1 333 ? 14.117 -17.047 -4.289 1 98.81 333 VAL A CA 1
ATOM 2580 C C . VAL A 1 333 ? 14.578 -18.047 -3.221 1 98.81 333 VAL A C 1
ATOM 2582 O O . VAL A 1 333 ? 15.062 -19.125 -3.541 1 98.81 333 VAL A O 1
ATOM 2585 N N . THR A 1 334 ? 14.359 -17.734 -1.993 1 98.5 334 THR A N 1
ATOM 2586 C CA . THR A 1 334 ? 14.797 -18.578 -0.884 1 98.5 334 THR A CA 1
ATOM 2587 C C . THR A 1 334 ? 14.023 -19.891 -0.869 1 98.5 334 THR A C 1
ATOM 2589 O O . THR A 1 334 ? 14.617 -20.969 -0.836 1 98.5 334 THR A O 1
ATOM 2592 N N . VAL A 1 335 ? 12.719 -19.844 -0.946 1 98.75 335 VAL A N 1
ATOM 2593 C CA . VAL A 1 335 ? 11.883 -21.047 -0.859 1 98.75 335 VAL A CA 1
ATOM 2594 C C . VAL A 1 335 ? 12.117 -21.922 -2.08 1 98.75 335 VAL A C 1
ATOM 2596 O O . VAL A 1 335 ? 12.344 -23.141 -1.947 1 98.75 335 VAL A O 1
ATOM 2599 N N . LEU A 1 336 ? 12.164 -21.344 -3.262 1 98.62 336 LEU A N 1
ATOM 2600 C CA . LEU A 1 336 ? 12.312 -22.078 -4.508 1 98.62 336 LEU A CA 1
ATOM 2601 C C . LEU A 1 336 ? 13.688 -22.719 -4.59 1 98.62 336 LEU A C 1
ATOM 2603 O O . LEU A 1 336 ? 13.867 -23.734 -5.285 1 98.62 336 LEU A O 1
ATOM 2607 N N . GLY A 1 337 ? 14.648 -22.156 -3.873 1 98 337 GLY A N 1
ATOM 2608 C CA . GLY A 1 337 ? 16 -22.672 -3.889 1 98 337 GLY A CA 1
ATOM 2609 C C . GLY A 1 337 ? 16.109 -24.094 -3.365 1 98 337 GLY A C 1
ATOM 2610 O O . GLY A 1 337 ? 17.109 -24.781 -3.596 1 98 337 GLY A O 1
ATOM 2611 N N . ASN A 1 338 ? 15.102 -24.547 -2.723 1 97.06 338 ASN A N 1
ATOM 2612 C CA . ASN A 1 338 ? 15.094 -25.875 -2.129 1 97.06 338 ASN A CA 1
ATOM 2613 C C . ASN A 1 338 ? 14.414 -26.906 -3.039 1 97.06 338 ASN A C 1
ATOM 2615 O O . ASN A 1 338 ? 14.195 -28.047 -2.641 1 97.06 338 ASN A O 1
ATOM 2619 N N . PHE A 1 339 ? 14.102 -26.5 -4.273 1 97.75 339 PHE A N 1
ATOM 2620 C CA . PHE A 1 339 ? 13.375 -27.359 -5.203 1 97.75 339 PHE A CA 1
ATOM 2621 C C . PHE A 1 339 ? 14.055 -27.375 -6.57 1 97.75 339 PHE A C 1
ATOM 2623 O O . PHE A 1 339 ? 14.805 -26.453 -6.906 1 97.75 339 PHE A O 1
ATOM 2630 N N . GLU A 1 340 ? 13.852 -28.438 -7.289 1 97.44 340 GLU A N 1
ATOM 2631 C CA . GLU A 1 340 ? 14.352 -28.609 -8.648 1 97.44 340 GLU A CA 1
ATOM 2632 C C . GLU A 1 340 ? 13.258 -29.109 -9.586 1 97.44 340 GLU A C 1
ATOM 2634 O O . GLU A 1 340 ? 12.328 -29.797 -9.156 1 97.44 340 GLU A O 1
ATOM 2639 N N . ASP A 1 341 ? 13.367 -28.703 -10.797 1 97.25 341 ASP A N 1
ATOM 2640 C CA . ASP A 1 341 ? 12.461 -29.281 -11.773 1 97.25 341 ASP A CA 1
ATOM 2641 C C . ASP A 1 341 ? 12.914 -30.688 -12.172 1 97.25 341 ASP A C 1
ATOM 2643 O O . ASP A 1 341 ? 13.977 -31.156 -11.742 1 97.25 341 ASP A O 1
ATOM 2647 N N . PRO A 1 342 ? 12.109 -31.438 -12.945 1 97.06 342 PRO A N 1
ATOM 2648 C CA . PRO A 1 342 ? 12.438 -32.812 -13.258 1 97.06 342 PRO A CA 1
ATOM 2649 C C . PRO A 1 342 ? 13.742 -32.969 -14.047 1 97.06 342 PRO A C 1
ATOM 2651 O O . PRO A 1 342 ? 14.367 -34.031 -14.039 1 97.06 342 PRO A O 1
ATOM 2654 N N . SER A 1 343 ? 14.219 -31.953 -14.664 1 97.06 343 SER A N 1
ATOM 2655 C CA . SER A 1 343 ? 15.477 -31.984 -15.414 1 97.06 343 SER A CA 1
ATOM 2656 C C . SER A 1 343 ? 16.672 -31.734 -14.5 1 97.06 343 SER A C 1
ATOM 2658 O O . SER A 1 343 ? 17.812 -31.859 -14.922 1 97.06 343 SER A O 1
ATOM 2660 N N . GLY A 1 344 ? 16.406 -31.297 -13.266 1 97.06 344 GLY A N 1
ATOM 2661 C CA . GLY A 1 344 ? 17.469 -31.047 -12.305 1 97.06 344 GLY A CA 1
ATOM 2662 C C . GLY A 1 344 ? 17.828 -29.578 -12.172 1 97.06 344 GLY A C 1
ATOM 2663 O O . GLY A 1 344 ? 18.75 -29.219 -11.43 1 97.06 344 GLY A O 1
ATOM 2664 N N . THR A 1 345 ? 17.125 -28.75 -12.875 1 97.31 345 THR A N 1
ATOM 2665 C CA . THR A 1 345 ? 17.359 -27.312 -12.773 1 97.31 345 THR A CA 1
ATOM 2666 C C . THR A 1 345 ? 16.781 -26.766 -11.477 1 97.31 345 THR A C 1
ATOM 2668 O O . THR A 1 345 ? 15.625 -27.031 -11.141 1 97.31 345 THR A O 1
ATOM 2671 N N . ASN A 1 346 ? 17.578 -26.016 -10.773 1 98.25 346 ASN A N 1
ATOM 2672 C CA . ASN A 1 346 ? 17.125 -25.391 -9.531 1 98.25 346 ASN A CA 1
ATOM 2673 C C . ASN A 1 346 ? 16.016 -24.375 -9.797 1 98.25 346 ASN A C 1
ATOM 2675 O O . ASN A 1 346 ? 16.125 -23.547 -10.695 1 98.25 346 ASN A O 1
ATOM 2679 N N . CYS A 1 347 ? 14.977 -24.375 -9.016 1 98.56 347 CYS A N 1
ATOM 2680 C CA . CYS A 1 347 ? 13.805 -23.547 -9.242 1 98.56 347 CYS A CA 1
ATOM 2681 C C . CYS A 1 347 ? 14.109 -22.078 -8.953 1 98.56 347 CYS A C 1
ATOM 2683 O O . CYS A 1 347 ? 13.516 -21.188 -9.562 1 98.56 347 CYS A O 1
ATOM 2685 N N . ALA A 1 348 ? 15 -21.797 -8.023 1 98.69 348 ALA A N 1
ATOM 2686 C CA . ALA A 1 348 ? 15.391 -20.406 -7.785 1 98.69 348 ALA A CA 1
ATOM 2687 C C . ALA A 1 348 ? 16.078 -19.812 -9.008 1 98.69 348 ALA A C 1
ATOM 2689 O O . ALA A 1 348 ? 15.82 -18.656 -9.383 1 98.69 348 ALA A O 1
ATOM 2690 N N . SER A 1 349 ? 16.938 -20.578 -9.57 1 98.5 349 SER A N 1
ATOM 2691 C CA . SER A 1 349 ? 17.609 -20.125 -10.781 1 98.5 349 SER A CA 1
ATOM 2692 C C . SER A 1 349 ? 16.609 -19.828 -11.898 1 98.5 349 SER A C 1
ATOM 2694 O O . SER A 1 349 ? 16.719 -18.812 -12.586 1 98.5 349 SER A O 1
ATOM 2696 N N . ARG A 1 350 ? 15.664 -20.703 -12.062 1 98.12 350 ARG A N 1
ATOM 2697 C CA . ARG A 1 350 ? 14.617 -20.484 -13.062 1 98.12 350 ARG A CA 1
ATOM 2698 C C . ARG A 1 350 ? 13.812 -19.234 -12.75 1 98.12 350 ARG A C 1
ATOM 2700 O O . ARG A 1 350 ? 13.508 -18.438 -13.648 1 98.12 350 ARG A O 1
ATOM 2707 N N . PHE A 1 351 ? 13.492 -19.078 -11.492 1 98.69 351 PHE A N 1
ATOM 2708 C CA . PHE A 1 351 ? 12.719 -17.922 -11.055 1 98.69 351 PHE A CA 1
ATOM 2709 C C . PHE A 1 351 ? 13.469 -16.625 -11.344 1 98.69 351 PHE A C 1
ATOM 2711 O O . PHE A 1 351 ? 12.891 -15.672 -11.859 1 98.69 351 PHE A O 1
ATOM 2718 N N . VAL A 1 352 ? 14.75 -16.578 -11.008 1 98.62 352 VAL A N 1
ATOM 2719 C CA . VAL A 1 352 ? 15.594 -15.406 -11.219 1 98.62 352 VAL A CA 1
ATOM 2720 C C . VAL A 1 352 ? 15.609 -15.047 -12.703 1 98.62 352 VAL A C 1
ATOM 2722 O O . VAL A 1 352 ? 15.43 -13.883 -13.07 1 98.62 352 VAL A O 1
ATOM 2725 N N . THR A 1 353 ? 15.695 -15.977 -13.508 1 97.56 353 THR A N 1
ATOM 2726 C CA . THR A 1 353 ? 15.766 -15.766 -14.945 1 97.56 353 THR A CA 1
ATOM 2727 C C . THR A 1 353 ? 14.422 -15.297 -15.492 1 97.56 353 THR A C 1
ATOM 2729 O O . THR A 1 353 ? 14.359 -14.312 -16.234 1 97.56 353 THR A O 1
ATOM 2732 N N . ASP A 1 354 ? 13.383 -15.898 -15.07 1 97.12 354 ASP A N 1
ATOM 2733 C CA . ASP A 1 354 ? 12.07 -15.703 -15.688 1 97.12 354 ASP A CA 1
ATOM 2734 C C . ASP A 1 354 ? 11.391 -14.445 -15.156 1 97.12 354 ASP A C 1
ATOM 2736 O O . ASP A 1 354 ? 10.414 -13.977 -15.734 1 97.12 354 ASP A O 1
ATOM 2740 N N . THR A 1 355 ? 11.883 -13.891 -14.062 1 96.88 355 THR A N 1
ATOM 2741 C CA . THR A 1 355 ? 11.188 -12.758 -13.469 1 96.88 355 THR A CA 1
ATOM 2742 C C . THR A 1 355 ? 11.938 -11.453 -13.758 1 96.88 355 THR A C 1
ATOM 2744 O O . THR A 1 355 ? 11.461 -10.375 -13.414 1 96.88 355 THR A O 1
ATOM 2747 N N . ASN A 1 356 ? 13.141 -11.57 -14.289 1 95.31 356 ASN A N 1
ATOM 2748 C CA . ASN A 1 356 ? 13.898 -10.359 -14.602 1 95.31 356 ASN A CA 1
ATOM 2749 C C . ASN A 1 356 ? 13.391 -9.695 -15.875 1 95.31 356 ASN A C 1
ATOM 2751 O O . ASN A 1 356 ? 14.062 -9.711 -16.906 1 95.31 356 ASN A O 1
ATOM 2755 N N . GLY A 1 357 ? 12.219 -9 -15.758 1 92.81 357 GLY A N 1
ATOM 2756 C CA . GLY A 1 357 ? 11.562 -8.352 -16.875 1 92.81 357 GLY A CA 1
ATOM 2757 C C . GL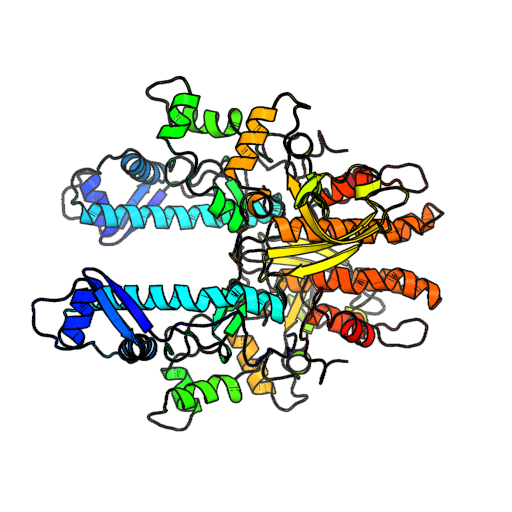Y A 1 357 ? 10.625 -7.238 -16.453 1 92.81 357 GLY A C 1
ATOM 2758 O O . GLY A 1 357 ? 10.281 -7.121 -15.273 1 92.81 357 GLY A O 1
ATOM 2759 N N . PRO A 1 358 ? 10.203 -6.477 -17.406 1 90.12 358 PRO A N 1
ATOM 2760 C CA . PRO A 1 358 ? 9.477 -5.238 -17.094 1 90.12 358 PRO A CA 1
ATOM 2761 C C . PRO A 1 358 ? 8.117 -5.496 -16.469 1 90.12 358 PRO A C 1
ATOM 2763 O O . PRO A 1 358 ? 7.578 -4.629 -15.773 1 90.12 358 PRO A O 1
ATOM 2766 N N . MET A 1 359 ? 7.574 -6.68 -16.578 1 91.62 359 MET A N 1
ATOM 2767 C CA . MET A 1 359 ? 6.227 -6.934 -16.094 1 91.62 359 MET A CA 1
ATOM 2768 C C . MET A 1 359 ? 6.266 -7.602 -14.719 1 91.62 359 MET A C 1
ATOM 2770 O O . MET A 1 359 ? 5.227 -7.793 -14.086 1 91.62 359 MET A O 1
ATOM 2774 N N . LEU A 1 360 ? 7.426 -7.965 -14.32 1 95.69 360 LEU A N 1
ATOM 2775 C CA . LEU A 1 360 ? 7.59 -8.664 -13.047 1 95.69 360 LEU A CA 1
ATOM 2776 C C . LEU A 1 360 ? 8.547 -7.914 -12.133 1 95.69 360 LEU A C 1
ATOM 2778 O O . LEU A 1 360 ? 8.211 -6.848 -11.609 1 95.69 360 LEU A O 1
ATOM 2782 N N . TYR A 1 361 ? 9.836 -8.328 -12.078 1 97.81 361 TYR A N 1
ATOM 2783 C CA . TYR A 1 361 ? 10.844 -7.66 -11.258 1 97.81 361 TYR A CA 1
ATOM 2784 C C . TYR A 1 361 ? 11.898 -6.992 -12.133 1 97.81 361 TYR A C 1
ATOM 2786 O O . TYR A 1 361 ? 13.039 -7.457 -12.203 1 97.81 361 TYR A O 1
ATOM 2794 N N . PRO A 1 362 ? 11.523 -5.824 -12.68 1 97 362 PRO A N 1
ATOM 2795 C CA . PRO A 1 362 ? 12.453 -5.207 -13.633 1 97 362 PRO A CA 1
ATOM 2796 C C . PRO A 1 362 ? 13.773 -4.785 -12.984 1 97 362 PRO A C 1
ATOM 2798 O O . PRO A 1 362 ? 13.797 -4.414 -11.812 1 97 362 PRO A O 1
ATOM 2801 N N . ASN A 1 363 ? 14.859 -4.906 -13.727 1 97.94 363 ASN A N 1
ATOM 2802 C CA . ASN A 1 363 ? 16.188 -4.426 -13.367 1 97.94 363 ASN A CA 1
ATOM 2803 C C . ASN A 1 363 ? 16.719 -5.109 -12.109 1 97.94 363 ASN A C 1
ATOM 2805 O O . ASN A 1 363 ? 17.375 -4.477 -11.281 1 97.94 363 ASN A O 1
ATOM 2809 N N . THR A 1 364 ? 16.328 -6.352 -11.945 1 98.62 364 THR A N 1
ATOM 2810 C CA . THR A 1 364 ? 16.969 -7.148 -10.906 1 98.62 364 THR A CA 1
ATOM 2811 C C . THR A 1 364 ? 18.438 -7.391 -11.242 1 98.62 364 THR A C 1
ATOM 2813 O O . THR A 1 364 ? 18.766 -7.781 -12.367 1 98.62 364 THR A O 1
ATOM 2816 N N . ASN A 1 365 ? 19.312 -7.035 -10.328 1 98.62 365 ASN A N 1
ATOM 2817 C CA . ASN A 1 365 ? 20.703 -7.398 -10.477 1 98.62 365 ASN A CA 1
ATOM 2818 C C . ASN A 1 365 ? 20.953 -8.875 -10.148 1 98.62 365 ASN A C 1
ATOM 2820 O O . ASN A 1 365 ? 20.906 -9.266 -8.984 1 98.62 365 ASN A O 1
ATOM 2824 N N . THR A 1 366 ? 21.25 -9.727 -11.094 1 98.31 366 THR A N 1
ATOM 2825 C CA . THR A 1 366 ? 21.266 -11.172 -10.898 1 98.31 366 THR A CA 1
ATOM 2826 C C . THR A 1 366 ? 22.672 -11.664 -10.625 1 98.31 366 THR A C 1
ATOM 2828 O O . THR A 1 366 ? 22.906 -12.875 -10.531 1 98.31 366 THR A O 1
ATOM 2831 N N . THR A 1 367 ? 23.625 -10.781 -10.438 1 97.81 367 THR A N 1
ATOM 2832 C CA . THR A 1 367 ? 25.047 -11.102 -10.352 1 97.81 367 THR A CA 1
ATOM 2833 C C . THR A 1 367 ? 25.297 -12.102 -9.234 1 97.81 367 THR A C 1
ATOM 2835 O O . THR A 1 367 ? 26.094 -13.031 -9.391 1 97.81 367 THR A O 1
ATOM 2838 N N . ASN A 1 368 ? 24.672 -11.898 -8.094 1 97.75 368 ASN A N 1
ATOM 2839 C CA . ASN A 1 368 ? 24.938 -12.742 -6.938 1 97.75 368 ASN A CA 1
ATOM 2840 C C . ASN A 1 368 ? 23.703 -13.516 -6.504 1 97.75 368 ASN A C 1
ATOM 2842 O O . ASN A 1 368 ? 23.547 -13.859 -5.332 1 97.75 368 ASN A O 1
ATOM 2846 N N . LEU A 1 369 ? 22.781 -13.688 -7.434 1 98.06 369 LEU A N 1
ATOM 2847 C CA . LEU A 1 369 ? 21.609 -14.539 -7.219 1 98.06 369 LEU A CA 1
ATOM 2848 C C . LEU A 1 369 ? 21.844 -15.93 -7.801 1 98.06 369 LEU A C 1
ATOM 2850 O O . LEU A 1 369 ? 22.75 -16.125 -8.609 1 98.06 369 LEU A O 1
ATOM 2854 N N . PRO A 1 370 ? 21.094 -16.891 -7.34 1 96.12 370 PRO A N 1
ATOM 2855 C CA . PRO A 1 370 ? 21.25 -18.219 -7.945 1 96.12 370 PRO A CA 1
ATOM 2856 C C . PRO A 1 370 ? 21.016 -18.203 -9.453 1 96.12 370 PRO A C 1
ATOM 2858 O O . PRO A 1 370 ? 20.188 -17.438 -9.953 1 96.12 370 PRO A O 1
ATOM 2861 N N . MET B 1 1 ? -17.219 -4.113 -6.738 1 97.12 1 MET B N 1
ATOM 2862 C CA . MET B 1 1 ? -16.953 -3.861 -5.324 1 97.12 1 MET B CA 1
ATOM 2863 C C . MET B 1 1 ? -17.406 -5.039 -4.469 1 97.12 1 MET B C 1
ATOM 2865 O O . MET B 1 1 ? -18.562 -5.465 -4.551 1 97.12 1 MET B O 1
ATOM 2869 N N . ARG B 1 2 ? -16.469 -5.566 -3.621 1 98.38 2 ARG B N 1
ATOM 2870 C CA . ARG B 1 2 ? -16.75 -6.73 -2.787 1 98.38 2 ARG B CA 1
ATOM 2871 C C . ARG B 1 2 ? -17.719 -6.367 -1.66 1 98.38 2 ARG B C 1
ATOM 2873 O O . ARG B 1 2 ? -17.406 -5.52 -0.82 1 98.38 2 ARG B O 1
ATOM 2880 N N . PRO B 1 3 ? -18.891 -7.027 -1.63 1 98.75 3 PRO B N 1
ATOM 2881 C CA . PRO B 1 3 ? -19.766 -6.809 -0.475 1 98.75 3 PRO B CA 1
ATOM 2882 C C . PRO B 1 3 ? -19.234 -7.465 0.799 1 98.75 3 PRO B C 1
ATOM 2884 O O . PRO B 1 3 ? -18.688 -8.562 0.746 1 98.75 3 PRO B O 1
ATOM 2887 N N . VAL B 1 4 ? -19.453 -6.809 1.959 1 98.56 4 VAL B N 1
ATOM 2888 C CA . VAL B 1 4 ? -18.891 -7.352 3.195 1 98.56 4 VAL B CA 1
ATOM 2889 C C . VAL B 1 4 ? -19.969 -7.352 4.281 1 98.56 4 VAL B C 1
ATOM 2891 O O . VAL B 1 4 ? -20.859 -6.496 4.289 1 98.56 4 VAL B O 1
ATOM 2894 N N . ASN B 1 5 ? -19.891 -8.359 5.059 1 97.69 5 ASN B N 1
ATOM 2895 C CA . ASN B 1 5 ? -20.641 -8.422 6.309 1 97.69 5 ASN B CA 1
ATOM 2896 C C . ASN B 1 5 ? -19.812 -7.906 7.484 1 97.69 5 ASN B C 1
ATOM 2898 O O . ASN B 1 5 ? -19.359 -8.688 8.32 1 97.69 5 ASN B O 1
ATOM 2902 N N . LYS B 1 6 ? -19.688 -6.656 7.578 1 97.5 6 LYS B N 1
ATOM 2903 C CA . LYS B 1 6 ? -18.922 -6.086 8.688 1 97.5 6 LYS B CA 1
ATOM 2904 C C . LYS B 1 6 ? -19.672 -6.266 10.008 1 97.5 6 LYS B C 1
ATOM 2906 O O . LYS B 1 6 ? -20.844 -5.926 10.117 1 97.5 6 LYS B O 1
ATOM 2911 N N . PRO B 1 7 ? -18.922 -6.688 11.008 1 97.44 7 PRO B N 1
ATOM 2912 C CA . PRO B 1 7 ? -19.578 -6.77 12.32 1 97.44 7 PRO B CA 1
ATOM 2913 C C . PRO B 1 7 ? -20.062 -5.414 12.828 1 97.44 7 PRO B C 1
ATOM 2915 O O . PRO B 1 7 ? -19.422 -4.391 12.562 1 97.44 7 PRO B O 1
ATOM 2918 N N . ALA B 1 8 ? -21.109 -5.453 13.633 1 96.56 8 ALA B N 1
ATOM 2919 C CA . ALA B 1 8 ? -21.734 -4.234 14.141 1 96.56 8 ALA B CA 1
ATOM 2920 C C . ALA B 1 8 ? -20.828 -3.539 15.156 1 96.56 8 ALA B C 1
ATOM 2922 O O . ALA B 1 8 ? -20.953 -2.33 15.375 1 96.56 8 ALA B O 1
ATOM 2923 N N . ASN B 1 9 ? -20.016 -4.336 15.82 1 96.56 9 ASN B N 1
ATOM 2924 C CA . ASN B 1 9 ? -19.047 -3.85 16.797 1 96.56 9 ASN B CA 1
ATOM 2925 C C . ASN B 1 9 ? -17.781 -4.707 16.797 1 96.56 9 ASN B C 1
ATOM 2927 O O . ASN B 1 9 ? -17.734 -5.746 16.141 1 96.56 9 ASN B O 1
ATOM 2931 N N . SER B 1 10 ? -16.797 -4.176 17.359 1 95.81 10 SER B N 1
ATOM 2932 C CA . SER B 1 10 ? -15.57 -4.93 17.562 1 95.81 10 SER B CA 1
ATOM 2933 C C . SER B 1 10 ? -15.117 -4.863 19.031 1 95.81 10 SER B C 1
ATOM 2935 O O . SER B 1 10 ? -15.109 -3.787 19.625 1 95.81 10 SER B O 1
ATOM 2937 N N . THR B 1 11 ? -14.711 -6.02 19.578 1 95.5 11 THR B N 1
ATOM 2938 C CA . THR B 1 11 ? -14.211 -6.07 20.938 1 95.5 11 THR B CA 1
ATOM 2939 C C . THR B 1 11 ? -12.828 -5.426 21.031 1 95.5 11 THR B C 1
ATOM 2941 O O . THR B 1 11 ? -12.344 -5.145 22.125 1 95.5 11 THR B O 1
ATOM 2944 N N . HIS B 1 12 ? -12.25 -5.137 19.922 1 93.94 12 HIS B N 1
ATOM 2945 C CA . HIS B 1 12 ? -10.891 -4.602 19.891 1 93.94 12 HIS B CA 1
ATOM 2946 C C . HIS B 1 12 ? -10.891 -3.111 19.562 1 93.94 12 HIS B C 1
ATOM 2948 O O . HIS B 1 12 ? -9.828 -2.52 19.359 1 93.94 12 HIS B O 1
ATOM 2954 N N . TYR B 1 13 ? -11.992 -2.527 19.422 1 96.06 13 TYR B N 1
ATOM 2955 C CA . TYR B 1 13 ? -12.148 -1.086 19.266 1 96.06 13 TYR B CA 1
ATOM 2956 C C . TYR B 1 13 ? -13.062 -0.508 20.328 1 96.06 13 TYR B C 1
ATOM 2958 O O . TYR B 1 13 ? -14.281 -0.686 20.281 1 96.06 13 TYR B O 1
ATOM 2966 N N . ASN B 1 14 ? -12.445 0.198 21.234 1 96.25 14 ASN B N 1
ATOM 2967 C CA . ASN B 1 14 ? -13.156 0.729 22.391 1 96.25 14 ASN B CA 1
ATOM 2968 C C . ASN B 1 14 ? -12.766 2.178 22.672 1 96.25 14 ASN B C 1
ATOM 2970 O O . ASN B 1 14 ? -11.93 2.441 23.547 1 96.25 14 ASN B O 1
ATOM 2974 N N . PRO B 1 15 ? -13.391 3.113 21.984 1 97.5 15 PRO B N 1
ATOM 2975 C CA . PRO B 1 15 ? -13.078 4.516 22.281 1 97.5 15 PRO B CA 1
ATOM 2976 C C . PRO B 1 15 ? -13.383 4.898 23.719 1 97.5 15 PRO B C 1
ATOM 2978 O O . PRO B 1 15 ? -14.383 4.441 24.281 1 97.5 15 PRO B O 1
ATOM 2981 N N . PRO B 1 16 ? -12.547 5.777 24.266 1 98 16 PRO B N 1
ATOM 2982 C CA . PRO B 1 16 ? -12.82 6.215 25.641 1 98 16 PRO B CA 1
ATOM 2983 C C . PRO B 1 16 ? -14.023 7.152 25.734 1 98 16 PRO B C 1
ATOM 2985 O O . PRO B 1 16 ? -14.328 7.875 24.781 1 98 16 PRO B O 1
ATOM 2988 N N . ALA B 1 17 ? -14.617 7.137 26.906 1 98 17 ALA B N 1
ATOM 2989 C CA . ALA B 1 17 ? -15.75 8.031 27.125 1 98 17 ALA B CA 1
ATOM 2990 C C . ALA B 1 17 ? -15.281 9.469 27.328 1 98 17 ALA B C 1
ATOM 2992 O O . ALA B 1 17 ? -16.016 10.414 27.016 1 98 17 ALA B O 1
ATOM 2993 N N . ASN B 1 18 ? -14.055 9.586 27.906 1 98.38 18 ASN B N 1
ATOM 2994 C CA . ASN B 1 18 ? -13.484 10.891 28.203 1 98.38 18 ASN B CA 1
ATOM 2995 C C . ASN B 1 18 ? -12.078 11.039 27.641 1 98.38 18 ASN B C 1
ATOM 2997 O O . ASN B 1 18 ? -11.391 10.039 27.406 1 98.38 18 ASN B O 1
ATOM 3001 N N . VAL B 1 19 ? -11.719 12.297 27.391 1 98.38 19 VAL B N 1
ATOM 3002 C CA . VAL B 1 19 ? -10.375 12.617 26.938 1 98.38 19 VAL B CA 1
ATOM 3003 C C . VAL B 1 19 ? -9.781 13.727 27.797 1 98.38 19 VAL B C 1
ATOM 3005 O O . VAL B 1 19 ? -10.453 14.727 28.094 1 98.38 19 VAL B O 1
ATOM 3008 N N . MET B 1 20 ? -8.539 13.555 28.203 1 98.19 20 MET B N 1
ATOM 3009 C CA . MET B 1 20 ? -7.844 14.508 29.062 1 98.19 20 MET B CA 1
ATOM 3010 C C . MET B 1 20 ? -6.848 15.344 28.266 1 98.19 20 MET B C 1
ATOM 3012 O O . MET B 1 20 ? -6.156 14.82 27.375 1 98.19 20 MET B O 1
ATOM 3016 N N . PHE B 1 21 ? -6.832 16.609 28.531 1 98.44 21 PHE B N 1
ATOM 3017 C CA . PHE B 1 21 ? -5.867 17.547 27.953 1 98.44 21 PHE B CA 1
ATOM 3018 C C . PHE B 1 21 ? -5.031 18.203 29.031 1 98.44 21 PHE B C 1
ATOM 3020 O O . PHE B 1 21 ? -5.5 18.375 30.172 1 98.44 21 PHE B O 1
ATOM 3027 N N . ALA B 1 22 ? -3.834 18.547 28.703 1 98.31 22 ALA B N 1
ATOM 3028 C CA . ALA B 1 22 ? -2.924 19.141 29.688 1 98.31 22 ALA B CA 1
ATOM 3029 C C . ALA B 1 22 ? -2.41 20.5 29.203 1 98.31 22 ALA B C 1
ATOM 3031 O O . ALA B 1 22 ? -2.65 20.891 28.062 1 98.31 22 ALA B O 1
ATOM 3032 N N . GLY B 1 23 ? -1.873 21.188 30.109 1 97.88 23 GLY B N 1
ATOM 3033 C CA . GLY B 1 23 ? -1.182 22.438 29.781 1 97.88 23 GLY B CA 1
ATOM 3034 C C . GLY B 1 23 ? -2.094 23.484 29.188 1 97.88 23 GLY B C 1
ATOM 3035 O O . GLY B 1 23 ? -3.174 23.75 29.719 1 97.88 23 GLY B O 1
ATOM 3036 N N . ASN B 1 24 ? -1.618 24.094 28.172 1 98.19 24 ASN B N 1
ATOM 3037 C CA . ASN B 1 24 ? -2.332 25.188 27.531 1 98.19 24 ASN B CA 1
ATOM 3038 C C . ASN B 1 24 ? -3.695 24.75 27.016 1 98.19 24 ASN B C 1
ATOM 3040 O O . ASN B 1 24 ? -4.664 25.516 27.062 1 98.19 24 ASN B O 1
ATOM 3044 N N . ASN B 1 25 ? -3.77 23.547 26.578 1 98.69 25 ASN B N 1
ATOM 3045 C CA . ASN B 1 25 ? -5.039 23.031 26.078 1 98.69 25 ASN B CA 1
ATOM 3046 C C . ASN B 1 25 ? -6.07 22.906 27.203 1 98.69 25 ASN B C 1
ATOM 3048 O O . ASN B 1 25 ? -7.25 23.203 27 1 98.69 25 ASN B O 1
ATOM 3052 N N . ALA B 1 26 ? -5.602 22.5 28.344 1 98.56 26 ALA B N 1
ATOM 3053 C CA . ALA B 1 26 ? -6.484 22.422 29.5 1 98.56 26 ALA B CA 1
ATOM 3054 C C . ALA B 1 26 ? -7.031 23.797 29.859 1 98.56 26 ALA B C 1
ATOM 3056 O O . ALA B 1 26 ? -8.219 23.938 30.172 1 98.56 26 ALA B O 1
ATOM 3057 N N . VAL B 1 27 ? -6.16 24.75 29.812 1 98.56 27 VAL B N 1
ATOM 3058 C CA . VAL B 1 27 ? -6.539 26.125 30.141 1 98.56 27 VAL B CA 1
ATOM 3059 C C . VAL B 1 27 ? -7.609 26.609 29.172 1 98.56 27 VAL B C 1
ATOM 3061 O O . VAL B 1 27 ? -8.641 27.156 29.594 1 98.56 27 VAL B O 1
ATOM 3064 N N . ILE B 1 28 ? -7.398 26.359 27.859 1 98.75 28 ILE B N 1
ATOM 3065 C CA . ILE B 1 28 ? -8.32 26.812 26.828 1 98.75 28 ILE B CA 1
ATOM 3066 C C . ILE B 1 28 ? -9.68 26.156 27.016 1 98.75 28 ILE B C 1
ATOM 3068 O O . ILE B 1 28 ? -10.719 26.812 26.906 1 98.75 28 ILE B O 1
ATOM 3072 N N . LEU B 1 29 ? -9.695 24.906 27.391 1 98.69 29 LEU B N 1
ATOM 3073 C CA . LEU B 1 29 ? -10.953 24.188 27.578 1 98.69 29 LEU B CA 1
ATOM 3074 C C . LEU B 1 29 ? -11.703 24.719 28.797 1 98.69 29 LEU B C 1
ATOM 3076 O O . LEU B 1 29 ? -12.93 24.766 28.797 1 98.69 29 LEU B O 1
ATOM 3080 N N . GLN B 1 30 ? -10.977 25.062 29.797 1 98.5 30 GLN B N 1
ATOM 3081 C CA . GLN B 1 30 ? -11.594 25.641 30.984 1 98.5 30 GLN B CA 1
ATOM 3082 C C . GLN B 1 30 ? -12.188 27.016 30.688 1 98.5 30 GLN B C 1
ATOM 3084 O O . GLN B 1 30 ? -13.258 27.359 31.188 1 98.5 30 GLN B O 1
ATOM 3089 N N . LYS B 1 31 ? -11.516 27.797 29.812 1 98.56 31 LYS B N 1
ATOM 3090 C CA . LYS B 1 31 ? -12.086 29.062 29.359 1 98.56 31 LYS B CA 1
ATOM 3091 C C . LYS B 1 31 ? -13.406 28.844 28.625 1 98.56 31 LYS B C 1
ATOM 3093 O O . LYS B 1 31 ? -14.398 29.516 28.906 1 98.56 31 LYS B O 1
ATOM 3098 N N . ILE B 1 32 ? -13.375 27.891 27.734 1 98.44 32 ILE B N 1
ATOM 3099 C CA . ILE B 1 32 ? -14.562 27.562 26.953 1 98.44 32 ILE B CA 1
ATOM 3100 C C . ILE B 1 32 ? -15.711 27.188 27.875 1 98.44 32 ILE B C 1
ATOM 3102 O O . ILE B 1 32 ? -16.859 27.578 27.641 1 98.44 32 ILE B O 1
ATOM 3106 N N . ALA B 1 33 ? -15.359 26.516 28.969 1 97.81 33 ALA B N 1
ATOM 3107 C CA . ALA B 1 33 ? -16.359 26.047 29.938 1 97.81 33 ALA B CA 1
ATOM 3108 C C . ALA B 1 33 ? -16.703 27.156 30.938 1 97.81 33 ALA B C 1
ATOM 3110 O O . ALA B 1 33 ? -17.469 26.938 31.875 1 97.81 33 ALA B O 1
ATOM 3111 N N . ALA B 1 34 ? -16.062 28.297 30.844 1 97.19 34 ALA B N 1
ATOM 3112 C CA . ALA B 1 34 ? -16.297 29.453 31.719 1 97.19 34 ALA B CA 1
ATOM 3113 C C . ALA B 1 34 ? -15.867 29.156 33.156 1 97.19 34 ALA B C 1
ATOM 3115 O O . ALA B 1 34 ? -16.516 29.609 34.094 1 97.19 34 ALA B O 1
ATOM 3116 N N . VAL B 1 35 ? -14.906 28.359 33.188 1 97.12 35 VAL B N 1
ATOM 3117 C CA . VAL B 1 35 ? -14.305 28.125 34.5 1 97.12 35 VAL B CA 1
ATOM 3118 C C . VAL B 1 35 ? -13.531 29.359 34.969 1 97.12 35 VAL B C 1
ATOM 3120 O O . VAL B 1 35 ? -12.812 29.969 34.156 1 97.12 35 VAL B O 1
ATOM 3123 N N . VAL B 1 36 ? -13.617 29.734 36.188 1 96.5 36 VAL B N 1
ATOM 3124 C CA . VAL B 1 36 ? -12.906 30.875 36.719 1 96.5 36 VAL B CA 1
ATOM 3125 C C . VAL B 1 36 ? -11.508 30.469 37.188 1 96.5 36 VAL B C 1
ATOM 3127 O O . VAL B 1 36 ? -11.352 29.422 37.812 1 96.5 36 VAL B O 1
ATOM 3130 N N . PRO B 1 37 ? -10.586 31.312 36.844 1 95.38 37 PRO B N 1
ATOM 3131 C CA . PRO B 1 37 ? -9.234 30.984 37.312 1 95.38 37 PRO B CA 1
ATOM 3132 C C . PRO B 1 37 ? -9.148 30.859 38.844 1 95.38 37 PRO B C 1
ATOM 3134 O O . PRO B 1 37 ? -10 31.391 39.562 1 95.38 37 PRO B O 1
ATOM 3137 N N . PRO B 1 38 ? -8.109 30.266 39.375 1 97.12 38 PRO B N 1
ATOM 3138 C CA . PRO B 1 38 ? -6.984 29.688 38.625 1 97.12 38 PRO B CA 1
ATOM 3139 C C . PRO B 1 38 ? -7.359 28.391 37.906 1 97.12 38 PRO B C 1
ATOM 3141 O O . PRO B 1 38 ? -8.125 27.578 38.438 1 97.12 38 PRO B O 1
ATOM 3144 N N . TYR B 1 39 ? -6.73 28.156 36.719 1 97.62 39 TYR B N 1
ATOM 3145 C CA . TYR B 1 39 ? -7.012 26.984 35.875 1 97.62 39 TYR B CA 1
ATOM 3146 C C . TYR B 1 39 ? -6.195 25.781 36.344 1 97.62 39 TYR B C 1
ATOM 3148 O O . TYR B 1 39 ? -5.062 25.938 36.781 1 97.62 39 TYR B O 1
ATOM 3156 N N . LEU B 1 40 ? -6.82 24.672 36.188 1 97.12 40 LEU B N 1
ATOM 3157 C CA . LEU B 1 40 ? -6.125 23.422 36.469 1 97.12 40 LEU B CA 1
ATOM 3158 C C . LEU B 1 40 ? -5.172 23.078 35.312 1 97.12 40 LEU B C 1
ATOM 3160 O O . LEU B 1 40 ? -5.395 23.484 34.188 1 97.12 40 LEU B O 1
ATOM 3164 N N . SER B 1 41 ? -4.109 22.266 35.625 1 97.31 41 SER B N 1
ATOM 3165 C CA . SER B 1 41 ? -3.113 21.859 34.625 1 97.31 41 SER B CA 1
ATOM 3166 C C . SER B 1 41 ? -3.648 20.766 33.719 1 97.31 41 SER B C 1
ATOM 3168 O O . SER B 1 41 ? -3.107 20.531 32.625 1 97.31 41 SER B O 1
ATOM 3170 N N . ASN B 1 42 ? -4.637 20.047 34.188 1 98.12 42 ASN B N 1
ATOM 3171 C CA . ASN B 1 42 ? -5.344 19.031 33.438 1 98.12 42 ASN B CA 1
ATOM 3172 C C . ASN B 1 42 ? -6.848 19.281 33.438 1 98.12 42 ASN B C 1
ATOM 3174 O O . ASN B 1 42 ? -7.402 19.797 34.406 1 98.12 42 ASN B O 1
ATOM 3178 N N . TYR B 1 43 ? -7.445 18.953 32.406 1 98.12 43 TYR B N 1
ATOM 3179 C CA . TYR B 1 43 ? -8.891 19.109 32.25 1 98.12 43 TYR B CA 1
ATOM 3180 C C . TYR B 1 43 ? -9.477 18 31.391 1 98.12 43 TYR B C 1
ATOM 3182 O O . TYR B 1 43 ? -8.945 17.688 30.312 1 98.12 43 TYR B O 1
ATOM 3190 N N . THR B 1 44 ? -10.523 17.344 31.875 1 98.38 44 THR B N 1
ATOM 3191 C CA . THR B 1 44 ? -11.164 16.219 31.203 1 98.38 44 THR B CA 1
ATOM 3192 C C . THR B 1 44 ? -12.531 16.625 30.672 1 98.38 44 THR B C 1
ATOM 3194 O O . THR B 1 44 ? -13.32 17.266 31.375 1 98.38 44 THR B O 1
ATOM 3197 N N . ILE B 1 45 ? -12.742 16.328 29.453 1 98.38 45 ILE B N 1
ATOM 3198 C CA . ILE B 1 45 ? -14.062 16.5 28.859 1 98.38 45 ILE B CA 1
ATOM 3199 C C . ILE B 1 45 ? -14.539 15.172 28.281 1 98.38 45 ILE B C 1
ATOM 3201 O O . ILE B 1 45 ? -13.742 14.258 28.062 1 98.38 45 ILE B O 1
ATOM 3205 N N . SER B 1 46 ? -15.828 15.055 28.078 1 98.5 46 SER B N 1
ATOM 3206 C CA . SER B 1 46 ? -16.328 13.852 27.406 1 98.5 46 SER B CA 1
ATOM 3207 C C . SER B 1 46 ? -15.922 13.836 25.938 1 98.5 46 SER B C 1
ATOM 3209 O O . SER B 1 46 ? -15.727 14.891 25.328 1 98.5 46 SER B O 1
ATOM 3211 N N . LEU B 1 47 ? -15.758 12.633 25.375 1 98.62 47 LEU B N 1
ATOM 3212 C CA . LEU B 1 47 ? -15.516 12.516 23.953 1 98.62 47 LEU B CA 1
ATOM 3213 C C . LEU B 1 47 ? -16.641 13.164 23.141 1 98.62 47 LEU B C 1
ATOM 3215 O O . LEU B 1 47 ? -16.391 13.828 22.141 1 98.62 47 LEU B O 1
ATOM 3219 N N . SER B 1 48 ? -17.828 13.055 23.609 1 98.25 48 SER B N 1
ATOM 3220 C CA . SER B 1 48 ? -18.984 13.672 22.969 1 98.25 48 SER B CA 1
ATOM 3221 C C . SER B 1 48 ? -18.844 15.188 22.906 1 98.25 48 SER B C 1
ATOM 3223 O O . SER B 1 48 ? -19.141 15.805 21.875 1 98.25 48 SER B O 1
ATOM 3225 N N . ASP B 1 49 ? -18.344 15.75 23.984 1 98.44 49 ASP B N 1
ATOM 3226 C CA . ASP B 1 49 ? -18.156 17.188 24.016 1 98.44 49 ASP B CA 1
ATOM 3227 C C . ASP B 1 49 ? -17.031 17.625 23.062 1 98.44 49 ASP B C 1
ATOM 3229 O O . ASP B 1 49 ? -17.109 18.688 22.453 1 98.44 49 ASP B O 1
ATOM 3233 N N . ALA B 1 50 ? -16.031 16.812 23.047 1 98.69 50 ALA B N 1
ATOM 3234 C CA . ALA B 1 50 ? -14.945 17.078 22.109 1 98.69 50 ALA B CA 1
ATOM 3235 C C . ALA B 1 50 ? -15.453 17.094 20.672 1 98.69 50 ALA B C 1
ATOM 3237 O O . ALA B 1 50 ? -15.141 18.016 19.906 1 98.69 50 ALA B O 1
ATOM 3238 N N . LEU B 1 51 ? -16.25 16.141 20.297 1 98.75 51 LEU B N 1
ATOM 3239 C CA . LEU B 1 51 ? -16.797 16.047 18.953 1 98.75 51 LEU B CA 1
ATOM 3240 C C . LEU B 1 51 ? -17.766 17.188 18.672 1 98.75 51 LEU B C 1
ATOM 3242 O O . LEU B 1 51 ? -17.844 17.688 17.547 1 98.75 51 LEU B O 1
ATOM 3246 N N . LEU B 1 52 ? -18.484 17.562 19.672 1 98.44 52 LEU B N 1
ATOM 3247 C CA . LEU B 1 52 ? -19.406 18.688 19.531 1 98.44 52 LEU B CA 1
ATOM 3248 C C . LEU B 1 52 ? -18.641 19.984 19.234 1 98.44 52 LEU B C 1
ATOM 3250 O O . LEU B 1 52 ? -19.125 20.828 18.469 1 98.44 52 LEU B O 1
ATOM 3254 N N . ALA B 1 53 ? -17.531 20.156 19.922 1 98.62 53 ALA B N 1
ATOM 3255 C CA . ALA B 1 53 ? -16.703 21.328 19.641 1 98.62 53 ALA B CA 1
ATOM 3256 C C . ALA B 1 53 ? -16.281 21.344 18.172 1 98.62 53 ALA B C 1
ATOM 3258 O O . ALA B 1 53 ? -16.344 22.391 17.516 1 98.62 53 ALA B O 1
ATOM 3259 N N . LEU B 1 54 ? -15.867 20.219 17.656 1 98.69 54 LEU B N 1
ATOM 3260 C CA . LEU B 1 54 ? -15.484 20.125 16.25 1 98.69 54 LEU B CA 1
ATOM 3261 C C . LEU B 1 54 ? -16.688 20.375 15.352 1 98.69 54 LEU B C 1
ATOM 3263 O O . LEU B 1 54 ? -16.547 20.984 14.281 1 98.69 54 LEU B O 1
ATOM 3267 N N . LEU B 1 55 ? -17.844 19.906 15.766 1 98.56 55 LEU B N 1
ATOM 3268 C CA . LEU B 1 55 ? -19.047 20.109 14.977 1 98.56 55 LEU B CA 1
ATOM 3269 C C . LEU B 1 55 ? -19.391 21.594 14.867 1 98.56 55 LEU B C 1
ATOM 3271 O O . LEU B 1 55 ? -19.781 22.062 13.797 1 98.56 55 LEU B O 1
ATOM 3275 N N . LYS B 1 56 ? -19.219 22.328 15.984 1 98.12 56 LYS B N 1
ATOM 3276 C CA . LYS B 1 56 ? -19.453 23.766 15.945 1 98.12 56 LYS B CA 1
ATOM 3277 C C . LYS B 1 56 ? -18.578 24.438 14.898 1 98.12 56 LYS B C 1
ATOM 3279 O O . LYS B 1 56 ? -19.047 25.281 14.133 1 98.12 56 LYS B O 1
ATOM 3284 N N . ILE B 1 57 ? -17.391 24 14.867 1 98 57 ILE B N 1
ATOM 3285 C CA . ILE B 1 57 ? -16.453 24.562 13.906 1 98 57 ILE B CA 1
ATOM 3286 C C . ILE B 1 57 ? -16.875 24.188 12.484 1 98 57 ILE B C 1
ATOM 3288 O O . ILE B 1 57 ? -16.859 25.031 11.586 1 98 57 ILE B O 1
ATOM 3292 N N . ALA B 1 58 ? -17.25 22.953 12.273 1 97.12 58 ALA B N 1
ATOM 3293 C CA . ALA B 1 58 ? -17.672 22.469 10.961 1 97.12 58 ALA B CA 1
ATOM 3294 C C . ALA B 1 58 ? -18.891 23.234 10.461 1 97.12 58 ALA B C 1
ATOM 3296 O O . ALA B 1 58 ? -19.062 23.406 9.25 1 97.12 58 ALA B O 1
ATOM 3297 N N . LYS B 1 59 ? -19.641 23.75 11.391 1 96.56 59 LYS B N 1
ATOM 3298 C CA . LYS B 1 59 ? -20.844 24.484 11.047 1 96.56 59 LYS B CA 1
ATOM 3299 C C . LYS B 1 59 ? -20.562 25.969 10.914 1 96.56 59 LYS B C 1
ATOM 3301 O O . LYS B 1 59 ? -21.484 26.781 10.766 1 96.56 59 LYS B O 1
ATOM 3306 N N . GLY B 1 60 ? -19.312 26.375 11.086 1 95.56 60 GLY B N 1
ATOM 3307 C CA . GLY B 1 60 ? -18.922 27.766 10.891 1 95.56 60 GLY B CA 1
ATOM 3308 C C . GLY B 1 60 ? -19.094 28.609 12.141 1 95.56 60 GLY B C 1
ATOM 3309 O O . GLY B 1 60 ? -19.141 29.844 12.055 1 95.56 60 GLY B O 1
ATOM 3310 N N . GLN B 1 61 ? -19.203 27.938 13.281 1 97.19 61 GLN B N 1
ATOM 3311 C CA . GLN B 1 61 ? -19.375 28.656 14.539 1 97.19 61 GLN B CA 1
ATOM 3312 C C . GLN B 1 61 ? -18.047 28.75 15.297 1 97.19 61 GLN B C 1
ATOM 3314 O O . GLN B 1 61 ? -17.094 28.047 14.992 1 97.19 61 GLN B O 1
ATOM 3319 N N . SER B 1 62 ? -18.031 29.672 16.234 1 97.94 62 SER B N 1
ATOM 3320 C CA . SER B 1 62 ? -16.859 29.844 17.094 1 97.94 62 SER B CA 1
ATOM 3321 C C . SER B 1 62 ? -17.094 29.234 18.469 1 97.94 62 SER B C 1
ATOM 3323 O O . SER B 1 62 ? -18.25 29.109 18.906 1 97.94 62 SER B O 1
ATOM 3325 N N . LEU B 1 63 ? -16.016 28.891 19.078 1 98.38 63 LEU B N 1
ATOM 3326 C CA . LEU B 1 63 ? -16.078 28.453 20.453 1 98.38 63 LEU B CA 1
ATOM 3327 C C . LEU B 1 63 ? -16.109 29.641 21.406 1 98.38 63 LEU B C 1
ATOM 3329 O O . LEU B 1 63 ? -15.484 30.672 21.141 1 98.38 63 LEU B O 1
ATOM 3333 N N . PRO B 1 64 ? -16.75 29.516 22.516 1 98.19 64 PRO B N 1
ATOM 3334 C CA . PRO B 1 64 ? -16.953 30.688 23.391 1 98.19 64 PRO B CA 1
ATOM 3335 C C . PRO B 1 64 ? -15.734 30.969 24.266 1 98.19 64 PRO B C 1
ATOM 3337 O O . PRO B 1 64 ? -14.984 30.062 24.625 1 98.19 64 PRO B O 1
ATOM 3340 N N . ASN B 1 65 ? -15.531 32.281 24.594 1 97.94 65 ASN B N 1
ATOM 3341 C CA . ASN B 1 65 ? -14.672 32.75 25.672 1 97.94 65 ASN B CA 1
ATOM 3342 C C . ASN B 1 65 ? -13.188 32.625 25.312 1 97.94 65 ASN B C 1
ATOM 3344 O O . ASN B 1 65 ? -12.328 32.656 26.188 1 97.94 65 ASN B O 1
ATOM 3348 N N . ILE B 1 66 ? -12.891 32.375 24 1 98.19 66 ILE B N 1
ATOM 3349 C CA . ILE B 1 66 ? -11.484 32.219 23.641 1 98.19 66 ILE B CA 1
ATOM 3350 C C . ILE B 1 66 ? -11.172 33 22.391 1 98.19 66 ILE B C 1
ATOM 3352 O O . ILE B 1 66 ? -12.086 33.438 21.672 1 98.19 66 ILE B O 1
ATOM 3356 N N . THR B 1 67 ? -9.891 33.281 22.141 1 97.75 67 THR B N 1
ATOM 3357 C CA . THR B 1 67 ? -9.43 34 20.953 1 97.75 67 THR B CA 1
ATOM 3358 C C . THR B 1 67 ? -9.375 33.062 19.75 1 97.75 67 THR B C 1
ATOM 3360 O O . THR B 1 67 ? -9.477 31.844 19.891 1 97.75 67 THR B O 1
ATOM 3363 N N . ALA B 1 68 ? -9.164 33.656 18.594 1 96.94 68 ALA B N 1
ATOM 3364 C CA . ALA B 1 68 ? -9.047 32.906 17.359 1 96.94 68 ALA B CA 1
ATOM 3365 C C . ALA B 1 68 ? -7.828 31.969 17.391 1 96.94 68 ALA B C 1
ATOM 3367 O O . ALA B 1 68 ? -7.887 30.844 16.906 1 96.94 68 ALA B O 1
ATOM 3368 N N . ASP B 1 69 ? -6.809 32.438 17.969 1 96.69 69 ASP B N 1
ATOM 3369 C CA . ASP B 1 69 ? -5.586 31.656 18.062 1 96.69 69 ASP B CA 1
ATOM 3370 C C . ASP B 1 69 ? -5.766 30.469 19.016 1 96.69 69 ASP B C 1
ATOM 3372 O O . ASP B 1 69 ? -5.289 29.359 18.734 1 96.69 69 ASP B O 1
ATOM 3376 N N . GLU B 1 70 ? -6.395 30.781 20.047 1 97.94 70 GLU B N 1
ATOM 3377 C CA . GLU B 1 70 ? -6.699 29.703 21 1 97.94 70 GLU B CA 1
ATOM 3378 C C . GLU B 1 70 ? -7.613 28.656 20.359 1 97.94 70 GLU B C 1
ATOM 3380 O O . GLU B 1 70 ? -7.445 27.469 20.594 1 97.94 70 GLU B O 1
ATOM 3385 N N . GLN B 1 71 ? -8.547 29.094 19.609 1 98.44 71 GLN B N 1
ATOM 3386 C CA . GLN B 1 71 ? -9.453 28.188 18.922 1 98.44 71 GLN B CA 1
ATOM 3387 C C . GLN B 1 71 ? -8.695 27.281 17.969 1 98.44 71 GLN B C 1
ATOM 3389 O O . GLN B 1 71 ? -8.938 26.062 17.938 1 98.44 71 GLN B O 1
ATOM 3394 N N . LYS B 1 72 ? -7.836 27.875 17.188 1 97.56 72 LYS B N 1
ATOM 3395 C CA . LYS B 1 72 ? -7.016 27.078 16.281 1 97.56 72 LYS B CA 1
ATOM 3396 C C . LYS B 1 72 ? -6.238 26.016 17.047 1 97.56 72 LYS B C 1
ATOM 3398 O O . LYS B 1 72 ? -6.18 24.859 16.609 1 97.56 72 LYS B O 1
ATOM 3403 N N . THR B 1 73 ? -5.719 26.391 18.125 1 98.12 73 THR B N 1
ATOM 3404 C CA . THR B 1 73 ? -4.895 25.516 18.938 1 98.12 73 THR B CA 1
ATOM 3405 C C . THR B 1 73 ? -5.719 24.344 19.484 1 98.12 73 THR B C 1
ATOM 3407 O O . THR B 1 73 ? -5.332 23.188 19.344 1 98.12 73 THR B O 1
ATOM 3410 N N . ILE B 1 74 ? -6.859 24.641 20.062 1 98.62 74 ILE B N 1
ATOM 3411 C CA . ILE B 1 74 ? -7.617 23.609 20.766 1 98.62 74 ILE B CA 1
ATOM 3412 C C . ILE B 1 74 ? -8.305 22.688 19.75 1 98.62 74 ILE B C 1
ATOM 3414 O O . ILE B 1 74 ? -8.438 21.484 19.984 1 98.62 74 ILE B O 1
ATOM 3418 N N . VAL B 1 75 ? -8.703 23.25 18.641 1 98.56 75 VAL B N 1
ATOM 3419 C CA . VAL B 1 75 ? -9.328 22.453 17.594 1 98.56 75 VAL B CA 1
ATOM 3420 C C . VAL B 1 75 ? -8.336 21.422 17.078 1 98.56 75 VAL B C 1
ATOM 3422 O O . VAL B 1 75 ? -8.68 20.25 16.891 1 98.56 75 VAL B O 1
ATOM 3425 N N . LYS B 1 76 ? -7.141 21.844 16.828 1 98.38 76 LYS B N 1
ATOM 3426 C CA . LYS B 1 76 ? -6.102 20.922 16.391 1 98.38 76 LYS B CA 1
ATOM 3427 C C . LYS B 1 76 ? -5.863 19.828 17.438 1 98.38 76 LYS B C 1
ATOM 3429 O O . LYS B 1 76 ? -5.738 18.656 17.094 1 98.38 76 LYS B O 1
ATOM 3434 N N . ALA B 1 77 ? -5.789 20.234 18.656 1 98.62 77 ALA B N 1
ATOM 3435 C CA . ALA B 1 77 ? -5.531 19.266 19.734 1 98.62 77 ALA B CA 1
ATOM 3436 C C . ALA B 1 77 ? -6.645 18.234 19.812 1 98.62 77 ALA B C 1
ATOM 3438 O O . ALA B 1 77 ? -6.379 17.047 19.984 1 98.62 77 ALA B O 1
ATOM 3439 N N . ILE B 1 78 ? -7.875 18.703 19.734 1 98.69 78 ILE B N 1
ATOM 3440 C CA . ILE B 1 78 ? -9.016 17.797 19.797 1 98.69 78 ILE B CA 1
ATOM 3441 C C . ILE B 1 78 ? -9.008 16.859 18.594 1 98.69 78 ILE B C 1
ATOM 3443 O O . ILE B 1 78 ? -9.203 15.648 18.734 1 98.69 78 ILE B O 1
ATOM 3447 N N . ALA B 1 79 ? -8.758 17.422 17.438 1 98.5 79 ALA B N 1
ATOM 3448 C CA . ALA B 1 79 ? -8.703 16.625 16.219 1 98.5 79 ALA B CA 1
ATOM 3449 C C . ALA B 1 79 ? -7.617 15.555 16.312 1 98.5 79 ALA B C 1
ATOM 3451 O O . ALA B 1 79 ? -7.812 14.422 15.859 1 98.5 79 ALA B O 1
ATOM 3452 N N . ASP B 1 80 ? -6.527 15.93 16.844 1 98 80 ASP B N 1
ATOM 3453 C CA . ASP B 1 80 ? -5.43 14.984 17.016 1 98 80 ASP B CA 1
ATOM 3454 C C . ASP B 1 80 ? -5.836 13.836 17.938 1 98 80 ASP B C 1
ATOM 3456 O O . ASP B 1 80 ? -5.5 12.68 17.672 1 98 80 ASP B O 1
ATOM 3460 N N . ARG B 1 81 ? -6.449 14.156 18.984 1 97.75 81 ARG B N 1
ATOM 3461 C CA . ARG B 1 81 ? -6.914 13.125 19.906 1 97.75 81 ARG B CA 1
ATOM 3462 C C . ARG B 1 81 ? -7.926 12.203 19.234 1 97.75 81 ARG B C 1
ATOM 3464 O O . ARG B 1 81 ? -7.887 10.984 19.422 1 97.75 81 ARG B O 1
ATOM 3471 N N . VAL B 1 82 ? -8.805 12.781 18.5 1 98.25 82 VAL B N 1
ATOM 3472 C CA . VAL B 1 82 ? -9.797 12.008 17.766 1 98.25 82 VAL B CA 1
ATOM 3473 C C . VAL B 1 82 ? -9.094 11.062 16.797 1 98.25 82 VAL B C 1
ATOM 3475 O O . VAL B 1 82 ? -9.477 9.898 16.656 1 98.25 82 VAL B O 1
ATOM 3478 N N . ALA B 1 83 ? -8.086 11.539 16.172 1 97.31 83 ALA B N 1
ATOM 3479 C CA . ALA B 1 83 ? -7.312 10.719 15.242 1 97.31 83 ALA B CA 1
ATOM 3480 C C . ALA B 1 83 ? -6.641 9.562 15.969 1 97.31 83 ALA B C 1
ATOM 3482 O O . ALA B 1 83 ? -6.637 8.43 15.477 1 97.31 83 ALA B O 1
ATOM 3483 N N . ASP B 1 84 ? -6.094 9.867 17.125 1 95.25 84 ASP B N 1
ATOM 3484 C CA . ASP B 1 84 ? -5.469 8.82 17.922 1 95.25 84 ASP B CA 1
ATOM 3485 C C . ASP B 1 84 ? -6.465 7.703 18.25 1 95.25 84 ASP B C 1
ATOM 3487 O O . ASP B 1 84 ? -6.094 6.527 18.281 1 95.25 84 ASP B O 1
ATOM 3491 N N . ILE B 1 85 ? -7.633 8.102 18.406 1 97 85 ILE B N 1
ATOM 3492 C CA . ILE B 1 85 ? -8.672 7.16 18.812 1 97 85 ILE B CA 1
ATOM 3493 C C . ILE B 1 85 ? -9.094 6.328 17.594 1 97 85 ILE B C 1
ATOM 3495 O O . ILE B 1 85 ? -9.016 5.098 17.625 1 97 85 ILE B O 1
ATOM 3499 N N . TYR B 1 86 ? -9.516 6.957 16.484 1 96.94 86 TYR B N 1
ATOM 3500 C CA . TYR B 1 86 ? -10.086 6.168 15.406 1 96.94 86 TYR B CA 1
ATOM 3501 C C . TYR B 1 86 ? -9.016 5.328 14.719 1 96.94 86 TYR B C 1
ATOM 3503 O O . TYR B 1 86 ? -9.32 4.305 14.094 1 96.94 86 TYR B O 1
ATOM 3511 N N . LYS B 1 87 ? -7.797 5.699 14.789 1 94.38 87 LYS B N 1
ATOM 3512 C CA . LYS B 1 87 ? -6.719 4.945 14.156 1 94.38 87 LYS B CA 1
ATOM 3513 C C . LYS B 1 87 ? -6.559 3.57 14.805 1 94.38 87 LYS B C 1
ATOM 3515 O O . LYS B 1 87 ? -6.016 2.65 14.195 1 94.38 87 LYS B O 1
ATOM 3520 N N . THR B 1 88 ? -7.047 3.414 16.031 1 93.12 88 THR B N 1
ATOM 3521 C CA . THR B 1 88 ? -6.973 2.119 16.703 1 93.12 88 THR B CA 1
ATOM 3522 C C . THR B 1 88 ? -7.938 1.124 16.062 1 93.12 88 THR B C 1
ATOM 3524 O O . THR B 1 88 ? -7.852 -0.08 16.312 1 93.12 88 THR B O 1
ATOM 3527 N N . ALA B 1 89 ? -8.773 1.597 15.18 1 95.38 89 ALA B N 1
ATOM 3528 C CA . ALA B 1 89 ? -9.727 0.723 14.5 1 95.38 89 ALA B CA 1
ATOM 3529 C C . ALA B 1 89 ? -9.07 0.002 13.328 1 95.38 89 ALA B C 1
ATOM 3531 O O . ALA B 1 89 ? -9.641 -0.943 12.773 1 95.38 89 ALA B O 1
ATOM 3532 N N . SER B 1 90 ? -7.902 0.376 12.945 1 94.31 90 SER B N 1
ATOM 3533 C CA . SER B 1 90 ? -7.258 -0.155 11.75 1 94.31 90 SER B CA 1
ATOM 3534 C C . SER B 1 90 ? -7.07 -1.666 11.844 1 94.31 90 SER B C 1
ATOM 3536 O O . SER B 1 90 ? -7.418 -2.398 10.922 1 94.31 90 SER B O 1
ATOM 3538 N N . ALA B 1 91 ? -6.574 -2.186 12.977 1 92.88 91 ALA B N 1
ATOM 3539 C CA . ALA B 1 91 ? -6.27 -3.607 13.125 1 92.88 91 ALA B CA 1
ATOM 3540 C C . ALA B 1 91 ? -7.543 -4.445 13.141 1 92.88 91 ALA B C 1
ATOM 3542 O O . ALA B 1 91 ? -7.676 -5.402 12.375 1 92.88 91 ALA B O 1
ATOM 3543 N N . PRO B 1 92 ? -8.516 -4.039 13.953 1 94.38 92 PRO B N 1
ATOM 3544 C CA . PRO B 1 92 ? -9.727 -4.863 13.93 1 94.38 92 PRO B CA 1
ATOM 3545 C C . PRO B 1 92 ? -10.469 -4.789 12.602 1 94.38 92 PRO B C 1
ATOM 3547 O O . PRO B 1 92 ? -11.086 -5.773 12.18 1 94.38 92 PRO B O 1
ATOM 3550 N N . LEU B 1 93 ? -10.438 -3.639 11.922 1 96.12 93 LEU B N 1
ATOM 3551 C CA . LEU B 1 93 ? -11.039 -3.564 10.594 1 96.12 93 LEU B CA 1
ATOM 3552 C C . LEU B 1 93 ? -10.32 -4.5 9.625 1 96.12 93 LEU B C 1
ATOM 3554 O O . LEU B 1 93 ? -10.969 -5.211 8.852 1 96.12 93 LEU B O 1
ATOM 3558 N N . THR B 1 94 ? -9 -4.488 9.672 1 95.06 94 THR B N 1
ATOM 3559 C CA . THR B 1 94 ? -8.211 -5.359 8.805 1 95.06 94 THR B CA 1
ATOM 3560 C C . THR B 1 94 ? -8.508 -6.824 9.094 1 95.06 94 THR B C 1
ATOM 3562 O O . THR B 1 94 ? -8.625 -7.637 8.18 1 95.06 94 THR B O 1
ATOM 3565 N N . GLN B 1 95 ? -8.641 -7.09 10.359 1 93.56 95 GLN B N 1
ATOM 3566 C CA . GLN B 1 95 ? -8.961 -8.453 10.766 1 93.56 95 GLN B CA 1
ATOM 3567 C C . GLN B 1 95 ? -10.32 -8.883 10.211 1 93.56 95 GLN B C 1
ATOM 3569 O O . GLN B 1 95 ? -10.469 -9.992 9.703 1 93.56 95 GLN B O 1
ATOM 3574 N N . ASP B 1 96 ? -11.25 -8.016 10.242 1 95.56 96 ASP B N 1
ATOM 3575 C CA . ASP B 1 96 ? -12.633 -8.344 9.922 1 95.56 96 ASP B CA 1
ATOM 3576 C C . ASP B 1 96 ? -12.883 -8.297 8.414 1 95.56 96 ASP B C 1
ATOM 3578 O O . ASP B 1 96 ? -13.672 -9.07 7.887 1 95.56 96 ASP B O 1
ATOM 3582 N N . LEU B 1 97 ? -12.211 -7.383 7.754 1 96.75 97 LEU B N 1
ATOM 3583 C CA . LEU B 1 97 ? -12.57 -7.133 6.359 1 96.75 97 LEU B CA 1
ATOM 3584 C C . LEU B 1 97 ? -11.477 -7.633 5.422 1 96.75 97 LEU B C 1
ATOM 3586 O O . LEU B 1 97 ? -11.672 -7.676 4.203 1 96.75 97 LEU B O 1
ATOM 3590 N N . GLY B 1 98 ? -10.383 -8.07 5.973 1 95.38 98 GLY B N 1
ATOM 3591 C CA . GLY B 1 98 ? -9.219 -8.359 5.148 1 95.38 98 GLY B CA 1
ATOM 3592 C C . GLY B 1 98 ? -8.406 -7.117 4.812 1 95.38 98 GLY B C 1
ATOM 3593 O O . GLY B 1 98 ? -8.867 -5.996 5.031 1 95.38 98 GLY B O 1
ATOM 3594 N N . ASP B 1 99 ? -7.215 -7.254 4.32 1 93.31 99 ASP B N 1
ATOM 3595 C CA . ASP B 1 99 ? -6.336 -6.125 4.027 1 93.31 99 ASP B CA 1
ATOM 3596 C C . ASP B 1 99 ? -6.535 -5.633 2.596 1 93.31 99 ASP B C 1
ATOM 3598 O O . ASP B 1 99 ? -5.578 -5.574 1.817 1 93.31 99 ASP B O 1
ATOM 3602 N N . TYR B 1 100 ? -7.738 -5.25 2.307 1 96.44 100 TYR B N 1
ATOM 3603 C CA . TYR B 1 100 ? -8.133 -4.75 0.996 1 96.44 100 TYR B CA 1
ATOM 3604 C C . TYR B 1 100 ? -8.93 -3.459 1.123 1 96.44 100 TYR B C 1
ATOM 3606 O O . TYR B 1 100 ? -9.695 -3.283 2.076 1 96.44 100 TYR B O 1
ATOM 3614 N N . CYS B 1 101 ? -8.734 -2.633 0.157 1 97.06 101 CYS B N 1
ATOM 3615 C CA . CYS B 1 101 ? -9.625 -1.479 0.071 1 97.06 101 CYS B CA 1
ATOM 3616 C C . CYS B 1 101 ? -11.07 -1.915 -0.113 1 97.06 101 CYS B C 1
ATOM 3618 O O . CYS B 1 101 ? -11.375 -2.717 -0.999 1 97.06 101 CYS B O 1
ATOM 3620 N N . SER B 1 102 ? -11.953 -1.372 0.648 1 98.12 102 SER B N 1
ATOM 3621 C CA . SER B 1 102 ? -13.352 -1.784 0.616 1 98.12 102 SER B CA 1
ATOM 3622 C C . SER B 1 102 ? -14.031 -1.34 -0.676 1 98.12 102 SER B C 1
ATOM 3624 O O . SER B 1 102 ? -15.086 -1.865 -1.045 1 98.12 102 SER B O 1
ATOM 3626 N N . TYR B 1 103 ? -13.406 -0.396 -1.357 1 98 103 TYR B N 1
ATOM 3627 C CA . TYR B 1 103 ? -14.039 0.163 -2.547 1 98 103 TYR B CA 1
ATOM 3628 C C . TYR B 1 103 ? -13.477 -0.471 -3.812 1 98 103 TYR B C 1
ATOM 3630 O O . TYR B 1 103 ? -14.125 -1.313 -4.438 1 98 103 TYR B O 1
ATOM 3638 N N . CYS B 1 104 ? -12.203 -0.273 -4.062 1 96.88 104 CYS B N 1
ATOM 3639 C CA . CYS B 1 104 ? -11.641 -0.667 -5.352 1 96.88 104 CYS B CA 1
ATOM 3640 C C . CYS B 1 104 ? -11.047 -2.07 -5.281 1 96.88 104 CYS B C 1
ATOM 3642 O O . CYS B 1 104 ? -10.797 -2.695 -6.316 1 96.88 104 CYS B O 1
ATOM 3644 N N . GLY B 1 105 ? -10.703 -2.555 -4.035 1 97.19 105 GLY B N 1
ATOM 3645 C CA . GLY B 1 105 ? -10.203 -3.914 -3.889 1 97.19 105 GLY B CA 1
ATOM 3646 C C . GLY B 1 105 ? -8.695 -3.998 -3.887 1 97.19 105 GLY B C 1
ATOM 3647 O O . GLY B 1 105 ? -8.125 -5.086 -3.76 1 97.19 105 GLY B O 1
ATOM 3648 N N . THR B 1 106 ? -8.008 -2.854 -3.912 1 95.69 106 THR B N 1
ATOM 3649 C CA . THR B 1 106 ? -6.547 -2.82 -3.852 1 95.69 106 THR B CA 1
ATOM 3650 C C . THR B 1 106 ? -6.043 -3.465 -2.564 1 95.69 106 THR B C 1
ATOM 3652 O O . THR B 1 106 ? -6.605 -3.24 -1.49 1 95.69 106 THR B O 1
ATOM 3655 N N . PRO B 1 107 ? -5.016 -4.332 -2.666 1 94.38 107 PRO B N 1
ATOM 3656 C CA . PRO B 1 107 ? -4.418 -4.84 -1.426 1 94.38 107 PRO B CA 1
ATOM 3657 C C . PRO B 1 107 ? -3.748 -3.74 -0.603 1 94.38 107 PRO B C 1
ATOM 3659 O O . PRO B 1 107 ? -3.174 -2.807 -1.166 1 94.38 107 PRO B O 1
ATOM 3662 N N . LEU B 1 108 ? -3.834 -3.922 0.676 1 93.12 108 LEU B N 1
ATOM 3663 C CA . LEU B 1 108 ? -3.299 -2.941 1.615 1 93.12 108 LEU B CA 1
ATOM 3664 C C . LEU B 1 108 ? -2.25 -3.574 2.523 1 93.12 108 LEU B C 1
ATOM 3666 O O . LEU B 1 108 ? -2.467 -3.707 3.73 1 93.12 108 LEU B O 1
ATOM 3670 N N . PRO B 1 109 ? -1.077 -3.873 2.088 1 88.62 109 PRO B N 1
ATOM 3671 C CA . PRO B 1 109 ? -0.085 -4.574 2.908 1 88.62 109 PRO B CA 1
ATOM 3672 C C . PRO B 1 109 ? 0.509 -3.686 4 1 88.62 109 PRO B C 1
ATOM 3674 O O . PRO B 1 109 ? 1.062 -4.195 4.98 1 88.62 109 PRO B O 1
ATOM 3677 N N . GLY B 1 110 ? 0.532 -2.498 3.986 1 76.88 110 GLY B N 1
ATOM 3678 C CA . GLY B 1 110 ? 1.125 -1.634 4.996 1 76.88 110 GLY B CA 1
ATOM 3679 C C . GLY B 1 110 ? 0.327 -0.367 5.238 1 76.88 110 GLY B C 1
ATOM 3680 O O . GLY B 1 110 ? -0.254 -0.19 6.312 1 76.88 110 GLY B O 1
ATOM 3681 N N . LEU B 1 111 ? 0.304 0.455 4.195 1 74.94 111 LEU B N 1
ATOM 3682 C CA . LEU B 1 111 ? -0.38 1.736 4.332 1 74.94 111 LEU B CA 1
ATOM 3683 C C . LEU B 1 111 ? -1.873 1.586 4.059 1 74.94 111 LEU B C 1
ATOM 3685 O O . LEU B 1 111 ? -2.27 1.05 3.021 1 74.94 111 LEU B O 1
ATOM 3689 N N . LEU B 1 112 ? -2.639 1.785 5.105 1 87.38 112 LEU B N 1
ATOM 3690 C CA . LEU B 1 112 ? -4.094 1.767 4.98 1 87.38 112 LEU B CA 1
ATOM 3691 C C . LEU B 1 112 ? -4.719 2.926 5.75 1 87.38 112 LEU B C 1
ATOM 3693 O O . LEU B 1 112 ? -4.086 3.494 6.645 1 87.38 112 LEU B O 1
ATOM 3697 N N . GLU B 1 113 ? -5.816 3.293 5.289 1 90.62 113 GLU B N 1
ATOM 3698 C CA . GLU B 1 113 ? -6.59 4.359 5.918 1 90.62 113 GLU B CA 1
ATOM 3699 C C . GLU B 1 113 ? -7.855 3.807 6.574 1 90.62 113 GLU B C 1
ATOM 3701 O O . GLU B 1 113 ? -8.57 2.998 5.977 1 90.62 113 GLU B O 1
ATOM 3706 N N . VAL B 1 114 ? -7.98 4.195 7.844 1 95.81 114 VAL B N 1
ATOM 3707 C CA . VAL B 1 114 ? -9.328 4.039 8.375 1 95.81 114 VAL B CA 1
ATOM 3708 C C . VAL B 1 114 ? -10.289 4.965 7.633 1 95.81 114 VAL B C 1
ATOM 3710 O O . VAL B 1 114 ? -10.18 6.191 7.73 1 95.81 114 VAL B O 1
ATOM 3713 N N . GLU B 1 115 ? -11.133 4.383 6.926 1 97.62 115 GLU B N 1
ATOM 3714 C CA . GLU B 1 115 ? -12.055 5.098 6.051 1 97.62 115 GLU B CA 1
ATOM 3715 C C . GLU B 1 115 ? -13.328 5.492 6.797 1 97.62 115 GLU B C 1
ATOM 3717 O O . GLU B 1 115 ? -14 4.645 7.387 1 97.62 115 GLU B O 1
ATOM 3722 N N . HIS B 1 116 ? -13.594 6.82 6.793 1 98.5 116 HIS B N 1
ATOM 3723 C CA . HIS B 1 116 ? -14.875 7.332 7.266 1 98.5 116 HIS B CA 1
ATOM 3724 C C . HIS B 1 116 ? -15.883 7.441 6.125 1 98.5 116 HIS B C 1
ATOM 3726 O O . HIS B 1 116 ? -15.773 8.344 5.289 1 98.5 116 HIS B O 1
ATOM 3732 N N . THR B 1 117 ? -16.828 6.629 6.109 1 98.38 117 THR B N 1
ATOM 3733 C CA . THR B 1 117 ? -17.844 6.672 5.059 1 98.38 117 THR B CA 1
ATOM 3734 C C . THR B 1 117 ? -18.562 8.023 5.051 1 98.38 117 THR B C 1
ATOM 3736 O O . THR B 1 117 ? -18.812 8.586 3.988 1 98.38 117 THR B O 1
ATOM 3739 N N . VAL B 1 118 ? -18.938 8.453 6.203 1 98.62 118 VAL B N 1
ATOM 3740 C CA . VAL B 1 118 ? -19.297 9.844 6.406 1 98.62 118 VAL B CA 1
ATOM 3741 C C . VAL B 1 118 ? -18.078 10.641 6.859 1 98.62 118 VAL B C 1
ATOM 3743 O O . VAL B 1 118 ? -17.562 10.414 7.953 1 98.62 118 VAL B O 1
ATOM 3746 N N . PRO B 1 119 ? -17.625 11.547 6.051 1 98.31 119 PRO B N 1
ATOM 3747 C CA . PRO B 1 119 ? -16.312 12.156 6.293 1 98.31 119 PRO B CA 1
ATOM 3748 C C . PRO B 1 119 ? -16.234 12.898 7.625 1 98.31 119 PRO B C 1
ATOM 3750 O O . PRO B 1 119 ? -17.188 13.602 7.996 1 98.31 119 PRO B O 1
ATOM 3753 N N . LYS B 1 120 ? -15.133 12.812 8.281 1 98.06 120 LYS B N 1
ATOM 3754 C CA . LYS B 1 120 ? -15.008 13.25 9.672 1 98.06 120 LYS B CA 1
ATOM 3755 C C . LYS B 1 120 ? -14.922 14.766 9.766 1 98.06 120 LYS B C 1
ATOM 3757 O O . LYS B 1 120 ? -15.344 15.359 10.766 1 98.06 120 LYS B O 1
ATOM 3762 N N . SER B 1 121 ? -14.422 15.406 8.727 1 97.81 121 SER B N 1
ATOM 3763 C CA . SER B 1 121 ? -14.219 16.844 8.836 1 97.81 121 SER B CA 1
ATOM 3764 C C . SER B 1 121 ? -15.547 17.594 8.82 1 97.81 121 SER B C 1
ATOM 3766 O O . SER B 1 121 ? -15.867 18.328 9.75 1 97.81 121 SER B O 1
ATOM 3768 N N . PRO B 1 122 ? -16.391 17.375 7.836 1 97.94 122 PRO B N 1
ATOM 3769 C CA . PRO B 1 122 ? -17.703 18.047 7.871 1 97.94 122 PRO B CA 1
ATOM 3770 C C . PRO B 1 122 ? -18.656 17.422 8.883 1 97.94 122 PRO B C 1
ATOM 3772 O O . PRO B 1 122 ? -19.609 18.062 9.32 1 97.94 122 PRO B O 1
ATOM 3775 N N . TYR B 1 123 ? -18.438 16.156 9.219 1 98.25 123 TYR B N 1
ATOM 3776 C CA . TYR B 1 123 ? -19.312 15.43 10.125 1 98.25 123 TYR B CA 1
ATOM 3777 C C . TYR B 1 123 ? -18.531 14.789 11.266 1 98.25 123 TYR B C 1
ATOM 3779 O O . TYR B 1 123 ? -18.516 13.562 11.406 1 98.25 123 TYR B O 1
ATOM 3787 N N . PRO B 1 124 ? -18.062 15.594 12.195 1 98.38 124 PRO B N 1
ATOM 3788 C CA . PRO B 1 124 ? -17.188 15.047 13.227 1 98.38 124 PRO B CA 1
ATOM 3789 C C . PRO B 1 124 ? -17.938 14.188 14.242 1 98.38 124 PRO B C 1
ATOM 3791 O O . PRO B 1 124 ? -17.312 13.414 14.984 1 98.38 124 PRO B O 1
ATOM 3794 N N . THR B 1 125 ? -19.266 14.258 14.289 1 97.81 125 THR B N 1
ATOM 3795 C CA . THR B 1 125 ? -20.078 13.531 15.25 1 97.81 125 THR B CA 1
ATOM 3796 C C . THR B 1 125 ? -19.797 12.039 15.195 1 97.81 125 THR B C 1
ATOM 3798 O O . THR B 1 125 ? -19.828 11.352 16.219 1 97.81 125 THR B O 1
ATOM 3801 N N . PHE B 1 126 ? -19.453 11.562 14.023 1 97.88 126 PHE B N 1
ATOM 3802 C CA . PHE B 1 126 ? -19.328 10.125 13.82 1 97.88 126 PHE B CA 1
ATOM 3803 C C . PHE B 1 126 ? -17.875 9.734 13.609 1 97.88 126 PHE B C 1
ATOM 3805 O O . PHE B 1 126 ? -17.578 8.625 13.164 1 97.88 126 PHE B O 1
ATOM 3812 N N . ALA B 1 127 ? -16.938 10.578 13.953 1 98.69 127 ALA B N 1
ATOM 3813 C CA . ALA B 1 127 ? -15.523 10.43 13.609 1 98.69 127 ALA B CA 1
ATOM 3814 C C . ALA B 1 127 ? -14.898 9.258 14.367 1 98.69 127 ALA B C 1
ATOM 3816 O O . ALA B 1 127 ? -13.836 8.766 13.977 1 98.69 127 ALA B O 1
ATOM 3817 N N . THR B 1 128 ? -15.516 8.812 15.453 1 98.56 128 THR B N 1
ATOM 3818 C CA . THR B 1 128 ? -14.953 7.715 16.234 1 98.56 128 THR B CA 1
ATOM 3819 C C . THR B 1 128 ? -15.93 6.547 16.312 1 98.56 128 THR B C 1
ATOM 3821 O O . THR B 1 128 ? -15.797 5.672 17.172 1 98.56 128 THR B O 1
ATOM 3824 N N . ASP B 1 129 ? -16.906 6.543 15.453 1 98.12 129 ASP B N 1
ATOM 3825 C CA . ASP B 1 129 ? -17.922 5.504 15.469 1 98.12 129 ASP B CA 1
ATOM 3826 C C . ASP B 1 129 ? -17.531 4.332 14.57 1 98.12 129 ASP B C 1
ATOM 3828 O O . ASP B 1 129 ? -17.359 4.504 13.359 1 98.12 129 ASP B O 1
ATOM 3832 N N . TRP B 1 130 ? -17.516 3.135 15.094 1 98.38 130 TRP B N 1
ATOM 3833 C CA . TRP B 1 130 ? -17.156 1.909 14.383 1 98.38 130 TRP B CA 1
ATOM 3834 C C . TRP B 1 130 ? -18.016 1.737 13.133 1 98.38 130 TRP B C 1
ATOM 3836 O O . TRP B 1 130 ? -17.516 1.333 12.078 1 98.38 130 TRP B O 1
ATOM 3846 N N . THR B 1 131 ? -19.266 2.084 13.242 1 97.56 131 THR B N 1
ATOM 3847 C CA . THR B 1 131 ? -20.203 1.83 12.148 1 97.56 131 THR B CA 1
ATOM 3848 C C . THR B 1 131 ? -19.875 2.715 10.945 1 97.56 131 THR B C 1
ATOM 3850 O O . THR B 1 131 ? -20.344 2.447 9.836 1 97.56 131 THR B O 1
ATOM 3853 N N . ASN B 1 132 ? -19.094 3.771 11.211 1 98.44 132 ASN B N 1
ATOM 3854 C CA . ASN B 1 132 ? -18.766 4.711 10.141 1 98.44 132 ASN B CA 1
ATOM 3855 C C . ASN B 1 132 ? -17.484 4.312 9.414 1 98.44 132 ASN B C 1
ATOM 3857 O O . ASN B 1 132 ? -17.062 4.988 8.477 1 98.44 132 ASN B O 1
ATOM 3861 N N . PHE B 1 133 ? -16.891 3.189 9.859 1 98.44 133 PHE B N 1
ATOM 3862 C CA . PHE B 1 133 ? -15.555 2.891 9.375 1 98.44 133 PHE B CA 1
ATOM 3863 C C . PHE B 1 133 ? -15.594 1.803 8.312 1 98.44 133 PHE B C 1
ATOM 3865 O O . PHE B 1 133 ? -16.406 0.882 8.383 1 98.44 133 PHE B O 1
ATOM 3872 N N . LEU B 1 134 ? -14.711 1.903 7.34 1 98.19 134 LEU B N 1
ATOM 3873 C CA . LEU B 1 134 ? -14.227 0.868 6.438 1 98.19 134 LEU B CA 1
ATOM 3874 C C . LEU B 1 134 ? -12.711 0.961 6.27 1 98.19 134 LEU B C 1
ATOM 3876 O O . LEU B 1 134 ? -12.031 1.575 7.094 1 98.19 134 LEU B O 1
ATOM 3880 N N . LEU B 1 135 ? -12.148 0.253 5.344 1 95.81 135 LEU B N 1
ATOM 3881 C CA . LEU B 1 135 ? -10.742 0.355 4.973 1 95.81 135 LEU B CA 1
ATOM 3882 C C . LEU B 1 135 ? -10.594 0.9 3.557 1 95.81 135 LEU B C 1
ATOM 3884 O O . LEU B 1 135 ? -11.359 0.532 2.66 1 95.81 135 LEU B O 1
ATOM 3888 N N . CYS B 1 136 ? -9.648 1.697 3.449 1 94.81 136 CYS B N 1
ATOM 3889 C CA . CYS B 1 136 ? -9.492 2.24 2.105 1 94.81 136 CYS B CA 1
ATOM 3890 C C . CYS B 1 136 ? -8.023 2.441 1.759 1 94.81 136 CYS B C 1
ATOM 3892 O O . CYS B 1 136 ? -7.172 2.479 2.648 1 94.81 136 CYS B O 1
ATOM 3894 N N . CYS B 1 137 ? -7.699 2.426 0.47 1 93.69 137 CYS B N 1
ATOM 3895 C CA . CYS B 1 137 ? -6.387 2.805 -0.042 1 93.69 137 CYS B CA 1
ATOM 3896 C C . CYS B 1 137 ? -6.254 4.32 -0.133 1 93.69 137 CYS B C 1
ATOM 3898 O O . CYS B 1 137 ? -7.242 5.043 -0.008 1 93.69 137 CYS B O 1
ATOM 3900 N N . GLY B 1 138 ? -5.102 4.766 -0.303 1 91.31 138 GLY B N 1
ATOM 3901 C CA . GLY B 1 138 ? -4.844 6.191 -0.405 1 91.31 138 GLY B CA 1
ATOM 3902 C C . GLY B 1 138 ? -5.609 6.859 -1.531 1 91.31 138 GLY B C 1
ATOM 3903 O O . GLY B 1 138 ? -6.312 7.848 -1.312 1 91.31 138 GLY B O 1
ATOM 3904 N N . PRO B 1 139 ? -5.555 6.289 -2.686 1 91.69 139 PRO B N 1
ATOM 3905 C CA . PRO B 1 139 ? -6.227 6.906 -3.834 1 91.69 139 PRO B CA 1
ATOM 3906 C C . PRO B 1 139 ? -7.738 7.012 -3.646 1 91.69 139 PRO B C 1
ATOM 3908 O O . PRO B 1 139 ? -8.336 8.023 -4.004 1 91.69 139 PRO B O 1
ATOM 3911 N N . CYS B 1 140 ? -8.383 6.004 -3.117 1 94.69 140 CYS B N 1
ATOM 3912 C CA . CYS B 1 140 ? -9.82 6.094 -2.873 1 94.69 140 CYS B CA 1
ATOM 3913 C C . CYS B 1 140 ? -10.125 7.145 -1.813 1 94.69 140 CYS B C 1
ATOM 3915 O O . CYS B 1 140 ? -11.078 7.914 -1.954 1 94.69 140 CYS B O 1
ATOM 3917 N N . ASN B 1 141 ? -9.328 7.156 -0.766 1 94 141 ASN B N 1
ATOM 3918 C CA . ASN B 1 141 ? -9.516 8.164 0.276 1 94 141 ASN B CA 1
ATOM 3919 C C . ASN B 1 141 ? -9.336 9.578 -0.268 1 94 141 ASN B C 1
ATOM 3921 O O . ASN B 1 141 ? -10.086 10.484 0.091 1 94 141 ASN B O 1
ATOM 3925 N N . THR B 1 142 ? -8.336 9.703 -1.086 1 91.88 142 THR B N 1
ATOM 3926 C CA . THR B 1 142 ? -8.07 11.008 -1.689 1 91.88 142 THR B CA 1
ATOM 3927 C C . THR B 1 142 ? -9.195 11.406 -2.641 1 91.88 142 THR B C 1
ATOM 3929 O O . THR B 1 142 ? -9.609 12.562 -2.66 1 91.88 142 THR B O 1
ATOM 3932 N N . ALA B 1 143 ? -9.633 10.5 -3.414 1 93.12 143 ALA B N 1
ATOM 3933 C CA . ALA B 1 143 ? -10.727 10.773 -4.336 1 93.12 143 ALA B CA 1
ATOM 3934 C C . ALA B 1 143 ? -11.977 11.234 -3.586 1 93.12 143 ALA B C 1
ATOM 3936 O O . ALA B 1 143 ? -12.609 12.219 -3.971 1 93.12 143 ALA B O 1
ATOM 3937 N N . LYS B 1 144 ? -12.289 10.5 -2.559 1 96.19 144 LYS B N 1
ATOM 3938 C CA . LYS B 1 144 ? -13.477 10.844 -1.779 1 96.19 144 LYS B CA 1
ATOM 3939 C C . LYS B 1 144 ? -13.281 12.156 -1.026 1 96.19 144 LYS B C 1
ATOM 3941 O O . LYS B 1 144 ? -14.18 12.992 -0.972 1 96.19 144 LYS B O 1
ATOM 3946 N N . SER B 1 145 ? -12.117 12.242 -0.356 1 96.38 145 SER B N 1
ATOM 3947 C CA . SER B 1 145 ? -11.773 13.414 0.44 1 96.38 145 SER B CA 1
ATOM 3948 C C . SER B 1 145 ? -12.859 13.719 1.464 1 96.38 145 SER B C 1
ATOM 3950 O O . SER B 1 145 ? -13.32 12.828 2.182 1 96.38 145 SER B O 1
ATOM 3952 N N . ASN B 1 146 ? -13.297 14.969 1.538 1 97.5 146 ASN B N 1
ATOM 3953 C CA . ASN B 1 146 ? -14.312 15.375 2.506 1 97.5 146 ASN B CA 1
ATOM 3954 C C . ASN B 1 146 ? -15.703 15.406 1.882 1 97.5 146 ASN B C 1
ATOM 3956 O O . ASN B 1 146 ? -16.578 16.156 2.34 1 97.5 146 ASN B O 1
ATOM 3960 N N . THR B 1 147 ? -15.93 14.609 0.849 1 97.44 147 THR B N 1
ATOM 3961 C CA . THR B 1 147 ? -17.203 14.57 0.143 1 97.44 147 THR B CA 1
ATOM 3962 C C . THR B 1 147 ? -18.078 13.438 0.669 1 97.44 147 THR B C 1
ATOM 3964 O O . THR B 1 147 ? -17.594 12.328 0.914 1 97.44 147 THR B O 1
ATOM 3967 N N . PRO B 1 148 ? -19.344 13.75 0.794 1 97.88 148 PRO B N 1
ATOM 3968 C CA . PRO B 1 148 ? -20.047 14.992 0.457 1 97.88 148 PRO B CA 1
ATOM 3969 C C . PRO B 1 148 ? -19.922 16.047 1.551 1 97.88 148 PRO B C 1
ATOM 3971 O O . PRO B 1 148 ? -19.828 15.711 2.734 1 97.88 148 PRO B O 1
ATOM 3974 N N . SER B 1 149 ? -19.969 17.312 1.095 1 97.5 149 SER B N 1
ATOM 3975 C CA . SER B 1 149 ? -20.047 18.422 2.045 1 97.5 149 SER B CA 1
ATOM 3976 C C . SER B 1 149 ? -21.453 18.516 2.648 1 97.5 149 SER B C 1
ATOM 3978 O O . SER B 1 149 ? -22.391 17.906 2.152 1 97.5 149 SER B O 1
ATOM 3980 N N . ARG B 1 150 ? -21.531 19.297 3.699 1 96.12 150 ARG B N 1
ATOM 3981 C CA . ARG B 1 150 ? -22.828 19.531 4.316 1 96.12 150 ARG B CA 1
ATOM 3982 C C . ARG B 1 150 ? -23.797 20.203 3.342 1 96.12 150 ARG B C 1
ATOM 3984 O O . ARG B 1 150 ? -24.969 19.859 3.281 1 96.12 150 ARG B O 1
ATOM 3991 N N . ALA B 1 151 ? -23.234 21.172 2.639 1 96 151 ALA B N 1
ATOM 3992 C CA . ALA B 1 151 ? -24.047 21.891 1.661 1 96 151 ALA B CA 1
ATOM 3993 C C . ALA B 1 151 ? -24.609 20.938 0.611 1 96 151 ALA B C 1
ATOM 3995 O O . ALA B 1 151 ? -25.75 21.094 0.162 1 96 151 ALA B O 1
ATOM 3996 N N . THR B 1 152 ? -23.859 19.922 0.216 1 96.69 152 THR B N 1
ATOM 3997 C CA . THR B 1 152 ? -24.25 18.969 -0.808 1 96.69 152 THR B CA 1
ATOM 3998 C C . THR B 1 152 ? -25.266 17.984 -0.258 1 96.69 152 THR B C 1
ATOM 4000 O O . THR B 1 152 ? -26.234 17.625 -0.943 1 96.69 152 THR B O 1
ATOM 4003 N N . ALA B 1 153 ? -25.141 17.562 0.975 1 97.31 153 ALA B N 1
ATOM 4004 C CA . ALA B 1 153 ? -25.938 16.469 1.521 1 97.31 153 ALA B CA 1
ATOM 4005 C C . ALA B 1 153 ? -27.25 16.984 2.105 1 97.31 153 ALA B C 1
ATOM 4007 O O . ALA B 1 153 ? -28.203 16.234 2.258 1 97.31 153 ALA B O 1
ATOM 4008 N N . THR B 1 154 ? -27.297 18.234 2.502 1 97.25 154 THR B N 1
ATOM 4009 C CA . THR B 1 154 ? -28.469 18.781 3.172 1 97.25 154 THR B CA 1
ATOM 4010 C C . THR B 1 154 ? -29.719 18.609 2.318 1 97.25 154 THR B C 1
ATOM 4012 O O . THR B 1 154 ? -30.734 18.078 2.797 1 97.25 154 THR B O 1
ATOM 4015 N N . PRO B 1 155 ? -29.672 18.938 1.008 1 96.94 155 PRO B N 1
ATOM 4016 C CA . PRO B 1 155 ? -30.875 18.766 0.183 1 96.94 155 PRO B CA 1
ATOM 4017 C C . PRO B 1 155 ? -31.312 17.312 0.087 1 96.94 155 PRO B C 1
ATOM 4019 O O . PRO B 1 155 ? -32.469 17.031 -0.21 1 96.94 155 PRO B O 1
ATOM 4022 N N . TRP B 1 156 ? -30.406 16.344 0.314 1 97.25 156 TRP B N 1
ATOM 4023 C CA . TRP B 1 156 ? -30.75 14.93 0.225 1 97.25 156 TRP B CA 1
ATOM 4024 C C . TRP B 1 156 ? -31.719 14.539 1.327 1 97.25 156 TRP B C 1
ATOM 4026 O O . TRP B 1 156 ? -32.375 13.5 1.236 1 97.25 156 TRP B O 1
ATOM 4036 N N . THR B 1 157 ? -31.812 15.328 2.424 1 96.94 157 THR B N 1
ATOM 4037 C CA . THR B 1 157 ? -32.656 15 3.572 1 96.94 157 THR B CA 1
ATOM 4038 C C . THR B 1 157 ? -34.031 15.586 3.406 1 96.94 157 THR B C 1
ATOM 4040 O O . THR B 1 157 ? -34.969 15.258 4.168 1 96.94 157 THR B O 1
ATOM 4043 N N . SER B 1 158 ? -34.281 16.453 2.549 1 95.75 158 SER B N 1
ATOM 4044 C CA . SER B 1 158 ? -35.531 17.188 2.332 1 95.75 158 SER B CA 1
ATOM 4045 C C . SER B 1 158 ? -35.875 18.031 3.551 1 95.75 158 SER B C 1
ATOM 4047 O O . SER B 1 158 ? -37.062 18.344 3.783 1 95.75 158 SER B O 1
ATOM 4049 N N . LYS B 1 159 ? -34.969 18.281 4.383 1 96.25 159 LYS B N 1
ATOM 4050 C CA . LYS B 1 159 ? -35.125 19.141 5.555 1 96.25 159 LYS B CA 1
ATOM 4051 C C . LYS B 1 159 ? -34.188 20.344 5.492 1 96.25 159 LYS B C 1
ATOM 4053 O O . LYS B 1 159 ? -33 20.203 5.168 1 96.25 159 LYS B O 1
ATOM 4058 N N . PRO B 1 160 ? -34.719 21.484 5.801 1 93.06 160 PRO B N 1
ATOM 4059 C CA . PRO B 1 160 ? -33.875 22.672 5.758 1 93.06 160 PRO B CA 1
ATOM 4060 C C . PRO B 1 160 ? -32.781 22.656 6.816 1 93.06 160 PRO B C 1
ATOM 4062 O O . PRO B 1 160 ? -31.672 23.156 6.578 1 93.06 160 PRO B O 1
ATOM 4065 N N . SER B 1 161 ? -33.031 22.094 7.953 1 94.25 161 SER B N 1
ATOM 4066 C CA . SER B 1 161 ? -32.062 22 9.039 1 94.25 161 SER B CA 1
ATOM 4067 C C . SER B 1 161 ? -31.984 20.578 9.594 1 94.25 161 SER B C 1
ATOM 4069 O O . SER B 1 161 ? -32.438 20.328 10.719 1 94.25 161 SER B O 1
ATOM 4071 N N . PRO B 1 162 ? -31.375 19.719 8.805 1 97.19 162 PRO B N 1
ATOM 4072 C CA . PRO B 1 162 ? -31.312 18.312 9.227 1 97.19 162 PRO B CA 1
ATOM 4073 C C . PRO B 1 162 ? -30.406 18.094 10.43 1 97.19 162 PRO B C 1
ATOM 4075 O O . PRO B 1 162 ? -29.422 18.812 10.602 1 97.19 162 PRO B O 1
ATOM 4078 N N . THR B 1 163 ? -30.75 17.078 11.242 1 97.38 163 THR B N 1
ATOM 4079 C CA . THR B 1 163 ? -29.859 16.625 12.312 1 97.38 163 THR B CA 1
ATOM 4080 C C . THR B 1 163 ? -28.656 15.891 11.75 1 97.38 163 THR B C 1
ATOM 4082 O O . THR B 1 163 ? -28.625 15.555 10.562 1 97.38 163 THR B O 1
ATOM 4085 N N . GLU B 1 164 ? -27.688 15.734 12.641 1 97.62 164 GLU B N 1
ATOM 4086 C CA . GLU B 1 164 ? -26.516 14.969 12.227 1 97.62 164 GLU B CA 1
ATOM 4087 C C . GLU B 1 164 ? -26.891 13.562 11.781 1 97.62 164 GLU B C 1
ATOM 4089 O O . GLU B 1 164 ? -26.391 13.062 10.773 1 97.62 164 GLU B O 1
ATOM 4094 N N . GLN B 1 165 ? -27.781 12.945 12.508 1 97.81 165 GLN B N 1
ATOM 4095 C CA . GLN B 1 165 ? -28.219 11.594 12.18 1 97.81 165 GLN B CA 1
ATOM 4096 C C . GLN B 1 165 ? -28.922 11.555 10.828 1 97.81 165 GLN B C 1
ATOM 4098 O O . GLN B 1 165 ? -28.75 10.617 10.055 1 97.81 165 GLN B O 1
ATOM 4103 N N . GLU B 1 166 ? -29.734 12.555 10.57 1 98 166 GLU B N 1
ATOM 4104 C CA . GLU B 1 166 ? -30.438 12.617 9.297 1 98 166 GLU B CA 1
ATOM 4105 C C . GLU B 1 166 ? -29.453 12.734 8.133 1 98 166 GLU B C 1
ATOM 4107 O O . GLU B 1 166 ? -29.656 12.117 7.082 1 98 166 GLU B O 1
ATOM 4112 N N . LEU B 1 167 ? -28.422 13.539 8.289 1 98.19 167 LEU B N 1
ATOM 4113 C CA . LEU B 1 167 ? -27.375 13.648 7.27 1 98.19 167 LEU B CA 1
ATOM 4114 C C . LEU B 1 167 ? -26.656 12.32 7.086 1 98.19 167 LEU B C 1
ATOM 4116 O O . LEU B 1 167 ? -26.422 11.883 5.957 1 98.19 167 LEU B O 1
ATOM 4120 N N . TYR B 1 168 ? -26.297 11.703 8.195 1 98.06 168 TYR B N 1
ATOM 4121 C CA . TYR B 1 168 ? -25.656 10.398 8.172 1 98.06 168 TYR B CA 1
ATOM 4122 C C . TYR B 1 168 ? -26.5 9.398 7.383 1 98.06 168 TYR B C 1
ATOM 4124 O O . TYR B 1 168 ? -25.984 8.719 6.492 1 98.06 168 TYR B O 1
ATOM 4132 N N . ASP B 1 169 ? -27.75 9.352 7.66 1 97.88 169 ASP B N 1
ATOM 4133 C CA . ASP B 1 169 ? -28.656 8.406 7.02 1 97.88 169 ASP B CA 1
ATOM 4134 C C . ASP B 1 169 ? -28.781 8.688 5.523 1 97.88 169 ASP B C 1
ATOM 4136 O O . ASP B 1 169 ? -28.812 7.766 4.711 1 97.88 169 ASP B O 1
ATOM 4140 N N . ALA B 1 170 ? -28.875 9.961 5.203 1 97.75 170 ALA B N 1
ATOM 4141 C CA . ALA B 1 170 ? -28.969 10.328 3.793 1 97.75 170 ALA B CA 1
ATOM 4142 C C . ALA B 1 170 ? -27.75 9.867 3.008 1 97.75 170 ALA B C 1
ATOM 4144 O O . ALA B 1 170 ? -27.875 9.391 1.878 1 97.75 170 ALA B O 1
ATOM 4145 N N . ILE B 1 171 ? -26.578 9.984 3.588 1 98.25 171 ILE B N 1
ATOM 4146 C CA . ILE B 1 171 ? -25.328 9.633 2.928 1 98.25 171 ILE B CA 1
ATOM 4147 C C . ILE B 1 171 ? -25.188 8.109 2.863 1 98.25 171 ILE B C 1
ATOM 4149 O O . ILE B 1 171 ? -24.859 7.555 1.813 1 98.25 171 ILE B O 1
ATOM 4153 N N . ARG B 1 172 ? -25.547 7.406 3.896 1 97.69 172 ARG B N 1
ATOM 4154 C CA . ARG B 1 172 ? -25.266 5.98 4.043 1 97.69 172 ARG B CA 1
ATOM 4155 C C . ARG B 1 172 ? -26.391 5.141 3.457 1 97.69 172 ARG B C 1
ATOM 4157 O O . ARG B 1 172 ? -26.156 4.109 2.828 1 97.69 172 ARG B O 1
ATOM 4164 N N . ASP B 1 173 ? -27.578 5.602 3.568 1 95.38 173 ASP B N 1
ATOM 4165 C CA . ASP B 1 173 ? -28.703 4.738 3.248 1 95.38 173 ASP B CA 1
ATOM 4166 C C . ASP B 1 173 ? -29.312 5.102 1.892 1 95.38 173 ASP B C 1
ATOM 4168 O O . ASP B 1 173 ? -29.906 4.258 1.229 1 95.38 173 ASP B O 1
ATOM 4172 N N . ASP B 1 174 ? -29.047 6.316 1.426 1 93.94 174 ASP B N 1
ATOM 4173 C CA . ASP B 1 174 ? -29.906 6.742 0.334 1 93.94 174 ASP B CA 1
ATOM 4174 C C . ASP B 1 174 ? -29.094 7.078 -0.915 1 93.94 174 ASP B C 1
ATOM 4176 O O . ASP B 1 174 ? -29.594 6.934 -2.037 1 93.94 174 ASP B O 1
ATOM 4180 N N . HIS B 1 175 ? -27.938 7.484 -0.824 1 95.94 175 HIS B N 1
ATOM 4181 C CA . HIS B 1 175 ? -27.359 8.188 -1.966 1 95.94 175 HIS B CA 1
ATOM 4182 C C . HIS B 1 175 ? -26.297 7.332 -2.664 1 95.94 175 HIS B C 1
ATOM 4184 O O . HIS B 1 175 ? -26.078 7.469 -3.869 1 95.94 175 HIS B O 1
ATOM 4190 N N . TYR B 1 176 ? -25.594 6.543 -1.973 1 97.5 176 TYR B N 1
ATOM 4191 C CA . TYR B 1 176 ? -24.5 5.773 -2.535 1 97.5 176 TYR B CA 1
ATOM 4192 C C . TYR B 1 176 ? -24.719 4.277 -2.344 1 97.5 176 TYR B C 1
ATOM 4194 O O . TYR B 1 176 ? -25.656 3.869 -1.649 1 97.5 176 TYR B O 1
ATOM 4202 N N . ILE B 1 177 ? -23.906 3.457 -3.045 1 97.31 177 ILE B N 1
ATOM 4203 C CA . ILE B 1 177 ? -23.766 2.033 -2.758 1 97.31 177 ILE B CA 1
ATOM 4204 C C . ILE B 1 177 ? -22.594 1.813 -1.812 1 97.31 177 ILE B C 1
ATOM 4206 O O . ILE B 1 177 ? -21.469 2.268 -2.082 1 97.31 177 ILE B O 1
ATOM 4210 N N . TRP B 1 178 ? -22.922 1.229 -0.684 1 98.12 178 TRP B N 1
ATOM 4211 C CA . TRP B 1 178 ? -21.859 0.929 0.271 1 98.12 178 TRP B CA 1
ATOM 4212 C C . TRP B 1 178 ? -21.656 -0.577 0.395 1 98.12 178 TRP B C 1
ATOM 4214 O O . TRP B 1 178 ? -22.609 -1.336 0.532 1 98.12 178 TRP B O 1
ATOM 4224 N N . PRO B 1 179 ? -20.359 -1.014 0.389 1 98.38 179 PRO B N 1
ATOM 4225 C CA . PRO B 1 179 ? -20.094 -2.453 0.408 1 98.38 179 PRO B CA 1
ATOM 4226 C C . PRO B 1 179 ? -20.594 -3.129 1.685 1 98.38 179 PRO B C 1
ATOM 4228 O O . PRO B 1 179 ? -20.875 -4.328 1.681 1 98.38 179 PRO B O 1
ATOM 4231 N N . ASP B 1 180 ? -20.688 -2.395 2.789 1 98.31 180 ASP B N 1
ATOM 4232 C CA . ASP B 1 180 ? -21.094 -2.996 4.051 1 98.31 180 ASP B CA 1
ATOM 4233 C C . ASP B 1 180 ? -22.609 -2.9 4.23 1 98.31 180 ASP B C 1
ATOM 4235 O O . ASP B 1 180 ? -23.172 -3.488 5.16 1 98.31 180 ASP B O 1
ATOM 4239 N N . LEU B 1 181 ? -23.312 -2.195 3.35 1 97.81 181 LEU B N 1
ATOM 4240 C CA . LEU B 1 181 ? -24.75 -2.029 3.49 1 97.81 181 LEU B CA 1
ATOM 4241 C C . LEU B 1 181 ? -25.484 -2.67 2.32 1 97.81 181 LEU B C 1
ATOM 4243 O O . LEU B 1 181 ? -26.641 -3.072 2.455 1 97.81 181 LEU B O 1
ATOM 4247 N N . ASN B 1 182 ? -24.828 -2.713 1.177 1 97.88 182 ASN B N 1
ATOM 4248 C CA . ASN B 1 182 ? -25.453 -3.215 -0.042 1 97.88 182 ASN B CA 1
ATOM 4249 C C . ASN B 1 182 ? -24.812 -4.52 -0.505 1 97.88 182 ASN B C 1
ATOM 4251 O O . ASN B 1 182 ? -23.812 -4.504 -1.229 1 97.88 182 ASN B O 1
ATOM 4255 N N . SER B 1 183 ? -25.438 -5.609 -0.256 1 97.88 183 SER B N 1
ATOM 4256 C CA . SER B 1 183 ? -24.922 -6.91 -0.676 1 97.88 183 SER B CA 1
ATOM 4257 C C . SER B 1 183 ? -24.891 -7.031 -2.195 1 97.88 183 SER B C 1
ATOM 4259 O O . SER B 1 183 ? -24.281 -7.945 -2.742 1 97.88 183 SER B O 1
ATOM 4261 N N . THR B 1 184 ? -25.484 -6.078 -2.881 1 97.94 184 THR B N 1
ATOM 4262 C CA . THR B 1 184 ? -25.594 -6.09 -4.336 1 97.94 184 THR B CA 1
ATOM 4263 C C . THR B 1 184 ? -24.469 -5.293 -4.973 1 97.94 184 THR B C 1
ATOM 4265 O O . THR B 1 184 ? -24.438 -5.113 -6.191 1 97.94 184 THR B O 1
ATOM 4268 N N . SER B 1 185 ? -23.547 -4.805 -4.18 1 97.81 185 SER B N 1
ATOM 4269 C CA . SER B 1 185 ? -22.547 -3.879 -4.68 1 97.81 185 SER B CA 1
ATOM 4270 C C . SER B 1 185 ? -21.766 -4.48 -5.852 1 97.81 185 SER B C 1
ATOM 4272 O O . SER B 1 185 ? -21.406 -3.771 -6.789 1 97.81 185 SER B O 1
ATOM 4274 N N . TRP B 1 186 ? -21.547 -5.77 -5.84 1 97.75 186 TRP B N 1
ATOM 4275 C CA . TRP B 1 186 ? -20.844 -6.422 -6.945 1 97.75 186 TRP B CA 1
ATOM 4276 C C . TRP B 1 186 ? -21.688 -6.391 -8.211 1 97.75 186 TRP B C 1
ATOM 4278 O O . TRP B 1 186 ? -21.188 -6.078 -9.297 1 97.75 186 TRP B O 1
ATOM 4288 N N . ASP B 1 187 ? -22.969 -6.668 -8.109 1 97.06 187 ASP B N 1
ATOM 4289 C CA . ASP B 1 187 ? -23.875 -6.672 -9.242 1 97.06 187 ASP B CA 1
ATOM 4290 C C . ASP B 1 187 ? -24.141 -5.254 -9.742 1 97.06 187 ASP B C 1
ATOM 4292 O O . ASP B 1 187 ? -24.312 -5.035 -10.945 1 97.06 187 ASP B O 1
ATOM 4296 N N . ASP B 1 188 ? -24.219 -4.375 -8.844 1 97.88 188 ASP B N 1
ATOM 4297 C CA . ASP B 1 188 ? -24.578 -3 -9.18 1 97.88 188 ASP B CA 1
ATOM 4298 C C . ASP B 1 188 ? -23.406 -2.268 -9.82 1 97.88 188 ASP B C 1
ATOM 4300 O O . ASP B 1 188 ? -23.594 -1.272 -10.523 1 97.88 188 ASP B O 1
ATOM 4304 N N . LEU B 1 189 ? -22.219 -2.742 -9.562 1 98.31 189 LEU B N 1
ATOM 4305 C CA . LEU B 1 189 ? -21.016 -2.125 -10.117 1 98.31 189 LEU B CA 1
ATOM 4306 C C . LEU B 1 189 ? -20.188 -3.143 -10.898 1 98.31 189 LEU B C 1
ATOM 4308 O O . LEU B 1 189 ? -19.047 -3.447 -10.523 1 98.31 189 LEU B O 1
ATOM 4312 N N . PRO B 1 190 ? -20.672 -3.594 -12 1 97.88 190 PRO B N 1
ATOM 4313 C CA . PRO B 1 190 ? -19.953 -4.594 -12.789 1 97.88 190 PRO B CA 1
ATOM 4314 C C . PRO B 1 190 ? -18.672 -4.039 -13.406 1 97.88 190 PRO B C 1
ATOM 4316 O O . PRO B 1 190 ? -18.531 -2.822 -13.57 1 97.88 190 PRO B O 1
ATOM 4319 N N . LEU B 1 191 ? -17.781 -4.973 -13.719 1 98.31 191 LEU B N 1
ATOM 4320 C CA . LEU B 1 191 ? -16.516 -4.641 -14.344 1 98.31 191 LEU B CA 1
ATOM 4321 C C . LEU B 1 191 ? -16.5 -5.059 -15.812 1 98.31 191 LEU B C 1
ATOM 4323 O O . LEU B 1 191 ? -17.031 -6.113 -16.156 1 98.31 191 LEU B O 1
ATOM 4327 N N . TYR B 1 192 ? -15.859 -4.254 -16.609 1 98.12 192 TYR B N 1
ATOM 4328 C CA . TYR B 1 192 ? -15.719 -4.574 -18.031 1 98.12 192 TYR B CA 1
ATOM 4329 C C . TYR B 1 192 ? -14.289 -4.328 -18.5 1 98.12 192 TYR B C 1
ATOM 4331 O O . TYR B 1 192 ? -13.656 -3.348 -18.109 1 98.12 192 TYR B O 1
ATOM 4339 N N . LEU B 1 193 ? -13.797 -5.258 -19.266 1 98.62 193 LEU B N 1
ATOM 4340 C CA . LEU B 1 193 ? -12.547 -5.035 -19.969 1 98.62 193 LEU B CA 1
ATOM 4341 C C . LEU B 1 193 ? -12.773 -4.184 -21.219 1 98.62 193 LEU B C 1
ATOM 4343 O O . LEU B 1 193 ? -13.602 -4.516 -22.062 1 98.62 193 LEU B O 1
ATOM 4347 N N . GLU B 1 194 ? -12.102 -3.107 -21.312 1 98.12 194 GLU B N 1
ATOM 4348 C CA . GLU B 1 194 ? -12.172 -2.207 -22.453 1 98.12 194 GLU B CA 1
ATOM 4349 C C . GLU B 1 194 ? -10.805 -2.057 -23.125 1 98.12 194 GLU B C 1
ATOM 4351 O O . GLU B 1 194 ? -9.773 -2.346 -22.516 1 98.12 194 GLU B O 1
ATOM 4356 N N . TYR B 1 195 ? -10.82 -1.718 -24.375 1 98 195 TYR B N 1
ATOM 4357 C CA . TYR B 1 195 ? -9.594 -1.435 -25.109 1 98 195 TYR B CA 1
ATOM 4358 C C . TYR B 1 195 ? -9.773 -0.213 -26 1 98 195 TYR B C 1
ATOM 4360 O O . TYR B 1 195 ? -10.898 0.191 -26.297 1 98 195 TYR B O 1
ATOM 4368 N N . VAL B 1 196 ? -8.672 0.424 -26.344 1 96.81 196 VAL B N 1
ATOM 4369 C CA . VAL B 1 196 ? -8.703 1.518 -27.312 1 96.81 196 VAL B CA 1
ATOM 4370 C C . VAL B 1 196 ? -8.742 0.954 -28.719 1 96.81 196 VAL B C 1
ATOM 4372 O O . VAL B 1 196 ? -7.773 0.331 -29.172 1 96.81 196 VAL B O 1
ATOM 4375 N N . ASP B 1 197 ? -9.812 1.215 -29.359 1 96.06 197 ASP B N 1
ATOM 4376 C CA . ASP B 1 197 ? -9.953 0.779 -30.75 1 96.06 197 ASP B CA 1
ATOM 4377 C C . ASP B 1 197 ? -8.938 1.482 -31.641 1 96.06 197 ASP B C 1
ATOM 4379 O O . ASP B 1 197 ? -8.93 2.713 -31.734 1 96.06 197 ASP B O 1
ATOM 4383 N N . PRO B 1 198 ? -8.141 0.699 -32.312 1 95 198 PRO B N 1
ATOM 4384 C CA . PRO B 1 198 ? -7.082 1.337 -33.094 1 95 198 PRO B CA 1
ATOM 4385 C C . PRO B 1 198 ? -7.621 2.121 -34.281 1 95 198 PRO B C 1
ATOM 4387 O O . PRO B 1 198 ? -6.914 2.963 -34.844 1 95 198 PRO B O 1
ATOM 4390 N N . VAL B 1 199 ? -8.766 1.831 -34.719 1 95.25 199 VAL B N 1
ATOM 4391 C CA . VAL B 1 199 ? -9.359 2.518 -35.844 1 95.25 199 VAL B CA 1
ATOM 4392 C C . VAL B 1 199 ? -10.008 3.824 -35.406 1 95.25 199 VAL B C 1
ATOM 4394 O O . VAL B 1 199 ? -9.734 4.887 -35.969 1 95.25 199 VAL B O 1
ATOM 4397 N N . THR B 1 200 ? -10.773 3.871 -34.375 1 95.81 200 THR B N 1
ATOM 4398 C CA . THR B 1 200 ? -11.547 5.035 -33.938 1 95.81 200 THR B CA 1
ATOM 4399 C C . THR B 1 200 ? -10.789 5.828 -32.875 1 95.81 200 THR B C 1
ATOM 4401 O O . THR B 1 200 ? -11.094 7 -32.656 1 95.81 200 THR B O 1
ATOM 4404 N N . GLY B 1 201 ? -9.938 5.156 -32.219 1 94.44 201 GLY B N 1
ATOM 4405 C CA . GLY B 1 201 ? -9.242 5.793 -31.109 1 94.44 201 GLY B CA 1
ATOM 4406 C C . GLY B 1 201 ? -10.078 5.891 -29.859 1 94.44 201 GLY B C 1
ATOM 4407 O O . GLY B 1 201 ? -9.695 6.566 -28.891 1 94.44 201 GLY B O 1
ATOM 4408 N N . GLN B 1 202 ? -11.227 5.23 -29.797 1 95 202 GLN B N 1
ATOM 4409 C CA . GLN B 1 202 ? -12.156 5.332 -28.688 1 95 202 GLN B CA 1
ATOM 4410 C C . GLN B 1 202 ? -12.117 4.07 -27.828 1 95 202 GLN B C 1
ATOM 4412 O O . GLN B 1 202 ? -11.828 2.98 -28.328 1 95 202 GLN B O 1
ATOM 4417 N N . TRP B 1 203 ? -12.367 4.262 -26.547 1 95.88 203 TRP B N 1
ATOM 4418 C CA . TRP B 1 203 ? -12.531 3.117 -25.672 1 95.88 203 TRP B CA 1
ATOM 4419 C C . TRP B 1 203 ? -13.758 2.299 -26.062 1 95.88 203 TRP B C 1
ATOM 4421 O O . TRP B 1 203 ? -14.828 2.854 -26.297 1 95.88 203 TRP B O 1
ATOM 4431 N N . THR B 1 204 ? -13.57 1.043 -26.109 1 96.31 204 THR B N 1
ATOM 4432 C CA . THR B 1 204 ? -14.617 0.105 -26.5 1 96.31 204 THR B CA 1
ATOM 4433 C C . THR B 1 204 ? -14.648 -1.091 -25.547 1 96.31 204 THR B C 1
ATOM 4435 O O . THR B 1 204 ? -13.609 -1.67 -25.234 1 96.31 204 THR B O 1
ATOM 4438 N N . VAL B 1 205 ? -15.883 -1.473 -25.141 1 97.62 205 VAL B N 1
ATOM 4439 C CA . VAL B 1 205 ? -16.047 -2.633 -24.266 1 97.62 205 VAL B CA 1
ATOM 4440 C C . VAL B 1 205 ? -15.789 -3.912 -25.062 1 97.62 205 VAL B C 1
ATOM 4442 O O . VAL B 1 205 ? -16.297 -4.07 -26.172 1 97.62 205 VAL B O 1
ATOM 4445 N N . LEU B 1 206 ? -14.953 -4.746 -24.547 1 98.06 206 LEU B N 1
ATOM 4446 C CA . LEU B 1 206 ? -14.789 -6.086 -25.094 1 98.06 206 LEU B CA 1
ATOM 4447 C C . LEU B 1 206 ? -15.766 -7.066 -24.453 1 98.06 206 LEU B C 1
ATOM 4449 O O . LEU B 1 206 ? -15.641 -7.391 -23.266 1 98.06 206 LEU B O 1
ATOM 4453 N N . SER B 1 207 ? -16.688 -7.605 -25.219 1 94.38 207 SER B N 1
ATOM 4454 C CA . SER B 1 207 ? -17.781 -8.398 -24.656 1 94.38 207 SER B CA 1
ATOM 4455 C C . SER B 1 207 ? -17.406 -9.875 -24.594 1 94.38 207 SER B C 1
ATOM 4457 O O . SER B 1 207 ? -16.531 -10.336 -25.312 1 94.38 207 SER B O 1
ATOM 4459 N N . ASP B 1 208 ? -18.062 -10.602 -23.719 1 92.06 208 ASP B N 1
ATOM 4460 C CA . ASP B 1 208 ? -18.016 -12.062 -23.703 1 92.06 208 ASP B CA 1
ATOM 4461 C C . ASP B 1 208 ? -18.312 -12.641 -25.078 1 92.06 208 ASP B C 1
ATOM 4463 O O . ASP B 1 208 ? -19.172 -12.133 -25.797 1 92.06 208 ASP B O 1
ATOM 4467 N N . PRO B 1 209 ? -17.641 -13.594 -25.578 1 95.62 209 PRO B N 1
ATOM 4468 C CA . PRO B 1 209 ? -16.656 -14.359 -24.812 1 95.62 209 PRO B CA 1
ATOM 4469 C C . PRO B 1 209 ? -15.234 -13.836 -24.984 1 95.62 209 PRO B C 1
ATOM 4471 O O . PRO B 1 209 ? -14.289 -14.414 -24.438 1 95.62 209 PRO B O 1
ATOM 4474 N N . PHE B 1 210 ? -15.086 -12.797 -25.703 1 97.88 210 PHE B N 1
ATOM 4475 C CA . PHE B 1 210 ? -13.758 -12.367 -26.125 1 97.88 210 PHE B CA 1
ATOM 4476 C C . PHE B 1 210 ? -13.016 -11.711 -24.969 1 97.88 210 PHE B C 1
ATOM 4478 O O . PHE B 1 210 ? -11.781 -11.711 -24.938 1 97.88 210 PHE B O 1
ATOM 4485 N N . ASP B 1 211 ? -13.664 -11.219 -23.984 1 97.94 211 ASP B N 1
ATOM 4486 C CA . ASP B 1 211 ? -13.055 -10.531 -22.859 1 97.94 211 ASP B CA 1
ATOM 4487 C C . ASP B 1 211 ? -12.266 -11.508 -21.984 1 97.94 211 ASP B C 1
ATOM 4489 O O . ASP B 1 211 ? -11.398 -11.094 -21.203 1 97.94 211 ASP B O 1
ATOM 4493 N N . THR B 1 212 ? -12.562 -12.812 -22.078 1 98.06 212 THR B N 1
ATOM 4494 C CA . THR B 1 212 ? -11.82 -13.82 -21.328 1 98.06 212 THR B CA 1
ATOM 4495 C C . THR B 1 212 ? -11.242 -14.875 -22.281 1 98.06 212 THR B C 1
ATOM 4497 O O . THR B 1 212 ? -11.102 -16.031 -21.891 1 98.06 212 THR B O 1
ATOM 4500 N N . ASP B 1 213 ? -10.992 -14.43 -23.453 1 98.06 213 ASP B N 1
ATOM 4501 C CA . ASP B 1 213 ? -10.414 -15.336 -24.438 1 98.06 213 ASP B CA 1
ATOM 4502 C C . ASP B 1 213 ? -9 -15.758 -24.031 1 98.06 213 ASP B C 1
ATOM 4504 O O . ASP B 1 213 ? -8.227 -14.938 -23.547 1 98.06 213 ASP B O 1
ATOM 4508 N N . ALA B 1 214 ? -8.625 -17 -24.328 1 96 214 ALA B N 1
ATOM 4509 C CA . ALA B 1 214 ? -7.352 -17.578 -23.938 1 96 214 ALA B CA 1
ATOM 4510 C C . ALA B 1 214 ? -6.188 -16.891 -24.641 1 96 214 ALA B C 1
ATOM 4512 O O . ALA B 1 214 ? -5.043 -16.969 -24.188 1 96 214 ALA B O 1
ATOM 4513 N N . ASN B 1 215 ? -6.461 -16.219 -25.719 1 97.25 215 ASN B N 1
ATOM 4514 C CA . ASN B 1 215 ? -5.414 -15.531 -26.469 1 97.25 215 ASN B CA 1
ATOM 4515 C C . ASN B 1 215 ? -5.066 -14.188 -25.828 1 97.25 215 ASN B C 1
ATOM 4517 O O . ASN B 1 215 ? -4.051 -13.578 -26.172 1 97.25 215 ASN B O 1
ATOM 4521 N N . ASN B 1 216 ? -5.965 -13.688 -25 1 98.62 216 ASN B N 1
ATOM 4522 C CA . ASN B 1 216 ? -5.695 -12.414 -24.328 1 98.62 216 ASN B CA 1
ATOM 4523 C C . ASN B 1 216 ? -4.512 -12.523 -23.375 1 98.62 216 ASN B C 1
ATOM 4525 O O . ASN B 1 216 ? -4.418 -13.477 -22.594 1 98.62 216 ASN B O 1
ATOM 4529 N N . LYS B 1 217 ? -3.562 -11.555 -23.453 1 97.12 217 LYS B N 1
ATOM 4530 C CA . LYS B 1 217 ? -2.346 -11.609 -22.641 1 97.12 217 LYS B CA 1
ATOM 4531 C C . LYS B 1 217 ? -1.837 -10.203 -22.328 1 97.12 217 LYS B C 1
ATOM 4533 O O . LYS B 1 217 ? -1.778 -9.344 -23.203 1 97.12 217 LYS B O 1
ATOM 4538 N N . LEU B 1 218 ? -1.522 -9.984 -21.062 1 97.5 218 LEU B N 1
ATOM 4539 C CA . LEU B 1 218 ? -0.882 -8.742 -20.672 1 97.5 218 LEU B CA 1
ATOM 4540 C C . LEU B 1 218 ? 0.482 -8.594 -21.328 1 97.5 218 LEU B C 1
ATOM 4542 O O . LEU B 1 218 ? 1.292 -9.523 -21.312 1 97.5 218 LEU B O 1
ATOM 4546 N N . THR B 1 219 ? 0.771 -7.418 -21.922 1 97.44 219 THR B N 1
ATOM 4547 C CA . THR B 1 219 ? 2.029 -7.246 -22.641 1 97.44 219 THR B CA 1
ATOM 4548 C C . THR B 1 219 ? 2.789 -6.031 -22.109 1 97.44 219 THR B C 1
ATOM 4550 O O . THR B 1 219 ? 3.98 -5.871 -22.391 1 97.44 219 THR B O 1
ATOM 4553 N N . GLY B 1 220 ? 2.074 -5.234 -21.375 1 96.06 220 GLY B N 1
ATOM 4554 C CA . GLY B 1 220 ? 2.779 -4.047 -20.906 1 96.06 220 GLY B CA 1
ATOM 4555 C C . GLY B 1 220 ? 2.139 -3.41 -19.688 1 96.06 220 GLY B C 1
ATOM 4556 O O . GLY B 1 220 ? 0.916 -3.436 -19.547 1 96.06 220 GLY B O 1
ATOM 4557 N N . TYR B 1 221 ? 2.898 -2.818 -18.859 1 94.12 221 TYR B N 1
ATOM 4558 C CA . TYR B 1 221 ? 2.549 -2.012 -17.703 1 94.12 221 TYR B CA 1
ATOM 4559 C C . TYR B 1 221 ? 3.4 -0.75 -17.641 1 94.12 221 TYR B C 1
ATOM 4561 O O . TYR B 1 221 ? 4.453 -0.735 -16.984 1 94.12 221 TYR B O 1
ATOM 4569 N N . ASP B 1 222 ? 2.941 0.31 -18.234 1 92.25 222 ASP B N 1
ATOM 4570 C CA . ASP B 1 222 ? 3.662 1.562 -18.453 1 92.25 222 ASP B CA 1
ATOM 4571 C C . ASP B 1 222 ? 3.26 2.605 -17.406 1 92.25 222 ASP B C 1
ATOM 4573 O O . ASP B 1 222 ? 2.328 3.383 -17.625 1 92.25 222 ASP B O 1
ATOM 4577 N N . VAL B 1 223 ? 4.027 2.635 -16.328 1 91.38 223 VAL B N 1
ATOM 4578 C CA . VAL B 1 223 ? 3.674 3.482 -15.203 1 91.38 223 VAL B CA 1
ATOM 4579 C C . VAL B 1 223 ? 3.857 4.953 -15.578 1 91.38 223 VAL B C 1
ATOM 4581 O O . VAL B 1 223 ? 3.031 5.797 -15.219 1 91.38 223 VAL B O 1
ATOM 4584 N N . VAL B 1 224 ? 4.859 5.266 -16.281 1 90.31 224 VAL B N 1
ATOM 4585 C CA . VAL B 1 224 ? 5.199 6.637 -16.625 1 90.31 224 VAL B CA 1
ATOM 4586 C C . VAL B 1 224 ? 4.078 7.246 -17.469 1 90.31 224 VAL B C 1
ATOM 4588 O O . VAL B 1 224 ? 3.701 8.398 -17.266 1 90.31 224 VAL B O 1
ATOM 4591 N N . ASN B 1 225 ? 3.525 6.445 -18.328 1 88.94 225 ASN B N 1
ATOM 4592 C CA . ASN B 1 225 ? 2.482 6.961 -19.219 1 88.94 225 ASN B CA 1
ATOM 4593 C C . ASN B 1 225 ? 1.096 6.516 -18.766 1 88.94 225 ASN B C 1
ATOM 4595 O O . ASN B 1 225 ? 0.105 6.758 -19.453 1 88.94 225 ASN B O 1
ATOM 4599 N N . HIS B 1 226 ? 1.053 5.773 -17.688 1 89.75 226 HIS B N 1
ATOM 4600 C CA . HIS B 1 226 ? -0.188 5.344 -17.062 1 89.75 226 HIS B CA 1
ATOM 4601 C C . HIS B 1 226 ? -1.037 4.512 -18.016 1 89.75 226 HIS B C 1
ATOM 4603 O O . HIS B 1 226 ? -2.223 4.789 -18.203 1 89.75 226 HIS B O 1
ATOM 4609 N N . LYS B 1 227 ? -0.399 3.518 -18.641 1 91.75 227 LYS B N 1
ATOM 4610 C CA . LYS B 1 227 ? -1.061 2.664 -19.609 1 91.75 227 LYS B CA 1
ATOM 4611 C C . LYS B 1 227 ? -0.772 1.19 -19.344 1 91.75 227 LYS B C 1
ATOM 4613 O O . LYS B 1 227 ? 0.342 0.832 -18.953 1 91.75 227 LYS B O 1
ATOM 4618 N N . VAL B 1 228 ? -1.816 0.424 -19.516 1 95.94 228 VAL B N 1
ATOM 4619 C CA . VAL B 1 228 ? -1.676 -1.027 -19.562 1 95.94 228 VAL B CA 1
ATOM 4620 C C . VAL B 1 228 ? -1.957 -1.525 -20.984 1 95.94 228 VAL B C 1
ATOM 4622 O O . VAL B 1 228 ? -2.855 -1.018 -21.656 1 95.94 228 VAL B O 1
ATOM 4625 N N . SER B 1 229 ? -1.131 -2.449 -21.469 1 97.75 229 SER B N 1
ATOM 4626 C CA . SER B 1 229 ? -1.313 -2.982 -22.812 1 97.75 229 SER B CA 1
ATOM 4627 C C . SER B 1 229 ? -1.46 -4.5 -22.781 1 97.75 229 SER B C 1
ATOM 4629 O O . SER B 1 229 ? -0.976 -5.164 -21.875 1 97.75 229 SER B O 1
ATOM 4631 N N . ALA B 1 230 ? -2.174 -5 -23.781 1 98.62 230 ALA B N 1
ATOM 4632 C CA . ALA B 1 230 ? -2.398 -6.438 -23.906 1 98.62 230 ALA B CA 1
ATOM 4633 C C . ALA B 1 230 ? -2.6 -6.836 -25.359 1 98.62 230 ALA B C 1
ATOM 4635 O O . ALA B 1 230 ? -2.893 -5.988 -26.219 1 98.62 230 ALA B O 1
ATOM 4636 N N . ASP B 1 231 ? -2.322 -8.102 -25.656 1 98.69 231 ASP B N 1
ATOM 4637 C CA . ASP B 1 231 ? -2.896 -8.75 -26.844 1 98.69 231 ASP B CA 1
ATOM 4638 C C . ASP B 1 231 ? -4.344 -9.164 -26.578 1 98.69 231 ASP B C 1
ATOM 4640 O O . ASP B 1 231 ? -4.66 -9.719 -25.531 1 98.69 231 ASP B O 1
ATOM 4644 N N . LEU B 1 232 ? -5.254 -8.859 -27.578 1 98.69 232 LEU B N 1
ATOM 4645 C CA . LEU B 1 232 ? -6.668 -9.148 -27.359 1 98.69 232 LEU B CA 1
ATOM 4646 C C . LEU B 1 232 ? -7.285 -9.812 -28.594 1 98.69 232 LEU B C 1
ATOM 4648 O O . LEU B 1 232 ? -7.141 -9.312 -29.703 1 98.69 232 LEU B O 1
ATOM 4652 N N . GLN B 1 233 ? -7.953 -10.922 -28.281 1 98.5 233 GLN B N 1
ATOM 4653 C CA . GLN B 1 233 ? -8.883 -11.461 -29.281 1 98.5 233 GLN B CA 1
ATOM 4654 C C . GLN B 1 233 ? -10.188 -10.68 -29.281 1 98.5 233 GLN B C 1
ATOM 4656 O O . GLN B 1 233 ? -11.008 -10.805 -28.375 1 98.5 233 GLN B O 1
ATOM 4661 N N . ILE B 1 234 ? -10.43 -9.906 -30.375 1 97.38 234 ILE B N 1
ATOM 4662 C CA . ILE B 1 234 ? -11.578 -9.016 -30.281 1 97.38 234 ILE B CA 1
ATOM 4663 C C . ILE B 1 234 ? -12.734 -9.578 -31.109 1 97.38 234 ILE B C 1
ATOM 4665 O O . ILE B 1 234 ? -13.852 -9.07 -31.047 1 97.38 234 ILE B O 1
ATOM 4669 N N . SER B 1 235 ? -12.453 -10.547 -31.969 1 96 235 SER B N 1
ATOM 4670 C CA . SER B 1 235 ? -13.438 -11.336 -32.719 1 96 235 SER B CA 1
ATOM 4671 C C . SER B 1 235 ? -12.906 -12.727 -33.031 1 96 235 SER B C 1
ATOM 4673 O O . SER B 1 235 ? -11.781 -13.07 -32.656 1 96 235 SER B O 1
ATOM 4675 N N . SER B 1 236 ? -13.758 -13.523 -33.688 1 95.94 236 SER B N 1
ATOM 4676 C CA . SER B 1 236 ? -13.336 -14.883 -34.031 1 95.94 236 SER B CA 1
ATOM 4677 C C . SER B 1 236 ? -12.164 -14.867 -35 1 95.94 236 SER B C 1
ATOM 4679 O O . SER B 1 236 ? -11.438 -15.852 -35.125 1 95.94 236 SER B O 1
ATOM 4681 N N . THR B 1 237 ? -11.867 -13.664 -35.625 1 95.81 237 THR B N 1
ATOM 4682 C CA . THR B 1 237 ? -10.859 -13.656 -36.656 1 95.81 237 THR B CA 1
ATOM 4683 C C . THR B 1 237 ? -9.828 -12.555 -36.438 1 95.81 237 THR B C 1
ATOM 4685 O O . THR B 1 237 ? -8.859 -12.43 -37.188 1 95.81 237 THR B O 1
ATOM 4688 N N . GLN B 1 238 ? -10.07 -11.812 -35.406 1 96.25 238 GLN B N 1
ATOM 4689 C CA . GLN B 1 238 ? -9.195 -10.656 -35.281 1 96.25 238 GLN B CA 1
ATOM 4690 C C . GLN B 1 238 ? -8.492 -10.656 -33.906 1 96.25 238 GLN B C 1
ATOM 4692 O O . GLN B 1 238 ? -9.148 -10.727 -32.875 1 96.25 238 GLN B O 1
ATOM 4697 N N . LEU B 1 239 ? -7.188 -10.602 -33.938 1 97.88 239 LEU B N 1
ATOM 4698 C CA . LEU B 1 239 ? -6.32 -10.438 -32.781 1 97.88 239 LEU B CA 1
ATOM 4699 C C . LEU B 1 239 ? -5.578 -9.102 -32.812 1 97.88 239 LEU B C 1
ATOM 4701 O O . LEU B 1 239 ? -4.934 -8.789 -33.844 1 97.88 239 LEU B O 1
ATOM 4705 N N . LEU B 1 240 ? -5.766 -8.266 -31.859 1 98 240 LEU B N 1
ATOM 4706 C CA . LEU B 1 240 ? -5 -7.035 -31.734 1 98 240 LEU B CA 1
ATOM 4707 C C . LEU B 1 240 ? -3.766 -7.254 -30.859 1 98 240 LEU B C 1
ATOM 4709 O O . LEU B 1 240 ? -3.824 -7.965 -29.859 1 98 240 LEU B O 1
ATOM 4713 N N . SER B 1 241 ? -2.633 -6.668 -31.281 1 97.94 241 SER B N 1
ATOM 4714 C CA . SER B 1 241 ? -1.388 -6.797 -30.531 1 97.94 241 SER B CA 1
ATOM 4715 C C . SER B 1 241 ? -1.064 -5.512 -29.766 1 97.94 241 SER B C 1
ATOM 4717 O O . SER B 1 241 ? -1.102 -4.422 -30.344 1 97.94 241 SER B O 1
ATOM 4719 N N . ASN B 1 242 ? -0.773 -5.699 -28.5 1 97.69 242 ASN B N 1
ATOM 4720 C CA . ASN B 1 242 ? -0.235 -4.641 -27.656 1 97.69 242 ASN B CA 1
ATOM 4721 C C . ASN B 1 242 ? -1.135 -3.408 -27.656 1 97.69 242 ASN B C 1
ATOM 4723 O O . ASN B 1 242 ? -0.65 -2.281 -27.797 1 97.69 242 ASN B O 1
ATOM 4727 N N . VAL B 1 243 ? -2.418 -3.588 -27.531 1 98 243 VAL B N 1
ATOM 4728 C CA . VAL B 1 243 ? -3.365 -2.479 -27.5 1 98 243 VAL B CA 1
ATOM 4729 C C . VAL B 1 243 ? -3.568 -2.01 -26.062 1 98 243 VAL B C 1
ATOM 4731 O O . VAL B 1 243 ? -3.402 -2.787 -25.125 1 98 243 VAL B O 1
ATOM 4734 N N . GLN B 1 244 ? -3.859 -0.729 -25.922 1 97.12 244 GLN B N 1
ATOM 4735 C CA . GLN B 1 244 ? -4.137 -0.207 -24.594 1 97.12 244 GLN B CA 1
ATOM 4736 C C . GLN B 1 244 ? -5.449 -0.758 -24.047 1 97.12 244 GLN B C 1
ATOM 4738 O O . GLN B 1 244 ? -6.457 -0.794 -24.766 1 97.12 244 GLN B O 1
ATOM 4743 N N . VAL B 1 245 ? -5.438 -1.191 -22.781 1 98.25 245 VAL B N 1
ATOM 4744 C CA . VAL B 1 245 ? -6.609 -1.815 -22.172 1 98.25 245 VAL B CA 1
ATOM 4745 C C . VAL B 1 245 ? -6.848 -1.224 -20.797 1 98.25 245 VAL B C 1
ATOM 4747 O O . VAL B 1 245 ? -5.938 -0.649 -20.188 1 98.25 245 VAL B O 1
ATOM 4750 N N . ALA B 1 246 ? -8.047 -1.338 -20.297 1 97.56 246 ALA B N 1
ATOM 4751 C CA . ALA B 1 246 ? -8.445 -0.958 -18.953 1 97.56 246 ALA B CA 1
ATOM 4752 C C . ALA B 1 246 ? -9.68 -1.731 -18.5 1 97.56 246 ALA B C 1
ATOM 4754 O O . ALA B 1 246 ? -10.578 -1.999 -19.297 1 97.56 246 ALA B O 1
ATOM 4755 N N . VAL B 1 247 ? -9.672 -2.115 -17.25 1 98.38 247 VAL B N 1
ATOM 4756 C CA . VAL B 1 247 ? -10.891 -2.629 -16.641 1 98.38 247 VAL B CA 1
ATOM 4757 C C . VAL B 1 247 ? -11.633 -1.496 -15.938 1 98.38 247 VAL B C 1
ATOM 4759 O O . VAL B 1 247 ? -11.102 -0.868 -15.023 1 98.38 247 VAL B O 1
ATOM 4762 N N . THR B 1 248 ? -12.859 -1.261 -16.359 1 97.56 248 THR B N 1
ATOM 4763 C CA . THR B 1 248 ? -13.633 -0.143 -15.836 1 97.56 248 THR B CA 1
ATOM 4764 C C . THR B 1 248 ? -14.797 -0.645 -14.977 1 97.56 248 THR B C 1
ATOM 4766 O O . THR B 1 248 ? -15.203 -1.803 -15.094 1 97.56 248 THR B O 1
ATOM 4769 N N . VAL B 1 249 ? -15.234 0.206 -14.086 1 98.19 249 VAL B N 1
ATOM 4770 C CA . VAL B 1 249 ? -16.406 -0.027 -13.258 1 98.19 249 VAL B CA 1
ATOM 4771 C C . VAL B 1 249 ? -17.625 0.651 -13.883 1 98.19 249 VAL B C 1
ATOM 4773 O O . VAL B 1 249 ? -17.594 1.846 -14.188 1 98.19 249 VAL B O 1
ATOM 4776 N N . SER B 1 250 ? -18.625 -0.097 -14.062 1 97.44 250 SER B N 1
ATOM 4777 C CA . SER B 1 250 ? -19.859 0.441 -14.609 1 97.44 250 SER B CA 1
ATOM 4778 C C . SER B 1 250 ? -21 0.348 -13.602 1 97.44 250 SER B C 1
ATOM 4780 O O . SER B 1 250 ? -20.812 -0.14 -12.484 1 97.44 250 SER B O 1
ATOM 4782 N N . SER B 1 251 ? -22.125 0.979 -14 1 97.5 251 SER B N 1
ATOM 4783 C CA . SER B 1 251 ? -23.328 0.877 -13.18 1 97.5 251 SER B CA 1
ATOM 4784 C C . SER B 1 251 ? -24.391 0.022 -13.852 1 97.5 251 SER B C 1
ATOM 4786 O O . SER B 1 251 ? -24.516 0.021 -15.078 1 97.5 251 SER B O 1
ATOM 4788 N N . SER B 1 252 ? -24.984 -0.77 -13.055 1 95.06 252 SER B N 1
ATOM 4789 C CA . SER B 1 252 ? -26.078 -1.602 -13.523 1 95.06 252 SER B CA 1
ATOM 4790 C C . SER B 1 252 ? -27.375 -1.286 -12.773 1 95.06 252 SER B C 1
ATOM 4792 O O . SER B 1 252 ? -27.344 -0.817 -11.641 1 95.06 252 SER B O 1
ATOM 4794 N N . ASN B 1 253 ? -28.531 -1.532 -13.422 1 93.56 253 ASN B N 1
ATOM 4795 C CA . ASN B 1 253 ? -29.828 -1.293 -12.789 1 93.56 253 ASN B CA 1
ATOM 4796 C C . ASN B 1 253 ? -30.5 -2.598 -12.359 1 93.56 253 ASN B C 1
ATOM 4798 O O . ASN B 1 253 ? -31.719 -2.656 -12.203 1 93.56 253 ASN B O 1
ATOM 4802 N N . THR B 1 254 ? -29.734 -3.549 -12.188 1 93 254 THR B N 1
ATOM 4803 C CA . THR B 1 254 ? -30.234 -4.875 -11.844 1 93 254 THR B CA 1
ATOM 4804 C C . THR B 1 254 ? -31.078 -4.82 -10.562 1 93 254 THR B C 1
ATOM 4806 O O . THR B 1 254 ? -32.062 -5.547 -10.43 1 93 254 THR B O 1
ATOM 4809 N N . HIS B 1 255 ? -30.766 -3.975 -9.625 1 95.75 255 HIS B N 1
ATOM 4810 C CA . HIS B 1 255 ? -31.469 -3.91 -8.344 1 95.75 255 HIS B CA 1
ATOM 4811 C C . HIS B 1 255 ? -32.062 -2.531 -8.117 1 95.75 255 HIS B C 1
ATOM 4813 O O . HIS B 1 255 ? -32.281 -2.127 -6.973 1 95.75 255 HIS B O 1
ATOM 4819 N N . SER B 1 256 ? -32.219 -1.779 -9.18 1 95.62 256 SER B N 1
ATOM 4820 C CA . SER B 1 256 ? -32.875 -0.47 -9.164 1 95.62 256 SER B CA 1
ATOM 4821 C C . SER B 1 256 ? -32.062 0.531 -8.336 1 95.62 256 SER B C 1
ATOM 4823 O O . SER B 1 256 ? -32.656 1.34 -7.605 1 95.62 256 SER B O 1
ATOM 4825 N N . LEU B 1 257 ? -30.75 0.384 -8.391 1 96.62 257 LEU B N 1
ATOM 4826 C CA . LEU B 1 257 ? -29.891 1.276 -7.637 1 96.62 257 LEU B CA 1
ATOM 4827 C C . LEU B 1 257 ? -28.875 1.947 -8.555 1 96.62 257 LEU B C 1
ATOM 4829 O O . LEU B 1 257 ? -27.781 2.311 -8.117 1 96.62 257 LEU B O 1
ATOM 4833 N N . GLN B 1 258 ? -29.188 2.09 -9.797 1 97.56 258 GLN B N 1
ATOM 4834 C CA . GLN B 1 258 ? -28.219 2.582 -10.766 1 97.56 258 GLN B CA 1
ATOM 4835 C C . GLN B 1 258 ? -27.734 3.988 -10.414 1 97.56 258 GLN B C 1
ATOM 4837 O O . GLN B 1 258 ? -26.562 4.309 -10.562 1 97.56 258 GLN B O 1
ATOM 4842 N N . ALA B 1 259 ? -28.703 4.82 -10.023 1 97.44 259 ALA B N 1
ATOM 4843 C CA . ALA B 1 259 ? -28.328 6.184 -9.656 1 97.44 259 ALA B CA 1
ATOM 4844 C C . ALA B 1 259 ? -27.297 6.188 -8.523 1 97.44 259 ALA B C 1
ATOM 4846 O O . ALA B 1 259 ? -26.375 7 -8.516 1 97.44 259 ALA B O 1
ATOM 4847 N N . ARG B 1 260 ? -27.438 5.312 -7.551 1 97.88 260 ARG B N 1
ATOM 4848 C CA . ARG B 1 260 ? -26.516 5.203 -6.438 1 97.88 260 ARG B CA 1
ATOM 4849 C C . ARG B 1 260 ? -25.156 4.672 -6.906 1 97.88 260 ARG B C 1
ATOM 4851 O O . ARG B 1 260 ? -24.109 5.117 -6.434 1 97.88 260 ARG B O 1
ATOM 4858 N N . ALA B 1 261 ? -25.203 3.729 -7.816 1 98.19 261 ALA B N 1
ATOM 4859 C CA . ALA B 1 261 ? -23.984 3.189 -8.398 1 98.19 261 ALA B CA 1
ATOM 4860 C C . ALA B 1 261 ? -23.203 4.273 -9.148 1 98.19 261 ALA B C 1
ATOM 4862 O O . ALA B 1 261 ? -21.984 4.402 -8.984 1 98.19 261 ALA B O 1
ATOM 4863 N N . ASP B 1 262 ? -23.938 5.059 -9.922 1 98.19 262 ASP B N 1
ATOM 4864 C CA . ASP B 1 262 ? -23.312 6.172 -10.633 1 98.19 262 ASP B CA 1
ATOM 4865 C C . ASP B 1 262 ? -22.672 7.152 -9.656 1 98.19 262 ASP B C 1
ATOM 4867 O O . ASP B 1 262 ? -21.547 7.605 -9.883 1 98.19 262 ASP B O 1
ATOM 4871 N N . ALA B 1 263 ? -23.375 7.434 -8.625 1 98 263 ALA B N 1
ATOM 4872 C CA . ALA B 1 263 ? -22.859 8.359 -7.621 1 98 263 ALA B CA 1
ATOM 4873 C C . ALA B 1 263 ? -21.594 7.812 -6.969 1 98 263 ALA B C 1
ATOM 4875 O O . ALA B 1 263 ? -20.656 8.562 -6.691 1 98 263 ALA B O 1
ATOM 4876 N N . MET B 1 264 ? -21.594 6.543 -6.715 1 98.12 264 MET B N 1
ATOM 4877 C CA . MET B 1 264 ? -20.422 5.914 -6.098 1 98.12 264 MET B CA 1
ATOM 4878 C C . MET B 1 264 ? -19.219 5.961 -7.031 1 98.12 264 MET B C 1
ATOM 4880 O O . MET B 1 264 ? -18.109 6.273 -6.602 1 98.12 264 MET B O 1
ATOM 4884 N N . ILE B 1 265 ? -19.406 5.645 -8.297 1 97.81 265 ILE B N 1
ATOM 4885 C CA . ILE B 1 265 ? -18.359 5.672 -9.305 1 97.81 265 ILE B CA 1
ATOM 4886 C C . ILE B 1 265 ? -17.766 7.074 -9.391 1 97.81 265 ILE B C 1
ATOM 4888 O O . ILE B 1 265 ? -16.547 7.234 -9.445 1 97.81 265 ILE B O 1
ATOM 4892 N N . ASP B 1 266 ? -18.641 8.086 -9.328 1 96.38 266 ASP B N 1
ATOM 4893 C CA . ASP B 1 266 ? -18.188 9.469 -9.367 1 96.38 266 ASP B CA 1
ATOM 4894 C C . ASP B 1 266 ? -17.422 9.836 -8.102 1 96.38 266 ASP B C 1
ATOM 4896 O O . ASP B 1 266 ? -16.375 10.477 -8.164 1 96.38 266 ASP B O 1
ATOM 4900 N N . LEU B 1 267 ? -17.969 9.461 -6.984 1 97.19 267 LEU B N 1
ATOM 4901 C CA . LEU B 1 267 ? -17.359 9.781 -5.691 1 97.19 267 LEU B CA 1
ATOM 4902 C C . LEU B 1 267 ? -15.945 9.234 -5.609 1 97.19 267 LEU B C 1
ATOM 4904 O O . LEU B 1 267 ? -15.031 9.938 -5.168 1 97.19 267 LEU B O 1
ATOM 4908 N N . MET B 1 268 ? -15.758 7.988 -6.074 1 96 268 MET B N 1
ATOM 4909 C CA . MET B 1 268 ? -14.477 7.312 -5.922 1 96 268 MET B CA 1
ATOM 4910 C C . MET B 1 268 ? -13.594 7.527 -7.148 1 96 268 MET B C 1
ATOM 4912 O O . MET B 1 268 ? -12.43 7.129 -7.16 1 96 268 MET B O 1
ATOM 4916 N N . GLN B 1 269 ? -14.172 8.086 -8.195 1 93.94 269 GLN B N 1
ATOM 4917 C CA . GLN B 1 269 ? -13.422 8.297 -9.438 1 93.94 269 GLN B CA 1
ATOM 4918 C C . GLN B 1 269 ? -12.773 7.008 -9.914 1 93.94 269 GLN B C 1
ATOM 4920 O O . GLN B 1 269 ? -11.578 6.977 -10.203 1 93.94 269 GLN B O 1
ATOM 4925 N N . PHE B 1 270 ? -13.539 5.977 -10.094 1 94.88 270 PHE B N 1
ATOM 4926 C CA . PHE B 1 270 ? -13.047 4.621 -10.32 1 94.88 270 PHE B CA 1
ATOM 4927 C C . PHE B 1 270 ? -12.406 4.504 -11.695 1 94.88 270 PHE B C 1
ATOM 4929 O O . PHE B 1 270 ? -11.656 3.564 -11.961 1 94.88 270 PHE B O 1
ATOM 4936 N N . ASN B 1 271 ? -12.703 5.43 -12.602 1 94.31 271 ASN B N 1
ATOM 4937 C CA . ASN B 1 271 ? -12.344 5.207 -14 1 94.31 271 ASN B CA 1
ATOM 4938 C C . ASN B 1 271 ? -11.477 6.336 -14.539 1 94.31 271 ASN B C 1
ATOM 4940 O O . ASN B 1 271 ? -11.469 6.602 -15.742 1 94.31 271 ASN B O 1
ATOM 4944 N N . ASN B 1 272 ? -10.703 7.031 -13.719 1 85.38 272 ASN B N 1
ATOM 4945 C CA . ASN B 1 272 ? -9.977 8.234 -14.109 1 85.38 272 ASN B CA 1
ATOM 4946 C C . ASN B 1 272 ? -8.992 7.953 -15.25 1 85.38 272 ASN B C 1
ATOM 4948 O O . ASN B 1 272 ? -8.75 8.82 -16.094 1 85.38 272 ASN B O 1
ATOM 4952 N N . ASP B 1 273 ? -8.406 6.852 -15.391 1 77.25 273 ASP B N 1
ATOM 4953 C CA . ASP B 1 273 ? -7.453 6.574 -16.453 1 77.25 273 ASP B CA 1
ATOM 4954 C C . ASP B 1 273 ? -8.133 6.59 -17.828 1 77.25 273 ASP B C 1
ATOM 4956 O O . ASP B 1 273 ? -7.484 6.828 -18.844 1 77.25 273 ASP B O 1
ATOM 4960 N N . VAL B 1 274 ? -9.359 6.309 -17.859 1 79.75 274 VAL B N 1
ATOM 4961 C CA . VAL B 1 274 ? -10.086 6.227 -19.125 1 79.75 274 VAL B CA 1
ATOM 4962 C C . VAL B 1 274 ? -10.828 7.535 -19.375 1 79.75 274 VAL B C 1
ATOM 4964 O O . VAL B 1 274 ? -11.062 7.91 -20.531 1 79.75 274 VAL B O 1
ATOM 4967 N N . THR B 1 275 ? -11.047 8.242 -18.328 1 75.56 275 THR B N 1
ATOM 4968 C CA . THR B 1 275 ? -11.844 9.453 -18.484 1 75.56 275 THR B CA 1
ATOM 4969 C C . THR B 1 275 ? -10.961 10.695 -18.406 1 75.56 275 THR B C 1
ATOM 4971 O O . THR B 1 275 ? -11.281 11.734 -19 1 75.56 275 THR B O 1
ATOM 4974 N N . SER B 1 276 ? -9.93 10.617 -17.609 1 68.88 276 SER B N 1
ATOM 4975 C CA . SER B 1 276 ? -9.008 11.727 -17.391 1 68.88 276 SER B CA 1
ATOM 4976 C C . SER B 1 276 ? -7.574 11.227 -17.219 1 68.88 276 SER B C 1
ATOM 4978 O O . SER B 1 276 ? -7.176 10.844 -16.109 1 68.88 276 SER B O 1
ATOM 4980 N N . PRO B 1 277 ? -6.988 11.172 -18.391 1 61.53 277 PRO B N 1
ATOM 4981 C CA . PRO B 1 277 ? -5.656 10.57 -18.297 1 61.53 277 PRO B CA 1
ATOM 4982 C C . PRO B 1 277 ? -4.84 11.133 -17.141 1 61.53 277 PRO B C 1
ATOM 4984 O O . PRO B 1 277 ? -4.711 12.359 -17 1 61.53 277 PRO B O 1
ATOM 4987 N N . LEU B 1 278 ? -4.672 10.258 -16.188 1 58.62 278 LEU B N 1
ATOM 4988 C CA . LEU B 1 278 ? -3.896 10.625 -15.008 1 58.62 278 LEU B CA 1
ATOM 4989 C C . LEU B 1 278 ? -2.404 10.633 -15.312 1 58.62 278 LEU B C 1
ATOM 4991 O O . LEU B 1 278 ? -1.952 9.953 -16.234 1 58.62 278 LEU B O 1
ATOM 4995 N N . THR B 1 279 ? -1.729 11.617 -14.875 1 55.53 279 THR B N 1
ATOM 4996 C CA . THR B 1 279 ? -0.28 11.641 -15.039 1 55.53 279 THR B CA 1
ATOM 4997 C C . THR B 1 279 ? 0.412 11.172 -13.758 1 55.53 279 THR B C 1
ATOM 4999 O O . THR B 1 279 ? 1.606 10.867 -13.766 1 55.53 279 THR B O 1
ATOM 5002 N N . GLY B 1 280 ? -0.459 11.039 -12.742 1 57.5 280 GLY B N 1
ATOM 5003 C CA . GLY B 1 280 ? 0.261 10.891 -11.492 1 57.5 280 GLY B CA 1
ATOM 5004 C C . GLY B 1 280 ? 0.403 9.445 -11.055 1 57.5 280 GLY B C 1
ATOM 5005 O O . GLY B 1 280 ? -0.364 8.578 -11.484 1 57.5 280 GLY B O 1
ATOM 5006 N N . THR B 1 281 ? 1.71 9.141 -10.469 1 61.62 281 THR B N 1
ATOM 5007 C CA . THR B 1 281 ? 2.23 7.824 -10.117 1 61.62 281 THR B CA 1
ATOM 5008 C C . THR B 1 281 ? 1.465 7.238 -8.938 1 61.62 281 THR B C 1
ATOM 5010 O O . THR B 1 281 ? 1.508 6.027 -8.703 1 61.62 281 THR B O 1
ATOM 5013 N N . TYR B 1 282 ? 0.501 8.008 -8.391 1 76.25 282 TYR B N 1
ATOM 5014 C CA . TYR B 1 282 ? 0.094 7.445 -7.109 1 76.25 282 TYR B CA 1
ATOM 5015 C C . TYR B 1 282 ? -1.217 6.68 -7.242 1 76.25 282 TYR B C 1
ATOM 5017 O O . TYR B 1 282 ? -1.41 5.652 -6.59 1 76.25 282 TYR B O 1
ATOM 5025 N N . ASP B 1 283 ? -1.991 7.18 -8.219 1 89.75 283 ASP B N 1
ATOM 5026 C CA . ASP B 1 283 ? -3.24 6.449 -8.414 1 89.75 283 ASP B CA 1
ATOM 5027 C C . ASP B 1 283 ? -3.115 5.434 -9.547 1 89.75 283 ASP B C 1
ATOM 5029 O O . ASP B 1 283 ? -3.295 5.777 -10.719 1 89.75 283 ASP B O 1
ATOM 5033 N N . ARG B 1 284 ? -2.906 4.223 -9.25 1 92.31 284 ARG B N 1
ATOM 5034 C CA . ARG B 1 284 ? -2.783 3.164 -10.242 1 92.31 284 ARG B CA 1
ATOM 5035 C C . ARG B 1 284 ? -3.9 2.135 -10.094 1 92.31 284 ARG B C 1
ATOM 5037 O O . ARG B 1 284 ? -3.729 0.968 -10.445 1 92.31 284 ARG B O 1
ATOM 5044 N N . ARG B 1 285 ? -5.047 2.521 -9.586 1 95.06 285 ARG B N 1
ATOM 5045 C CA . ARG B 1 285 ? -6.141 1.601 -9.305 1 95.06 285 ARG B CA 1
ATOM 5046 C C . ARG B 1 285 ? -6.641 0.929 -10.578 1 95.06 285 ARG B C 1
ATOM 5048 O O . ARG B 1 285 ? -6.797 -0.293 -10.625 1 95.06 285 ARG B O 1
ATOM 5055 N N . VAL B 1 286 ? -6.836 1.679 -11.594 1 95.38 286 VAL B N 1
ATOM 5056 C CA . VAL B 1 286 ? -7.32 1.108 -12.852 1 95.38 286 VAL B CA 1
ATOM 5057 C C . VAL B 1 286 ? -6.258 0.182 -13.438 1 95.38 286 VAL B C 1
ATOM 5059 O O . VAL B 1 286 ? -6.574 -0.913 -13.914 1 95.38 286 VAL B O 1
ATOM 5062 N N . MET B 1 287 ? -4.996 0.62 -13.422 1 94.81 287 MET B N 1
ATOM 5063 C CA . MET B 1 287 ? -3.902 -0.191 -13.953 1 94.81 287 MET B CA 1
ATOM 5064 C C . MET B 1 287 ? -3.803 -1.521 -13.211 1 94.81 287 MET B C 1
ATOM 5066 O O . MET B 1 287 ? -3.688 -2.576 -13.836 1 94.81 287 MET B O 1
ATOM 5070 N N . ASN B 1 288 ? -3.893 -1.44 -11.906 1 95.25 288 ASN B N 1
ATOM 5071 C CA . ASN B 1 288 ? -3.758 -2.645 -11.094 1 95.25 288 ASN B CA 1
ATOM 5072 C C . ASN B 1 288 ? -4.969 -3.559 -11.242 1 95.25 288 ASN B C 1
ATOM 5074 O O . ASN B 1 288 ? -4.832 -4.785 -11.25 1 95.25 288 ASN B O 1
ATOM 5078 N N . ARG B 1 289 ? -6.137 -2.977 -11.273 1 97.12 289 ARG B N 1
ATOM 5079 C CA . ARG B 1 289 ? -7.348 -3.752 -11.531 1 97.12 289 ARG B CA 1
ATOM 5080 C C . ARG B 1 289 ? -7.254 -4.48 -12.867 1 97.12 289 ARG B C 1
ATOM 5082 O O . ARG B 1 289 ? -7.648 -5.645 -12.969 1 97.12 289 ARG B O 1
ATOM 5089 N N . THR B 1 290 ? -6.707 -3.811 -13.836 1 97.88 290 THR B N 1
ATOM 5090 C CA . THR B 1 290 ? -6.531 -4.395 -15.164 1 97.88 290 THR B CA 1
ATOM 5091 C C . THR B 1 290 ? -5.516 -5.531 -15.125 1 97.88 290 THR B C 1
ATOM 5093 O O . THR B 1 290 ? -5.746 -6.602 -15.695 1 97.88 290 THR B O 1
ATOM 5096 N N . ARG B 1 291 ? -4.43 -5.293 -14.477 1 96.88 291 ARG B N 1
ATOM 5097 C CA . ARG B 1 291 ? -3.43 -6.344 -14.305 1 96.88 291 ARG B CA 1
ATOM 5098 C C . ARG B 1 291 ? -4.035 -7.57 -13.633 1 96.88 291 ARG B C 1
ATOM 5100 O O . ARG B 1 291 ? -3.75 -8.703 -14.023 1 96.88 291 ARG B O 1
ATOM 5107 N N . ALA B 1 292 ? -4.887 -7.367 -12.633 1 97.75 292 ALA B N 1
ATOM 5108 C CA . ALA B 1 292 ? -5.539 -8.461 -11.914 1 97.75 292 ALA B CA 1
ATOM 5109 C C . ALA B 1 292 ? -6.422 -9.281 -12.852 1 97.75 292 ALA B C 1
ATOM 5111 O O . ALA B 1 292 ? -6.539 -10.5 -12.703 1 97.75 292 ALA B O 1
ATOM 5112 N N . TRP B 1 293 ? -7.066 -8.602 -13.781 1 98.62 293 TRP B N 1
ATOM 5113 C CA . TRP B 1 293 ? -7.883 -9.297 -14.773 1 98.62 293 TRP B CA 1
ATOM 5114 C C . TRP B 1 293 ? -7.055 -10.328 -15.531 1 98.62 293 TRP B C 1
ATOM 5116 O O . TRP B 1 293 ? -7.465 -11.477 -15.672 1 98.62 293 TRP B O 1
ATOM 5126 N N . PHE B 1 294 ? -5.91 -9.953 -15.914 1 98.19 294 PHE B N 1
ATOM 5127 C CA . PHE B 1 294 ? -5.07 -10.844 -16.703 1 98.19 294 PHE B CA 1
ATOM 5128 C C . PHE B 1 294 ? -4.426 -11.906 -15.82 1 98.19 294 PHE B C 1
ATOM 5130 O O . PHE B 1 294 ? -4.176 -13.023 -16.266 1 98.19 294 PHE B O 1
ATOM 5137 N N . TYR B 1 295 ? -4.172 -11.625 -14.531 1 97.06 295 TYR B N 1
ATOM 5138 C CA . TYR B 1 295 ? -3.76 -12.672 -13.602 1 97.06 295 TYR B CA 1
ATOM 5139 C C . TYR B 1 295 ? -4.824 -13.758 -13.492 1 97.06 295 TYR B C 1
ATOM 5141 O O . TYR B 1 295 ? -4.512 -14.945 -13.555 1 97.06 295 TYR B O 1
ATOM 5149 N N . ALA B 1 296 ? -6.035 -13.289 -13.336 1 98.25 296 ALA B N 1
ATOM 5150 C CA . ALA B 1 296 ? -7.137 -14.242 -13.234 1 98.25 296 ALA B CA 1
ATOM 5151 C C . ALA B 1 296 ? -7.266 -15.07 -14.508 1 98.25 296 ALA B C 1
ATOM 5153 O O . ALA B 1 296 ? -7.461 -16.281 -14.445 1 98.25 296 ALA B O 1
ATOM 5154 N N . LEU B 1 297 ? -7.086 -14.406 -15.609 1 98.06 297 LEU B N 1
ATOM 5155 C CA . LEU B 1 297 ? -7.211 -15.094 -16.891 1 98.06 297 LEU B CA 1
ATOM 5156 C C . LEU B 1 297 ? -6.117 -16.141 -17.047 1 98.06 297 LEU B C 1
ATOM 5158 O O . LEU B 1 297 ? -6.367 -17.234 -17.562 1 98.06 297 LEU B O 1
ATOM 5162 N N . GLU B 1 298 ? -4.91 -15.805 -16.641 1 96.5 298 GLU B N 1
ATOM 5163 C CA . GLU B 1 298 ? -3.818 -16.781 -16.703 1 96.5 298 GLU B CA 1
ATOM 5164 C C . GLU B 1 298 ? -4.133 -18.016 -15.867 1 96.5 298 GLU B C 1
ATOM 5166 O O . GLU B 1 298 ? -3.807 -19.141 -16.266 1 96.5 298 GLU B O 1
ATOM 5171 N N . LYS B 1 299 ? -4.738 -17.844 -14.742 1 96.81 299 LYS B N 1
ATOM 5172 C CA . LYS B 1 299 ? -5.152 -18.969 -13.922 1 96.81 299 LYS B CA 1
ATOM 5173 C C . LYS B 1 299 ? -6.215 -19.812 -14.633 1 96.81 299 LYS B C 1
ATOM 5175 O O . LYS B 1 299 ? -6.176 -21.047 -14.602 1 96.81 299 LYS B O 1
ATOM 5180 N N . CYS B 1 300 ? -7.117 -19.125 -15.25 1 97.44 300 CYS B N 1
ATOM 5181 C CA . CYS B 1 300 ? -8.188 -19.828 -15.961 1 97.44 300 CYS B CA 1
ATOM 5182 C C . CYS B 1 300 ? -7.625 -20.656 -17.109 1 97.44 300 CYS B C 1
ATOM 5184 O O . CYS B 1 300 ? -8.086 -21.766 -17.359 1 97.44 300 CYS B O 1
ATOM 5186 N N . LYS B 1 301 ? -6.625 -20.141 -17.812 1 96.5 301 LYS B N 1
ATOM 5187 C CA . LYS B 1 301 ? -5.977 -20.891 -18.891 1 96.5 301 LYS B CA 1
ATOM 5188 C C . LYS B 1 301 ? -5.395 -22.203 -18.375 1 96.5 301 LYS B C 1
ATOM 5190 O O . LYS B 1 301 ? -5.551 -23.25 -19 1 96.5 301 LYS B O 1
ATOM 5195 N N . LEU B 1 302 ? -4.777 -22.094 -17.234 1 96.75 302 LEU B N 1
ATOM 5196 C CA . LEU B 1 302 ? -4.219 -23.297 -16.641 1 96.75 302 LEU B CA 1
ATOM 5197 C C . LEU B 1 302 ? -5.324 -24.281 -16.25 1 96.75 302 LEU B C 1
ATOM 5199 O O . LEU B 1 302 ? -5.219 -25.469 -16.5 1 96.75 302 LEU B O 1
ATOM 5203 N N . LEU B 1 303 ? -6.371 -23.797 -15.641 1 97.44 303 LEU B N 1
ATOM 5204 C CA . LEU B 1 303 ? -7.484 -24.641 -15.219 1 97.44 303 LEU B CA 1
ATOM 5205 C C . LEU B 1 303 ? -8.094 -25.375 -16.406 1 97.44 303 LEU B C 1
ATOM 5207 O O . LEU B 1 303 ? -8.508 -26.531 -16.281 1 97.44 303 LEU B O 1
ATOM 5211 N N . GLU B 1 304 ? -8.047 -24.75 -17.516 1 96.25 304 GLU B N 1
ATOM 5212 C CA . GLU B 1 304 ? -8.68 -25.312 -18.703 1 96.25 304 GLU B CA 1
ATOM 5213 C C . GLU B 1 304 ? -7.863 -26.484 -19.266 1 96.25 304 GLU B C 1
ATOM 5215 O O . GLU B 1 304 ? -8.359 -27.25 -20.094 1 96.25 304 GLU B O 1
ATOM 5220 N N . THR B 1 305 ? -6.664 -26.609 -18.828 1 95.25 305 THR B N 1
ATOM 5221 C CA . THR B 1 305 ? -5.867 -27.75 -19.266 1 95.25 305 THR B CA 1
ATOM 5222 C C . THR B 1 305 ? -6.316 -29.031 -18.562 1 95.25 305 THR B C 1
ATOM 5224 O O . THR B 1 305 ? -5.984 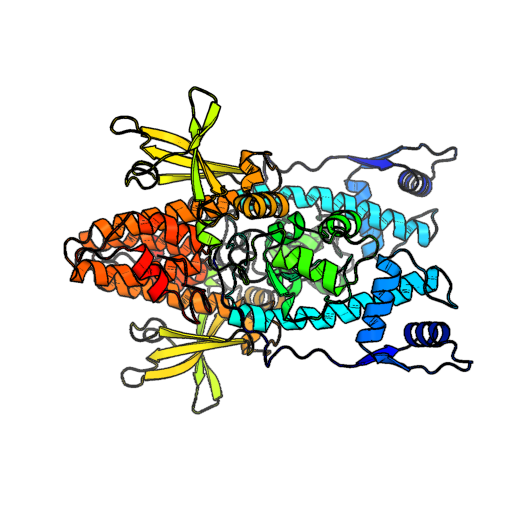-30.141 -18.984 1 95.25 305 THR B O 1
ATOM 5227 N N . ALA B 1 306 ? -7.047 -28.875 -17.453 1 95.81 306 ALA B N 1
ATOM 5228 C CA . ALA B 1 306 ? -7.578 -30.031 -16.75 1 95.81 306 ALA B CA 1
ATOM 5229 C C . ALA B 1 306 ? -8.766 -30.625 -17.484 1 95.81 306 ALA B C 1
ATOM 5231 O O . ALA B 1 306 ? -9.766 -29.953 -17.734 1 95.81 306 ALA B O 1
ATOM 5232 N N . THR B 1 307 ? -8.68 -31.938 -17.797 1 94.88 307 THR B N 1
ATOM 5233 C CA . THR B 1 307 ? -9.75 -32.594 -18.547 1 94.88 307 THR B CA 1
ATOM 5234 C C . THR B 1 307 ? -10.633 -33.406 -17.609 1 94.88 307 THR B C 1
ATOM 5236 O O . THR B 1 307 ? -11.742 -33.812 -17.984 1 94.88 307 THR B O 1
ATOM 5239 N N . THR B 1 308 ? -10.109 -33.688 -16.406 1 97.06 308 THR B N 1
ATOM 5240 C CA . THR B 1 308 ? -10.883 -34.406 -15.398 1 97.06 308 THR B CA 1
ATOM 5241 C C . THR B 1 308 ? -11.047 -33.562 -14.148 1 97.06 308 THR B C 1
ATOM 5243 O O . THR B 1 308 ? -10.289 -32.594 -13.93 1 97.06 308 THR B O 1
ATOM 5246 N N . GLN B 1 309 ? -12.016 -33.938 -13.32 1 97.5 309 GLN B N 1
ATOM 5247 C CA . GLN B 1 309 ? -12.242 -33.219 -12.07 1 97.5 309 GLN B CA 1
ATOM 5248 C C . GLN B 1 309 ? -11.047 -33.344 -11.133 1 97.5 309 GLN B C 1
ATOM 5250 O O . GLN B 1 309 ? -10.703 -32.406 -10.414 1 97.5 309 GLN B O 1
ATOM 5255 N N . ALA B 1 310 ? -10.438 -34.5 -11.125 1 96.69 310 ALA B N 1
ATOM 5256 C CA . ALA B 1 310 ? -9.281 -34.75 -10.266 1 96.69 310 ALA B CA 1
ATOM 5257 C C . ALA B 1 310 ? -8.133 -33.812 -10.633 1 96.69 310 ALA B C 1
ATOM 5259 O O . ALA B 1 310 ? -7.484 -33.219 -9.758 1 96.69 310 ALA B O 1
ATOM 5260 N N . GLU B 1 311 ? -7.891 -33.656 -11.93 1 95.56 311 GLU B N 1
ATOM 5261 C CA . GLU B 1 311 ? -6.859 -32.75 -12.406 1 95.56 311 GLU B CA 1
ATOM 5262 C C . GLU B 1 311 ? -7.184 -31.297 -12.031 1 95.56 311 GLU B C 1
ATOM 5264 O O . GLU B 1 311 ? -6.309 -30.562 -11.586 1 95.56 311 GLU B O 1
ATOM 5269 N N . PHE B 1 312 ? -8.445 -30.984 -12.211 1 97.81 312 PHE B N 1
ATOM 5270 C CA . PHE B 1 312 ? -8.906 -29.641 -11.891 1 97.81 312 PHE B CA 1
ATOM 5271 C C . PHE B 1 312 ? -8.719 -29.344 -10.406 1 97.81 312 PHE B C 1
ATOM 5273 O O . PHE B 1 312 ? -8.219 -28.281 -10.039 1 97.81 312 PHE B O 1
ATOM 5280 N N . ASP B 1 313 ? -9.047 -30.281 -9.594 1 97.25 313 ASP B N 1
ATOM 5281 C CA . ASP B 1 313 ? -8.992 -30.109 -8.148 1 97.25 313 ASP B CA 1
ATOM 5282 C C . ASP B 1 313 ? -7.551 -29.984 -7.664 1 97.25 313 ASP B C 1
ATOM 5284 O O . ASP B 1 313 ? -7.285 -29.375 -6.629 1 97.25 313 ASP B O 1
ATOM 5288 N N . LEU B 1 314 ? -6.66 -30.531 -8.406 1 95.56 314 LEU B N 1
ATOM 5289 C CA . LEU B 1 314 ? -5.242 -30.391 -8.086 1 95.56 314 LEU B CA 1
ATOM 5290 C C . LEU B 1 314 ? -4.773 -28.953 -8.336 1 95.56 314 LEU B C 1
ATOM 5292 O O . LEU B 1 314 ? -3.93 -28.438 -7.598 1 95.56 314 LEU B O 1
ATOM 5296 N N . LEU B 1 315 ? -5.352 -28.281 -9.328 1 97.25 315 LEU B N 1
ATOM 5297 C CA . LEU B 1 315 ? -4.918 -26.938 -9.742 1 97.25 315 LEU B CA 1
ATOM 5298 C C . LEU B 1 315 ? -5.66 -25.859 -8.961 1 97.25 315 LEU B C 1
ATOM 5300 O O . LEU B 1 315 ? -5.109 -24.797 -8.695 1 97.25 315 LEU B O 1
ATOM 5304 N N . TRP B 1 316 ? -6.816 -26.078 -8.461 1 97.88 316 TRP B N 1
ATOM 5305 C CA . TRP B 1 316 ? -7.789 -25.094 -7.992 1 97.88 316 TRP B CA 1
ATOM 5306 C C . TRP B 1 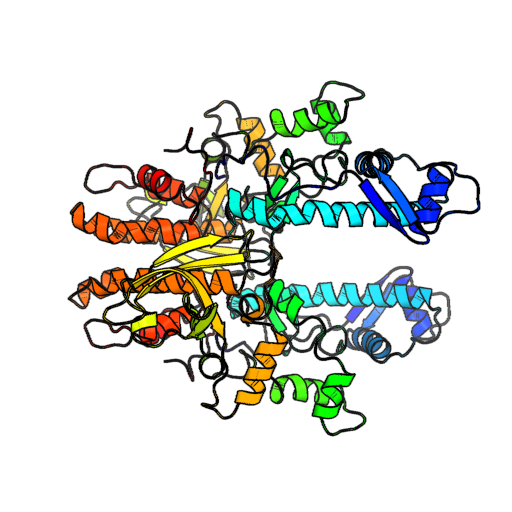316 ? -7.293 -24.391 -6.73 1 97.88 316 TRP B C 1
ATOM 5308 O O . TRP B 1 316 ? -7.453 -23.188 -6.582 1 97.88 316 TRP B O 1
ATOM 5318 N N . PRO B 1 317 ? -6.598 -25.141 -5.836 1 95.75 317 PRO B N 1
ATOM 5319 C CA . PRO B 1 317 ? -6.258 -24.5 -4.562 1 95.75 317 PRO B CA 1
ATOM 5320 C C . PRO B 1 317 ? -5.379 -23.25 -4.742 1 95.75 317 PRO B C 1
ATOM 5322 O O . PRO B 1 317 ? -5.352 -22.391 -3.871 1 95.75 317 PRO B O 1
ATOM 5325 N N . GLN B 1 318 ? -4.754 -23.125 -5.887 1 95.25 318 GLN B N 1
ATOM 5326 C CA . GLN B 1 318 ? -3.869 -21.984 -6.145 1 95.25 318 GLN B CA 1
ATOM 5327 C C . GLN B 1 318 ? -4.664 -20.75 -6.551 1 95.25 318 GLN B C 1
ATOM 5329 O O . GLN B 1 318 ? -4.148 -19.625 -6.496 1 95.25 318 GLN B O 1
ATOM 5334 N N . VAL B 1 319 ? -5.922 -20.938 -6.984 1 97.5 319 VAL B N 1
ATOM 5335 C CA . VAL B 1 319 ? -6.73 -19.844 -7.508 1 97.5 319 VAL B CA 1
ATOM 5336 C C . VAL B 1 319 ? -7.156 -18.922 -6.363 1 97.5 319 VAL B C 1
ATOM 5338 O O . VAL B 1 319 ? -6.891 -17.719 -6.395 1 97.5 319 VAL B O 1
ATOM 5341 N N . PRO B 1 320 ? -7.734 -19.469 -5.219 1 97 320 PRO B N 1
ATOM 5342 C CA . PRO B 1 320 ? -8.062 -18.609 -4.09 1 97 320 PRO B CA 1
ATOM 5343 C C . PRO B 1 320 ? -6.844 -17.891 -3.521 1 97 320 PRO B C 1
ATOM 5345 O O . PRO B 1 320 ? -6.93 -16.719 -3.146 1 97 320 PRO B O 1
ATOM 5348 N N . ILE B 1 321 ? -5.719 -18.531 -3.523 1 95.19 321 ILE B N 1
ATOM 5349 C CA . ILE B 1 321 ? -4.496 -17.969 -2.963 1 95.19 321 ILE B CA 1
ATOM 5350 C C . ILE B 1 321 ? -4.023 -16.812 -3.828 1 95.19 321 ILE B C 1
ATOM 5352 O O . ILE B 1 321 ? -3.682 -15.742 -3.312 1 95.19 321 ILE B O 1
ATOM 5356 N N . MET B 1 322 ? -4.082 -17.016 -5.125 1 95.88 322 MET B N 1
ATOM 5357 C CA . MET B 1 322 ? -3.674 -15.945 -6.039 1 95.88 322 MET B CA 1
ATOM 5358 C C . MET B 1 322 ? -4.648 -14.773 -5.98 1 95.88 322 MET B C 1
ATOM 5360 O O . MET B 1 322 ? -4.23 -13.617 -6.027 1 95.88 322 MET B O 1
ATOM 5364 N N . GLY B 1 323 ? -5.898 -15.125 -5.922 1 96.69 323 GLY B N 1
ATOM 5365 C CA . GLY B 1 323 ? -6.895 -14.078 -5.777 1 96.69 323 GLY B CA 1
ATOM 5366 C C . GLY B 1 323 ? -6.664 -13.203 -4.562 1 96.69 323 GLY B C 1
ATOM 5367 O O . GLY B 1 323 ? -6.699 -11.969 -4.66 1 96.69 323 GLY B O 1
ATOM 5368 N N . ALA B 1 324 ? -6.367 -13.844 -3.471 1 94.62 324 ALA B N 1
ATOM 5369 C CA . ALA B 1 324 ? -6.141 -13.117 -2.227 1 94.62 324 ALA B CA 1
ATOM 5370 C C . ALA B 1 324 ? -4.859 -12.289 -2.301 1 94.62 324 ALA B C 1
ATOM 5372 O O . ALA B 1 324 ? -4.812 -11.156 -1.808 1 94.62 324 ALA B O 1
ATOM 5373 N N . ALA B 1 325 ? -3.879 -12.812 -2.93 1 93.19 325 ALA B N 1
ATOM 5374 C CA . ALA B 1 325 ? -2.584 -12.141 -3.008 1 93.19 325 ALA B CA 1
ATOM 5375 C C . ALA B 1 325 ? -2.656 -10.906 -3.9 1 93.19 325 ALA B C 1
ATOM 5377 O O . ALA B 1 325 ? -1.985 -9.906 -3.641 1 93.19 325 ALA B O 1
ATOM 5378 N N . SER B 1 326 ? -3.453 -10.953 -4.926 1 94 326 SER B N 1
ATOM 5379 C CA . SER B 1 326 ? -3.492 -9.867 -5.902 1 94 326 SER B CA 1
ATOM 5380 C C . SER B 1 326 ? -4.562 -8.844 -5.543 1 94 326 SER B C 1
ATOM 5382 O O . SER B 1 326 ? -4.551 -7.723 -6.055 1 94 326 SER B O 1
ATOM 5384 N N . GLY B 1 327 ? -5.516 -9.289 -4.711 1 95.5 327 GLY B N 1
ATOM 5385 C CA . GLY B 1 327 ? -6.652 -8.43 -4.43 1 95.5 327 GLY B CA 1
ATOM 5386 C C . GLY B 1 327 ? -7.672 -8.406 -5.551 1 95.5 327 GLY B C 1
ATOM 5387 O O . GLY B 1 327 ? -7.824 -9.383 -6.281 1 95.5 327 GLY B O 1
ATOM 5388 N N . PHE B 1 328 ? -8.492 -7.367 -5.523 1 98 328 PHE B N 1
ATOM 5389 C CA . PHE B 1 328 ? -9.5 -7.113 -6.547 1 98 328 PHE B CA 1
ATOM 5390 C C . PHE B 1 328 ? -10.453 -8.289 -6.664 1 98 328 PHE B C 1
ATOM 5392 O O . PHE B 1 328 ? -10.633 -8.852 -7.75 1 98 328 PHE B O 1
ATOM 5399 N N . TYR B 1 329 ? -11.094 -8.562 -5.602 1 98.75 329 TYR B N 1
ATOM 5400 C CA . TYR B 1 329 ? -12.039 -9.664 -5.445 1 98.75 329 TYR B CA 1
ATOM 5401 C C . TYR B 1 329 ? -13.047 -9.688 -6.59 1 98.75 329 TYR B C 1
ATOM 5403 O O . TYR B 1 329 ? -13.305 -10.734 -7.188 1 98.75 329 TYR B O 1
ATOM 5411 N N . SER B 1 330 ? -13.57 -8.562 -6.949 1 98.56 330 SER B N 1
ATOM 5412 C CA . SER B 1 330 ? -14.617 -8.453 -7.961 1 98.56 330 SER B CA 1
ATOM 5413 C C . SER B 1 330 ? -14.094 -8.852 -9.336 1 98.56 330 SER B C 1
ATOM 5415 O O . SER B 1 330 ? -14.836 -9.406 -10.156 1 98.56 330 SER B O 1
ATOM 5417 N N . VAL B 1 331 ? -12.828 -8.609 -9.617 1 98.75 331 VAL B N 1
ATOM 5418 C CA . VAL B 1 331 ? -12.219 -9.008 -10.883 1 98.75 331 VAL B CA 1
ATOM 5419 C C . VAL B 1 331 ? -12.203 -10.531 -10.992 1 98.75 331 VAL B C 1
ATOM 5421 O O . VAL B 1 331 ? -12.617 -11.094 -12 1 98.75 331 VAL B O 1
ATOM 5424 N N . TRP B 1 332 ? -11.766 -11.148 -9.93 1 98.75 332 TRP B N 1
ATOM 5425 C CA . TRP B 1 332 ? -11.656 -12.609 -9.93 1 98.75 332 TRP B CA 1
ATOM 5426 C C . TRP B 1 332 ? -13.023 -13.258 -10.094 1 98.75 332 TRP B C 1
ATOM 5428 O O . TRP B 1 332 ? -13.18 -14.188 -10.898 1 98.75 332 TRP B O 1
ATOM 5438 N N . VAL B 1 333 ? -14.008 -12.727 -9.367 1 98.81 333 VAL B N 1
ATOM 5439 C CA . VAL B 1 333 ? -15.359 -13.266 -9.492 1 98.81 333 VAL B CA 1
ATOM 5440 C C . VAL B 1 333 ? -15.852 -13.086 -10.93 1 98.81 333 VAL B C 1
ATOM 5442 O O . VAL B 1 333 ? -16.438 -14 -11.516 1 98.81 333 VAL B O 1
ATOM 5445 N N . THR B 1 334 ? -15.57 -11.977 -11.516 1 98.5 334 THR B N 1
ATOM 5446 C CA . THR B 1 334 ? -16.031 -11.672 -12.867 1 98.5 334 THR B CA 1
ATOM 5447 C C . THR B 1 334 ? -15.367 -12.586 -13.891 1 98.5 334 THR B C 1
ATOM 5449 O O . THR B 1 334 ? -16.047 -13.227 -14.695 1 98.5 334 THR B O 1
ATOM 5452 N N . VAL B 1 335 ? -14.062 -12.727 -13.852 1 98.75 335 VAL B N 1
ATOM 5453 C CA . VAL B 1 335 ? -13.328 -13.516 -14.836 1 98.75 335 VAL B CA 1
ATOM 5454 C C . VAL B 1 335 ? -13.68 -14.992 -14.68 1 98.75 335 VAL B C 1
ATOM 5456 O O . VAL B 1 335 ? -13.992 -15.672 -15.664 1 98.75 335 VAL B O 1
ATOM 5459 N N . LEU B 1 336 ? -13.711 -15.484 -13.453 1 98.62 336 LEU B N 1
ATOM 5460 C CA . LEU B 1 336 ? -13.969 -16.891 -13.172 1 98.62 336 LEU B CA 1
ATOM 5461 C C . LEU B 1 336 ? -15.398 -17.266 -13.555 1 98.62 336 LEU B C 1
ATOM 5463 O O . LEU B 1 336 ? -15.68 -18.438 -13.844 1 98.62 336 LEU B O 1
ATOM 5467 N N . GLY B 1 337 ? -16.281 -16.281 -13.578 1 98 337 GLY B N 1
ATOM 5468 C CA . GLY B 1 337 ? -17.672 -16.516 -13.898 1 98 337 GLY B CA 1
ATOM 5469 C C . GLY B 1 337 ? -17.875 -17.062 -15.305 1 98 337 GLY B C 1
ATOM 5470 O O . GLY B 1 337 ? -18.938 -17.594 -15.625 1 98 337 GLY B O 1
ATOM 5471 N N . ASN B 1 338 ? -16.891 -16.953 -16.109 1 97.12 338 ASN B N 1
ATOM 5472 C CA . ASN B 1 338 ? -16.969 -17.391 -17.5 1 97.12 338 ASN B CA 1
ATOM 5473 C C . ASN B 1 338 ? -16.406 -18.797 -17.688 1 97.12 338 ASN B C 1
ATOM 5475 O O . ASN B 1 338 ? -16.25 -19.266 -18.812 1 97.12 338 ASN B O 1
ATOM 5479 N N . PHE B 1 339 ? -16.109 -19.484 -16.578 1 97.75 339 PHE B N 1
ATOM 5480 C CA . PHE B 1 339 ? -15.484 -20.797 -16.625 1 97.75 339 PHE B CA 1
ATOM 5481 C C . PHE B 1 339 ? -16.219 -21.781 -15.711 1 97.75 339 PHE B C 1
ATOM 5483 O O . PHE B 1 339 ? -16.891 -21.359 -14.773 1 97.75 339 PHE B O 1
ATOM 5490 N N . GLU B 1 340 ? -16.125 -23.031 -16.031 1 97.44 340 GLU B N 1
ATOM 5491 C CA . GLU B 1 340 ? -16.688 -24.125 -15.242 1 97.44 340 GLU B CA 1
ATOM 5492 C C . GLU B 1 340 ? -15.664 -25.234 -15.031 1 97.44 340 GLU B C 1
ATOM 5494 O O . GLU B 1 340 ? -14.781 -25.438 -15.875 1 97.44 340 GLU B O 1
ATOM 5499 N N . ASP B 1 341 ? -15.781 -25.859 -13.922 1 97.25 341 ASP B N 1
ATOM 5500 C CA . ASP B 1 341 ? -14.953 -27.047 -13.742 1 97.25 341 ASP B CA 1
ATOM 5501 C C . ASP B 1 341 ? -15.531 -28.234 -14.523 1 97.25 341 ASP B C 1
ATOM 5503 O O . ASP B 1 341 ? -16.609 -28.125 -15.117 1 97.25 341 ASP B O 1
ATOM 5507 N N . PRO B 1 342 ? -14.812 -29.375 -14.586 1 97.12 342 PRO B N 1
ATOM 5508 C CA . PRO B 1 342 ? -15.258 -30.5 -15.414 1 97.12 342 PRO B CA 1
ATOM 5509 C C . PRO B 1 342 ? -16.594 -31.078 -14.953 1 97.12 342 PRO B C 1
ATOM 5511 O O . PRO B 1 342 ? -17.297 -31.719 -15.734 1 97.12 342 PRO B O 1
ATOM 5514 N N . SER B 1 343 ? -17.016 -30.844 -13.773 1 97.12 343 SER B N 1
ATOM 5515 C CA . SER B 1 343 ? -18.297 -31.328 -13.258 1 97.12 343 SER B CA 1
ATOM 5516 C C . SER B 1 343 ? -19.438 -30.375 -13.625 1 97.12 343 SER B C 1
ATOM 5518 O O . SER B 1 343 ? -20.609 -30.688 -13.391 1 97.12 343 SER B O 1
ATOM 5520 N N . GLY B 1 344 ? -19.094 -29.188 -14.125 1 97.12 344 GLY B N 1
ATOM 5521 C CA . GLY B 1 344 ? -20.109 -28.219 -14.539 1 97.12 344 GLY B CA 1
ATOM 5522 C C . GLY B 1 344 ? -20.344 -27.125 -13.508 1 97.12 344 GLY B C 1
ATOM 5523 O O . GLY B 1 344 ? -21.203 -26.266 -13.703 1 97.12 344 GLY B O 1
ATOM 5524 N N . THR B 1 345 ? -19.594 -27.156 -12.445 1 97.38 345 THR B N 1
ATOM 5525 C CA . THR B 1 345 ? -19.719 -26.109 -11.438 1 97.38 345 THR B CA 1
ATOM 5526 C C . THR B 1 345 ? -19.031 -24.828 -11.906 1 97.38 345 THR B C 1
ATOM 5528 O O . THR B 1 345 ? -17.891 -24.844 -12.367 1 97.38 345 THR B O 1
ATOM 5531 N N . ASN B 1 346 ? -19.75 -23.734 -11.781 1 98.25 346 ASN B N 1
ATOM 5532 C CA . ASN B 1 346 ? -19.203 -22.438 -12.156 1 98.25 346 ASN B CA 1
ATOM 5533 C C . ASN B 1 346 ? -18.016 -22.062 -11.266 1 98.25 346 ASN B C 1
ATOM 5535 O O . ASN B 1 346 ? -18.109 -22.172 -10.039 1 98.25 346 ASN B O 1
ATOM 5539 N N . CYS B 1 347 ? -16.969 -21.547 -11.82 1 98.56 347 CYS B N 1
ATOM 5540 C CA . CYS B 1 347 ? -15.742 -21.266 -11.086 1 98.56 347 CYS B CA 1
ATOM 5541 C C . CYS B 1 347 ? -15.914 -20.062 -10.164 1 98.56 347 CYS B C 1
ATOM 5543 O O . CYS B 1 347 ? -15.273 -19.984 -9.117 1 98.56 347 CYS B O 1
ATOM 5545 N N . ALA B 1 348 ? -16.734 -19.109 -10.531 1 98.69 348 ALA B N 1
ATOM 5546 C CA . ALA B 1 348 ? -17.016 -17.984 -9.641 1 98.69 348 ALA B CA 1
ATOM 5547 C C . ALA B 1 348 ? -17.688 -18.453 -8.359 1 98.69 348 ALA B C 1
ATOM 5549 O O . ALA B 1 348 ? -17.359 -18 -7.266 1 98.69 348 ALA B O 1
ATOM 5550 N N . SER B 1 349 ? -18.625 -19.328 -8.531 1 98.5 349 SER B N 1
ATOM 5551 C CA . SER B 1 349 ? -19.312 -19.875 -7.363 1 98.5 349 SER B CA 1
ATOM 5552 C C . SER B 1 349 ? -18.328 -20.594 -6.441 1 98.5 349 SER B C 1
ATOM 5554 O O . SER B 1 349 ? -18.391 -20.422 -5.219 1 98.5 349 SER B O 1
ATOM 5556 N N . ARG B 1 350 ? -17.469 -21.359 -7.023 1 98.19 350 ARG B N 1
ATOM 5557 C CA . ARG B 1 350 ? -16.438 -22.047 -6.238 1 98.19 350 ARG B CA 1
ATOM 5558 C C . ARG B 1 350 ? -15.531 -21.047 -5.531 1 98.19 350 ARG B C 1
ATOM 5560 O O . ARG B 1 350 ? -15.195 -21.234 -4.355 1 98.19 350 ARG B O 1
ATOM 5567 N N . PHE B 1 351 ? -15.156 -20.031 -6.262 1 98.69 351 PHE B N 1
ATOM 5568 C CA . PHE B 1 351 ? -14.273 -19.016 -5.719 1 98.69 351 PHE B CA 1
ATOM 5569 C C . PHE B 1 351 ? -14.93 -18.312 -4.531 1 98.69 351 PHE B C 1
ATOM 5571 O O . PHE B 1 351 ? -14.297 -18.109 -3.492 1 98.69 351 PHE B O 1
ATOM 5578 N N . VAL B 1 352 ? -16.188 -17.938 -4.664 1 98.62 352 VAL B N 1
ATOM 5579 C CA . VAL B 1 352 ? -16.938 -17.25 -3.617 1 98.62 352 VAL B CA 1
ATOM 5580 C C . VAL B 1 352 ? -16.984 -18.125 -2.365 1 98.62 352 VAL B C 1
ATOM 5582 O O . VAL B 1 352 ? -16.719 -17.641 -1.259 1 98.62 352 VAL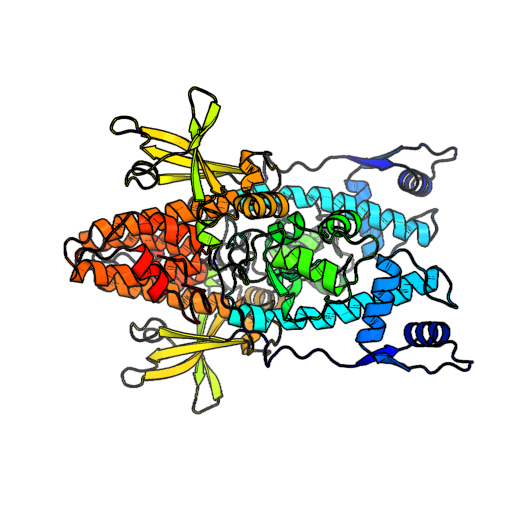 B O 1
ATOM 5585 N N . THR B 1 353 ? -17.172 -19.328 -2.539 1 97.56 353 THR B N 1
ATOM 5586 C CA . THR B 1 353 ? -17.281 -20.266 -1.425 1 97.56 353 THR B CA 1
ATOM 5587 C C . THR B 1 353 ? -15.93 -20.469 -0.755 1 97.56 353 THR B C 1
ATOM 5589 O O . THR B 1 353 ? -15.82 -20.391 0.469 1 97.56 353 THR B O 1
ATOM 5592 N N . ASP B 1 354 ? -14.93 -20.641 -1.526 1 97.12 354 ASP B N 1
ATOM 5593 C CA . ASP B 1 354 ? -13.633 -21.094 -1.02 1 97.12 354 ASP B CA 1
ATOM 5594 C C . ASP B 1 354 ? -12.836 -19.922 -0.449 1 97.12 354 ASP B C 1
ATOM 5596 O O . ASP B 1 354 ? -11.844 -20.125 0.253 1 97.12 354 ASP B O 1
ATOM 5600 N N . THR B 1 355 ? -13.242 -18.688 -0.743 1 97 355 THR B N 1
ATOM 5601 C CA . THR B 1 355 ? -12.43 -17.547 -0.31 1 97 355 THR B CA 1
ATOM 5602 C C . THR B 1 355 ? -13.086 -16.844 0.876 1 97 355 THR B C 1
ATOM 5604 O O . THR B 1 355 ? -12.508 -15.914 1.443 1 97 355 THR B O 1
ATOM 5607 N N . ASN B 1 356 ? -14.305 -17.219 1.206 1 95.44 356 ASN B N 1
ATOM 5608 C CA . ASN B 1 356 ? -14.977 -16.594 2.342 1 95.44 356 ASN B CA 1
ATOM 5609 C C . ASN B 1 356 ? -14.461 -17.141 3.668 1 95.44 356 ASN B C 1
ATOM 5611 O O . ASN B 1 356 ? -15.172 -17.859 4.371 1 95.44 356 ASN B O 1
ATOM 5615 N N . GLY B 1 357 ? -13.234 -16.703 4.055 1 92.94 357 GLY B N 1
ATOM 5616 C CA . GLY B 1 357 ? -12.57 -17.172 5.262 1 92.94 357 GLY B CA 1
ATOM 5617 C C . GLY B 1 357 ? -11.531 -16.188 5.781 1 92.94 357 GLY B C 1
ATOM 5618 O O . GLY B 1 357 ? -11.141 -15.258 5.078 1 92.94 357 GLY B O 1
ATOM 5619 N N . PRO B 1 358 ? -11.086 -16.438 6.965 1 90.31 358 PRO B N 1
ATOM 5620 C CA . PRO B 1 358 ? -10.258 -15.461 7.664 1 90.31 358 PRO B CA 1
ATOM 5621 C C . PRO B 1 358 ? -8.891 -15.258 7.004 1 90.31 358 PRO B C 1
ATOM 5623 O O . PRO B 1 358 ? -8.258 -14.219 7.18 1 90.31 358 PRO B O 1
ATOM 5626 N N . MET B 1 359 ? -8.453 -16.172 6.176 1 91.75 359 MET B N 1
ATOM 5627 C CA . MET B 1 359 ? -7.109 -16.078 5.609 1 91.75 359 MET B CA 1
ATOM 5628 C C . MET B 1 359 ? -7.152 -15.477 4.207 1 91.75 359 MET B C 1
ATOM 5630 O O . MET B 1 359 ? -6.109 -15.211 3.607 1 91.75 359 MET B O 1
ATOM 5634 N N . LEU B 1 360 ? -8.32 -15.328 3.709 1 95.75 360 LEU B N 1
ATOM 5635 C CA . LEU B 1 360 ? -8.492 -14.82 2.35 1 95.75 360 LEU B CA 1
ATOM 5636 C C . LEU B 1 360 ? -9.359 -13.562 2.34 1 95.75 360 LEU B C 1
ATOM 5638 O O . LEU B 1 360 ? -8.914 -12.5 2.781 1 95.75 360 LEU B O 1
ATOM 5642 N N . TYR B 1 361 ? -10.672 -13.688 2.051 1 97.81 361 TYR B N 1
ATOM 5643 C CA . TYR B 1 361 ? -11.594 -12.555 2.045 1 97.81 361 TYR B CA 1
ATOM 5644 C C . TYR B 1 361 ? -12.625 -12.688 3.162 1 97.81 361 TYR B C 1
ATOM 5646 O O . TYR B 1 361 ? -13.797 -12.953 2.902 1 97.81 361 TYR B O 1
ATOM 5654 N N . PRO B 1 362 ? -12.18 -12.352 4.375 1 97.12 362 PRO B N 1
ATOM 5655 C CA . PRO B 1 362 ? -13.078 -12.578 5.504 1 97.12 362 PRO B CA 1
ATOM 5656 C C . PRO B 1 362 ? -14.336 -11.711 5.438 1 97.12 362 PRO B C 1
ATOM 5658 O O . PRO B 1 362 ? -14.289 -10.586 4.941 1 97.12 362 PRO B O 1
ATOM 5661 N N . ASN B 1 363 ? -15.453 -12.258 5.871 1 98 363 ASN B N 1
ATOM 5662 C CA . ASN B 1 363 ? -16.734 -11.57 6.043 1 98 363 ASN B CA 1
ATOM 5663 C C . ASN B 1 363 ? -17.266 -11.039 4.715 1 98 363 ASN B C 1
ATOM 5665 O O . ASN B 1 363 ? -17.828 -9.945 4.664 1 98 363 ASN B O 1
ATOM 5669 N N . THR B 1 364 ? -16.969 -11.773 3.66 1 98.62 364 THR B N 1
ATOM 5670 C CA . THR B 1 364 ? -17.641 -11.469 2.4 1 98.62 364 THR B CA 1
ATOM 5671 C C . THR B 1 364 ? -19.125 -11.766 2.5 1 98.62 364 THR B C 1
ATOM 5673 O O . THR B 1 364 ? -19.531 -12.828 2.969 1 98.62 364 THR B O 1
ATOM 5676 N N . ASN B 1 365 ? -19.922 -10.773 2.186 1 98.62 365 ASN B N 1
ATOM 5677 C CA . ASN B 1 365 ? -21.359 -11.016 2.062 1 98.62 365 ASN B CA 1
ATOM 5678 C C . ASN B 1 365 ? -21.703 -11.719 0.751 1 98.62 365 ASN B C 1
ATOM 5680 O O . ASN B 1 365 ? -21.656 -11.102 -0.316 1 98.62 365 ASN B O 1
ATOM 5684 N N . THR B 1 366 ? -22.109 -12.953 0.745 1 98.31 366 THR B N 1
ATOM 5685 C CA . THR B 1 366 ? -22.219 -13.758 -0.466 1 98.31 366 THR B CA 1
ATOM 5686 C C . THR B 1 366 ? -23.656 -13.766 -0.97 1 98.31 366 THR B C 1
ATOM 5688 O O . THR B 1 366 ? -23.984 -14.477 -1.924 1 98.31 366 THR B O 1
ATOM 5691 N N . THR B 1 367 ? -24.531 -12.961 -0.398 1 97.81 367 THR B N 1
ATOM 5692 C CA . THR B 1 367 ? -25.969 -13 -0.649 1 97.81 367 THR B CA 1
ATOM 5693 C C . THR B 1 367 ? -26.266 -12.797 -2.133 1 97.81 367 THR B C 1
ATOM 5695 O O . THR B 1 367 ? -27.125 -13.469 -2.695 1 97.81 367 THR B O 1
ATOM 5698 N N . ASN B 1 368 ? -25.578 -11.859 -2.75 1 97.75 368 ASN B N 1
ATOM 5699 C CA . ASN B 1 368 ? -25.875 -11.531 -4.141 1 97.75 368 ASN B CA 1
ATOM 5700 C C . ASN B 1 368 ? -24.688 -11.82 -5.047 1 97.75 368 ASN B C 1
ATOM 5702 O O . ASN B 1 368 ? -24.516 -11.18 -6.09 1 97.75 368 ASN B O 1
ATOM 5706 N N . LEU B 1 369 ? -23.828 -12.703 -4.59 1 98.12 369 LEU B N 1
ATOM 5707 C CA . LEU B 1 369 ? -22.719 -13.195 -5.406 1 98.12 369 LEU B CA 1
ATOM 5708 C C . LEU B 1 369 ? -23.078 -14.531 -6.055 1 98.12 369 LEU B C 1
ATOM 5710 O O . LEU B 1 369 ? -24.031 -15.195 -5.637 1 98.12 369 LEU B O 1
ATOM 5714 N N . PRO B 1 370 ? -22.391 -14.875 -7.105 1 96.19 370 PRO B N 1
ATOM 5715 C CA . PRO B 1 370 ? -22.672 -16.188 -7.691 1 96.19 370 PRO B CA 1
ATOM 5716 C C . PRO B 1 370 ? -22.5 -17.328 -6.688 1 96.19 370 PRO B C 1
ATOM 5718 O O . PRO B 1 370 ? -21.641 -17.266 -5.812 1 96.19 370 PRO B O 1
#

Solvent-accessible surface area (backbone atoms only — not comparable to full-atom values): 39169 Å² total; per-residue (Å²): 46,54,16,30,54,67,69,84,68,53,97,71,51,76,78,64,69,57,47,75,36,51,50,70,52,12,39,52,52,36,33,51,68,65,53,69,77,83,70,53,59,59,38,74,44,44,40,68,55,53,26,47,54,47,36,38,46,53,72,74,45,81,73,54,79,59,53,72,66,55,47,54,51,45,50,50,53,49,52,50,52,47,48,62,50,36,57,52,40,39,21,50,46,32,50,49,53,23,55,34,16,46,59,81,19,50,57,33,72,38,68,65,40,73,28,50,72,62,23,40,69,68,39,26,79,46,49,70,40,71,82,33,52,52,41,24,40,60,53,47,48,59,51,31,52,61,48,73,40,62,81,67,44,41,71,69,58,79,36,97,78,66,50,71,64,48,46,51,45,33,55,63,71,65,45,39,64,38,31,69,78,27,47,44,28,40,59,27,30,37,74,44,45,28,32,47,36,85,85,80,67,41,80,39,79,44,54,85,69,37,59,73,33,85,71,42,40,76,68,44,67,38,46,62,73,59,44,29,22,21,28,36,33,77,49,101,83,41,72,48,72,64,34,47,44,42,39,36,69,45,59,29,59,86,80,75,42,30,71,19,28,46,44,36,43,60,44,41,48,56,45,38,68,81,76,44,77,52,74,60,57,44,62,33,61,40,55,51,49,30,51,46,41,44,52,45,46,54,51,48,53,54,49,66,70,36,83,41,53,70,52,32,60,68,55,46,71,54,51,53,52,48,43,50,49,55,26,30,59,46,46,45,40,56,62,30,56,78,39,58,47,73,85,64,51,45,38,18,36,53,46,52,63,73,27,55,34,77,85,43,39,14,44,49,34,60,83,56,49,100,47,54,18,30,53,68,72,83,68,55,98,71,53,77,76,63,68,57,48,77,36,52,51,70,50,11,39,51,52,35,31,50,68,64,52,69,77,83,69,53,60,58,40,75,44,43,40,66,55,53,27,47,54,48,36,39,44,52,71,73,46,80,72,55,79,59,54,73,66,54,47,56,51,43,52,52,53,50,50,50,52,48,48,62,50,37,56,52,39,42,19,52,48,34,49,49,53,23,54,34,15,48,59,81,17,49,57,36,74,37,67,66,39,72,28,50,74,61,24,38,67,68,39,27,80,47,49,71,41,69,82,34,52,52,40,25,40,62,53,47,48,60,50,32,53,61,49,73,41,62,82,66,44,40,69,68,57,79,36,97,79,63,52,73,66,49,46,49,44,33,54,63,71,64,46,38,64,39,32,66,78,28,47,44,30,40,58,27,30,38,75,43,45,28,31,46,35,86,85,79,67,42,80,39,80,45,56,83,70,39,62,72,33,83,71,43,39,76,69,44,68,37,48,62,73,60,43,30,22,21,28,39,33,78,49,101,84,41,71,46,73,64,34,47,43,41,39,36,69,45,61,29,58,85,79,76,44,30,70,19,27,48,45,35,43,60,44,40,49,58,45,39,67,81,75,43,76,51,76,58,58,44,62,33,61,37,54,50,48,30,51,47,44,46,52,44,47,54,50,50,53,55,50,65,70,37,84,40,55,69,53,33,60,69,54,46,71,56,51,54,54,48,42,51,49,54,26,28,59,46,45,45,42,56,60,32,55,78,41,60,45,73,85,64,49,46,37,18,36,51,45,52,62,74,26,56,34,77,85,42,38,14,42,50,34,61,84,56,48,100

Radius of gyration: 27.57 Å; Cα contacts (8 Å, |Δi|>4): 1405; chains: 2; bounding box: 73×85×75 Å

Nearest PDB structures (foldseek):
  5wd8-assembly2_B  TM=4.892E-01  e=5.538E+00  Legionella pneumophila subsp. pneumophila ATCC 43290
  5wd9-assembly1_A  TM=4.333E-01  e=8.950E+00  Legionella pneumophila subsp. pneumophila ATCC 43290
  5wd8-assembly2_B  TM=4.894E-01  e=5.533E+00  Legionella pneumophila subsp. pneumophila ATCC 43290
  5wd9-assembly1_A  TM=4.335E-01  e=8.943E+00  Legionella pneumophila subsp. pneumophila ATCC 43290